Protein 9J7W (pdb70)

Secondary structure (DSSP, 8-state):
-------TTTS-----SHHHHHHHHHHHHHHHHHHHHHHHHHHHGGGTSS-HHHHHHHHHHHHHHHHHHH-SSSTTSEEEETTTTEEEEHHHHHHHHHHHHHHHHHHHTSS--SS---HHHHHHHHHHHHHHHHHHHHHH--THHHHHHHHHHHHHHHHHHHHHHHHHHHHHHHS-GGGHHHHHHHHHHHHHHHTHHHHHHHHSTTTT----HHHHHHHHHHHHIIIIIIHHHHHHHHHHHHHHHHHHTTTPPP---S-------/-------TTTS-----SHHHHHHHHHHHHHHHHHHHHHHHHHHHGGGTSS-HHHHHHHHHHHHHHHHHHH-SSSTTSEEEETTTTEEEEHHHHHHHHHHHHHHHHHHHTSS--SS---HHHHHHHHHHHHHHHHHHHHHH--THHHHHHHHHHHHHHHHHHHHHHHHHHHHHHHS-GGGHHHHHHHHHHHHHHHTHHHHHHHHSTTTT----HHHHHHHHHHHHIIIIIIHHHHHHHHHHHHHHHHHHTTTPPP---S-------

InterPro domains:
  IPR001425 Archaeal/bacterial/fungal rhodopsins [PF01036] (59-265)
  IPR001425 Archaeal/bacterial/fungal rhodopsins [PR00251] (116-137)
  IPR001425 Archaeal/bacterial/fungal rhodopsins [PR00251] (171-192)
  IPR001425 Archaeal/bacterial/fungal rhodopsins [PR00251] (212-230)
  IPR001425 Archaeal/bacterial/fungal rhodopsins [PTHR28286] (1-796)
  IPR001425 Archaeal/bacterial/fungal rhodopsins [SM01021] (51-274)

Radius of gyration: 24.01 Å; Cα contacts (8 Å, |Δi|>4): 656; chains: 2; bounding box: 54×53×75 Å

Foldseek 3Di:
DDDDQPEPPPPDDPQDDPLSVLLLVLLVVLLVLLVVVLVVLVVCVVVVLADPLLNQLSVLSNVLSVCCNPPCQDPPCWDQAGPQSATARVSVLVSQLVRVLSLLVCLQCLQPDPPSDDVLSVVLSVLSNLLSVLLRVLQNDDDPSNVVSNVSSVVSVVSNLVSSVVSLVVCLVFADPVLNVLSVVLNCLQCVLVVLVSVLCCQDSNRPHDDDPSVSSSSNSVSCCRNRSVNSVSSSVSNVVSCVVCVVVVNDGDDDDDDDDDPPD/DDDDQPEPPPPDDPQDDPLSVLLLVLLVVLLVLLVVVLVVLVVCVVVVLADPLLNQLSVLSNVLSVCCNPPCQDPPCWDQAGPQSATARVSVLVSQLVRVLSLLVCLQCLQPDPPSDDVLSVVLSVLSNLLSVLLRVLQNDDDPSNVVSNVSSVVSVVSNLVSSVVSLVVCLVFADPVLNVLSVVLNCLQCVLVVLVSVLCCQDSNRPHDDDPSVSSSSNSVSCCRNRSVNSVSSSVSNVVSCVVCVVVVNDGDDDDDDDDDPPD

Nearest PDB structures (foldseek):
  8zam-assembly1_A  TM=9.588E-01  e=3.366E-17  Chlamydomonas reinhardtii
  6eig-assembly2_B-3  TM=9.398E-01  e=1.468E-17  Chlamydomonas reinhardtii
  6eid-assembly2_B  TM=9.387E-01  e=2.827E-17  Chlamydomonas reinhardtii
  4yzi-assembly1_A-2  TM=9.512E-01  e=5.210E-17  Chlamydomonas reinhardtii
  5zih-assembly1_A  TM=9.137E-01  e=1.894E-14  Chlamydomonas reinhardtii

B-factor: mean 41.94, std 10.62, range [27.03, 76.53]

Structure (mmCIF, N/CA/C/O backbone):
data_9J7W
#
_entry.id   9J7W
#
_cell.length_a   1.00
_cell.length_b   1.00
_cell.length_c   1.00
_cell.angle_alpha   90.00
_cell.angle_beta   90.00
_cell.angle_gamma   90.00
#
_symmetry.space_group_name_H-M   'P 1'
#
loop_
_entity.id
_entity.type
_entity.pdbx_description
1 polymer KnChR
2 non-polymer 1,2-DIACYL-SN-GLYCERO-3-PHOSPHOCHOLINE
3 non-polymer RETINAL
4 water water
#
loop_
_atom_site.group_PDB
_atom_site.id
_atom_site.type_symbol
_atom_site.label_atom_id
_atom_site.label_alt_id
_atom_site.label_comp_id
_atom_site.label_asym_id
_atom_site.label_entity_id
_atom_site.label_seq_id
_atom_site.pdbx_PDB_ins_code
_atom_site.Cartn_x
_atom_site.Cartn_y
_atom_site.Cartn_z
_atom_site.occupancy
_atom_site.B_iso_or_equiv
_atom_site.auth_seq_id
_atom_site.auth_comp_id
_atom_site.auth_asym_id
_atom_site.auth_atom_id
_atom_site.pdbx_PDB_model_num
ATOM 1 N N . SER A 1 1 ? 108.854 114.726 69.808 1.00 76.53 27 SER A N 1
ATOM 2 C CA . SER A 1 1 ? 108.350 114.849 71.205 1.00 76.53 27 SER A CA 1
ATOM 3 C C . SER A 1 1 ? 109.321 114.200 72.186 1.00 76.53 27 SER A C 1
ATOM 4 O O . SER A 1 1 ? 108.940 113.328 72.968 1.00 76.53 27 SER A O 1
ATOM 7 N N . CYS A 1 2 ? 110.577 114.629 72.135 1.00 72.35 28 CYS A N 1
ATOM 8 C CA . CYS A 1 2 ? 111.605 114.121 73.029 1.00 72.35 28 CYS A CA 1
ATOM 9 C C . CYS A 1 2 ? 111.572 114.869 74.359 1.00 72.35 28 CYS A C 1
ATOM 10 O O . CYS A 1 2 ? 110.947 115.922 74.497 1.00 72.35 28 CYS A O 1
ATOM 13 N N . TYR A 1 3 ? 112.259 114.301 75.348 1.00 57.48 29 TYR A N 1
ATOM 14 C CA . TYR A 1 3 ? 112.365 114.891 76.679 1.00 57.48 29 TYR A CA 1
ATOM 15 C C . TYR A 1 3 ? 113.800 114.738 77.161 1.00 57.48 29 TYR A C 1
ATOM 16 O O . TYR A 1 3 ? 114.222 113.635 77.522 1.00 57.48 29 TYR A O 1
ATOM 25 N N . VAL A 1 4 ? 114.544 115.837 77.165 1.00 58.83 30 VAL A N 1
ATOM 26 C CA . VAL A 1 4 ? 115.868 115.855 77.765 1.00 58.83 30 VAL A CA 1
ATOM 27 C C . VAL A 1 4 ? 115.726 116.218 79.237 1.00 58.83 30 VAL A C 1
ATOM 28 O O . VAL A 1 4 ? 114.864 117.008 79.632 1.00 58.83 30 VAL A O 1
ATOM 32 N N . ALA A 1 5 ? 116.588 115.629 80.063 1.00 54.17 31 ALA A N 1
ATOM 33 C CA . ALA A 1 5 ? 116.436 115.718 81.508 1.00 54.17 31 ALA A CA 1
ATOM 34 C C . ALA A 1 5 ? 117.014 117.016 82.055 1.00 54.17 31 ALA A C 1
ATOM 35 O O . ALA A 1 5 ? 116.302 117.801 82.689 1.00 54.17 31 ALA A O 1
ATOM 37 N N . ASP A 1 6 ? 118.303 117.247 81.814 1.00 52.78 32 ASP A N 1
ATOM 38 C CA . ASP A 1 6 ? 118.984 118.430 82.324 1.00 52.78 32 ASP A CA 1
ATOM 39 C C . ASP A 1 6 ? 118.874 118.512 83.841 1.00 52.78 32 ASP A C 1
ATOM 40 O O . ASP A 1 6 ? 118.376 119.504 84.383 1.00 52.78 32 ASP A O 1
ATOM 45 N N . PHE A 1 7 ? 119.322 117.468 84.532 1.00 45.17 33 PHE A N 1
ATOM 46 C CA . PHE A 1 7 ? 119.487 117.489 85.975 1.00 45.17 33 PHE A CA 1
ATOM 47 C C . PHE A 1 7 ? 120.949 117.762 86.300 1.00 45.17 33 PHE A C 1
ATOM 48 O O . PHE A 1 7 ? 121.835 117.603 85.457 1.00 45.17 33 PHE A O 1
ATOM 56 N N . LEU A 1 8 ? 121.193 118.179 87.537 1.00 44.02 34 LEU A N 1
ATOM 57 C CA . LEU A 1 8 ? 122.558 118.407 87.982 1.00 44.02 34 LEU A CA 1
ATOM 58 C C . LEU A 1 8 ? 123.374 117.127 87.871 1.00 44.02 34 LEU A C 1
ATOM 59 O O . LEU A 1 8 ? 122.961 116.062 88.336 1.00 44.02 34 LEU A O 1
ATOM 64 N N . GLY A 1 9 ? 124.543 117.239 87.251 1.00 49.94 35 GLY A N 1
ATOM 65 C CA . GLY A 1 9 ? 125.481 116.141 87.184 1.00 49.94 35 GLY A CA 1
ATOM 66 C C . GLY A 1 9 ? 125.278 115.158 86.054 1.00 49.94 35 GLY A C 1
ATOM 67 O O . GLY A 1 9 ? 125.969 114.132 86.025 1.00 49.94 35 GLY A O 1
ATOM 68 N N . MET A 1 10 ? 124.362 115.425 85.123 1.00 56.84 36 MET A N 1
ATOM 69 C CA . MET A 1 10 ? 124.156 114.555 83.970 1.00 56.84 36 MET A CA 1
ATOM 70 C C . MET A 1 10 ? 125.008 115.020 82.795 1.00 56.84 36 MET A C 1
ATOM 71 O O . MET A 1 10 ? 125.850 114.263 82.306 1.00 56.84 36 MET A O 1
ATOM 76 N N . HIS A 1 11 ? 124.813 116.247 82.322 1.00 69.40 37 HIS A N 1
ATOM 77 C CA . HIS A 1 11 ? 125.668 116.770 81.268 1.00 69.40 37 HIS A CA 1
ATOM 78 C C . HIS A 1 11 ? 127.041 117.103 81.838 1.00 69.40 37 HIS A C 1
ATOM 79 O O . HIS A 1 11 ? 127.165 117.695 82.913 1.00 69.40 37 HIS A O 1
ATOM 86 N N . HIS A 1 12 ? 128.081 116.705 81.113 1.00 74.47 38 HIS A N 1
ATOM 87 C CA . HIS A 1 12 ? 129.435 116.904 81.603 1.00 74.47 38 HIS A CA 1
ATOM 88 C C . HIS A 1 12 ? 129.709 118.385 81.822 1.00 74.47 38 HIS A C 1
ATOM 89 O O . HIS A 1 12 ? 129.431 119.222 80.959 1.00 74.47 38 HIS A O 1
ATOM 96 N N . GLU A 1 13 ? 130.259 118.702 82.989 1.00 72.63 39 GLU A N 1
ATOM 97 C CA . GLU A 1 13 ? 130.645 120.056 83.344 1.00 72.63 39 GLU A CA 1
ATOM 98 C C . GLU A 1 13 ? 132.154 120.124 83.523 1.00 72.63 39 GLU A C 1
ATOM 99 O O . GLU A 1 13 ? 132.765 119.240 84.131 1.00 72.63 39 GLU A O 1
ATOM 105 N N . SER A 1 14 ? 132.753 121.182 82.986 1.00 70.95 40 SER A N 1
ATOM 106 C CA . SER A 1 14 ? 134.192 121.393 83.115 1.00 70.95 40 SER A CA 1
ATOM 107 C C . SER A 1 14 ? 134.462 121.820 84.550 1.00 70.95 40 SER A C 1
ATOM 108 O O . SER A 1 14 ? 134.504 123.012 84.863 1.00 70.95 40 SER A O 1
ATOM 111 N N . HIS A 1 15 ? 134.646 120.837 85.429 1.00 65.61 41 HIS A N 1
ATOM 112 C CA . HIS A 1 15 ? 134.793 121.086 86.861 1.00 65.61 41 HIS A CA 1
ATOM 113 C C . HIS A 1 15 ? 136.173 121.685 87.094 1.00 65.61 41 HIS A C 1
ATOM 114 O O . HIS A 1 15 ? 137.118 121.002 87.491 1.00 65.61 41 HIS A O 1
ATOM 121 N N . GLU A 1 16 ? 136.283 122.986 86.842 1.00 65.28 42 GLU A N 1
ATOM 122 C CA . GLU A 1 16 ? 137.546 123.695 86.977 1.00 65.28 42 GLU A CA 1
ATOM 123 C C . GLU A 1 16 ? 137.273 125.077 87.549 1.00 65.28 42 GLU A C 1
ATOM 124 O O . GLU A 1 16 ? 136.160 125.600 87.460 1.00 65.28 42 GLU A O 1
ATOM 130 N N . GLY A 1 17 ? 138.311 125.663 88.139 1.00 58.96 43 GLY A N 1
ATOM 131 C CA . GLY A 1 17 ? 138.194 126.959 88.776 1.00 58.96 43 GLY A CA 1
ATOM 132 C C . GLY A 1 17 ? 138.529 126.902 90.251 1.00 58.96 43 GLY A C 1
ATOM 133 O O . GLY A 1 17 ? 138.540 125.824 90.852 1.00 58.96 43 GLY A O 1
ATOM 134 N N . ALA A 1 18 ? 138.804 128.062 90.847 1.00 52.48 44 ALA A N 1
ATOM 135 C CA . ALA A 1 18 ? 139.133 128.107 92.265 1.00 52.48 44 ALA A CA 1
ATOM 136 C C . ALA A 1 18 ? 137.967 127.663 93.135 1.00 52.48 44 ALA A C 1
ATOM 137 O O . ALA A 1 18 ? 138.179 127.030 94.177 1.00 52.48 44 ALA A O 1
ATOM 139 N N . LEU A 1 19 ? 136.737 127.985 92.730 1.00 48.56 45 LEU A N 1
ATOM 140 C CA . LEU A 1 19 ? 135.583 127.651 93.553 1.00 48.56 45 LEU A CA 1
ATOM 141 C C . LEU A 1 19 ? 135.422 126.145 93.696 1.00 48.56 45 LEU A C 1
ATOM 142 O O . LEU A 1 19 ? 135.130 125.660 94.792 1.00 48.56 45 LEU A O 1
ATOM 147 N N . TYR A 1 20 ? 135.616 125.389 92.613 1.00 52.32 46 TYR A N 1
ATOM 148 C CA . TYR A 1 20 ? 135.532 123.935 92.704 1.00 52.32 46 TYR A CA 1
ATOM 149 C C . TYR A 1 20 ? 136.622 123.370 93.605 1.00 52.32 46 TYR A C 1
ATOM 150 O O . TYR A 1 20 ? 136.382 122.420 94.363 1.00 52.32 46 TYR A O 1
ATOM 159 N N . SER A 1 21 ? 137.833 123.921 93.518 1.00 49.20 47 SER A N 1
ATOM 160 C CA . SER A 1 21 ? 138.913 123.456 94.379 1.00 49.20 47 SER A CA 1
ATOM 161 C C . SER A 1 21 ? 138.577 123.690 95.845 1.00 49.20 47 SER A C 1
ATOM 162 O O . SER A 1 21 ? 138.742 122.792 96.681 1.00 49.20 47 SER A O 1
ATOM 165 N N . VAL A 1 22 ? 138.093 124.888 96.173 1.00 45.50 48 VAL A N 1
ATOM 166 C CA . VAL A 1 22 ? 137.669 125.168 97.541 1.00 45.50 48 VAL A CA 1
ATOM 167 C C . VAL A 1 22 ? 136.551 124.221 97.953 1.00 45.50 48 VAL A C 1
ATOM 168 O O . VAL A 1 22 ? 136.514 123.736 99.087 1.00 45.50 48 VAL A O 1
ATOM 172 N N . TYR A 1 23 ? 135.624 123.948 97.038 1.00 45.24 49 TYR A N 1
ATOM 173 C CA . TYR A 1 23 ? 134.497 123.069 97.327 1.00 45.24 49 TYR A CA 1
ATOM 174 C C . TYR A 1 23 ? 134.978 121.686 97.747 1.00 45.24 49 TYR A C 1
ATOM 175 O O . TYR A 1 23 ? 134.598 121.166 98.808 1.00 45.24 49 TYR A O 1
ATOM 184 N N . LYS A 1 24 ? 135.817 121.072 96.913 1.00 44.54 50 LYS A N 1
ATOM 185 C CA . LYS A 1 24 ? 136.303 119.729 97.205 1.00 44.54 50 LYS A CA 1
ATOM 186 C C . LYS A 1 24 ? 137.168 119.719 98.457 1.00 44.54 50 LYS A C 1
ATOM 187 O O . LYS A 1 24 ? 137.080 118.792 99.274 1.00 44.54 50 LYS A O 1
ATOM 193 N N . SER A 1 25 ? 138.009 120.740 98.627 1.00 42.68 51 SER A N 1
ATOM 194 C CA . SER A 1 25 ? 138.853 120.803 99.811 1.00 42.68 51 SER A CA 1
ATOM 195 C C . SER A 1 25 ? 138.012 120.885 101.077 1.00 42.68 51 SER A C 1
ATOM 196 O O . SER A 1 25 ? 138.324 120.235 102.078 1.00 42.68 51 SER A O 1
ATOM 199 N N . LEU A 1 26 ? 136.937 121.673 101.050 1.00 42.56 52 LEU A N 1
ATOM 200 C CA . LEU A 1 26 ? 136.076 121.789 102.220 1.00 42.56 52 LEU A CA 1
ATOM 201 C C . LEU A 1 26 ? 135.309 120.502 102.490 1.00 42.56 52 LEU A C 1
ATOM 202 O O . LEU A 1 26 ? 135.149 120.119 103.652 1.00 42.56 52 LEU A O 1
ATOM 207 N N . GLU A 1 27 ? 134.826 119.810 101.454 1.00 42.24 53 GLU A N 1
ATOM 208 C CA . GLU A 1 27 ? 134.205 118.510 101.711 1.00 42.24 53 GLU A CA 1
ATOM 209 C C . GLU A 1 27 ? 135.191 117.552 102.364 1.00 42.24 53 GLU A C 1
ATOM 210 O O . GLU A 1 27 ? 134.858 116.870 103.343 1.00 42.24 53 GLU A O 1
ATOM 216 N N . TRP A 1 28 ? 136.409 117.471 101.825 1.00 38.57 54 TRP A N 1
ATOM 217 C CA . TRP A 1 28 ? 137.393 116.558 102.393 1.00 38.57 54 TRP A CA 1
ATOM 218 C C . TRP A 1 28 ? 137.719 116.939 103.830 1.00 38.57 54 TRP A C 1
ATOM 219 O O . TRP A 1 28 ? 137.839 116.070 104.702 1.00 38.57 54 TRP A O 1
ATOM 230 N N . GLY A 1 29 ? 137.860 118.237 104.097 1.00 38.70 55 GLY A N 1
ATOM 231 C CA . GLY A 1 29 ? 138.143 118.675 105.449 1.00 38.70 55 GLY A CA 1
ATOM 232 C C . GLY A 1 29 ? 137.023 118.350 106.414 1.00 38.70 55 GLY A C 1
ATOM 233 O O . GLY A 1 29 ? 137.272 117.923 107.541 1.00 38.70 55 GLY A O 1
ATOM 234 N N . CYS A 1 30 ? 135.775 118.556 105.996 1.00 39.54 56 CYS A N 1
ATOM 235 C CA . CYS A 1 30 ? 134.654 118.218 106.863 1.00 39.54 56 CYS A CA 1
ATOM 236 C C . CYS A 1 30 ? 134.609 116.724 107.142 1.00 39.54 56 CYS A C 1
ATOM 237 O O . CYS A 1 30 ? 134.368 116.310 108.280 1.00 39.54 56 CYS A O 1
ATOM 240 N N . PHE A 1 31 ? 134.845 115.899 106.122 1.00 37.48 57 PHE A N 1
ATOM 241 C CA . PHE A 1 31 ? 134.896 114.457 106.343 1.00 37.48 57 PHE A CA 1
ATOM 242 C C . PHE A 1 31 ? 135.982 114.098 107.351 1.00 37.48 57 PHE A C 1
ATOM 243 O O . PHE A 1 31 ? 135.758 113.296 108.268 1.00 37.48 57 PHE A O 1
ATOM 251 N N . LEU A 1 32 ? 137.171 114.680 107.190 1.00 36.80 58 LEU A N 1
ATOM 252 C CA . LEU A 1 32 ? 138.282 114.356 108.078 1.00 36.80 58 LEU A CA 1
ATOM 253 C C . LEU A 1 32 ? 137.997 114.798 109.509 1.00 36.80 58 LEU A C 1
ATOM 254 O O . LEU A 1 32 ? 138.262 114.053 110.460 1.00 36.80 58 LEU A O 1
ATOM 259 N N . ILE A 1 33 ? 137.457 116.004 109.681 1.00 37.13 59 ILE A N 1
ATOM 260 C CA . ILE A 1 33 ? 137.112 116.484 111.016 1.00 37.13 59 ILE A CA 1
ATOM 261 C C . ILE A 1 33 ? 136.053 115.588 111.642 1.00 37.13 59 ILE A C 1
ATOM 262 O O . ILE A 1 33 ? 136.124 115.255 112.829 1.00 37.13 59 ILE A O 1
ATOM 267 N N . SER A 1 34 ? 135.052 115.191 110.858 1.00 35.34 60 SER A N 1
ATOM 268 C CA . SER A 1 34 ? 133.987 114.354 111.396 1.00 35.34 60 SER A CA 1
ATOM 269 C C . SER A 1 34 ? 134.525 113.004 111.851 1.00 35.34 60 SER A C 1
ATOM 270 O O . SER A 1 34 ? 134.189 112.527 112.940 1.00 35.34 60 SER A O 1
ATOM 273 N N . ILE A 1 35 ? 135.376 112.374 111.038 1.00 34.79 61 ILE A N 1
ATOM 274 C CA . ILE A 1 35 ? 135.889 111.056 111.409 1.00 34.79 61 ILE A CA 1
ATOM 275 C C . ILE A 1 35 ? 136.837 111.157 112.600 1.00 34.79 61 ILE A C 1
ATOM 276 O O . ILE A 1 35 ? 136.811 110.305 113.504 1.00 34.79 61 ILE A O 1
ATOM 281 N N . GLY A 1 36 ? 137.680 112.193 112.637 1.00 34.12 62 GLY A N 1
ATOM 282 C CA . GLY A 1 36 ? 138.534 112.395 113.791 1.00 34.12 62 GLY A CA 1
ATOM 283 C C . GLY A 1 36 ? 137.760 112.643 115.064 1.00 34.12 62 GLY A C 1
ATOM 284 O O . GLY A 1 36 ? 138.111 112.105 116.118 1.00 34.12 62 GLY A O 1
ATOM 285 N N . LEU A 1 37 ? 136.702 113.451 114.991 1.00 34.22 63 LEU A N 1
ATOM 286 C CA . LEU A 1 37 ? 135.854 113.674 116.153 1.00 34.22 63 LEU A CA 1
ATOM 287 C C . LEU A 1 37 ? 135.145 112.393 116.564 1.00 34.22 63 LEU A C 1
ATOM 288 O O . LEU A 1 37 ? 134.931 112.154 117.754 1.00 34.22 63 LEU A O 1
ATOM 293 N N . PHE A 1 38 ? 134.766 111.563 115.593 1.00 33.61 64 PHE A N 1
ATOM 294 C CA . PHE A 1 38 ? 134.180 110.265 115.904 1.00 33.61 64 PHE A CA 1
ATOM 295 C C . PHE A 1 38 ? 135.135 109.423 116.740 1.00 33.61 64 PHE A C 1
ATOM 296 O O . PHE A 1 38 ? 134.759 108.884 117.787 1.00 33.61 64 PHE A O 1
ATOM 304 N N . VAL A 1 39 ? 136.388 109.316 116.295 1.00 34.96 65 VAL A N 1
ATOM 305 C CA . VAL A 1 39 ? 137.376 108.542 117.047 1.00 34.96 65 VAL A CA 1
ATOM 306 C C . VAL A 1 39 ? 137.600 109.152 118.427 1.00 34.96 65 VAL A C 1
ATOM 307 O O . VAL A 1 39 ? 137.692 108.439 119.438 1.00 34.96 65 VAL A O 1
ATOM 311 N N . PHE A 1 40 ? 137.714 110.478 118.486 1.00 35.48 66 PHE A N 1
ATOM 312 C CA . PHE A 1 40 ? 137.988 111.152 119.748 1.00 35.48 66 PHE A CA 1
ATOM 313 C C . PHE A 1 40 ? 136.853 110.935 120.745 1.00 35.48 66 PHE A C 1
ATOM 314 O O . PHE A 1 40 ? 137.096 110.643 121.922 1.00 35.48 66 PHE A O 1
ATOM 322 N N . TYR A 1 41 ? 135.607 111.050 120.286 1.00 34.21 67 TYR A N 1
ATOM 323 C CA . TYR A 1 41 ? 134.458 110.775 121.134 1.00 34.21 67 TYR A CA 1
ATOM 324 C C . TYR A 1 41 ? 134.395 109.315 121.551 1.00 34.21 67 TYR A C 1
ATOM 325 O O . TYR A 1 41 ? 133.998 109.024 122.682 1.00 34.21 67 TYR A O 1
ATOM 334 N N . LEU A 1 42 ? 134.762 108.390 120.667 1.00 35.27 68 LEU A N 1
ATOM 335 C CA . LEU A 1 42 ? 134.832 106.992 121.060 1.00 35.27 68 LEU A CA 1
ATOM 336 C C . LEU A 1 42 ? 135.824 106.765 122.187 1.00 35.27 68 LEU A C 1
ATOM 337 O O . LEU A 1 42 ? 135.534 105.991 123.105 1.00 35.27 68 LEU A O 1
ATOM 342 N N . GLN A 1 43 ? 136.984 107.412 122.134 1.00 37.91 69 GLN A N 1
ATOM 343 C CA . GLN A 1 43 ? 137.927 107.342 123.244 1.00 37.91 69 GLN A CA 1
ATOM 344 C C . GLN A 1 43 ? 137.384 108.000 124.509 1.00 37.91 69 GLN A C 1
ATOM 345 O O . GLN A 1 43 ? 137.633 107.510 125.615 1.00 37.91 69 GLN A O 1
ATOM 351 N N . GLN A 1 44 ? 136.654 109.107 124.370 1.00 40.03 70 GLN A N 1
ATOM 352 C CA . GLN A 1 44 ? 136.141 109.828 125.532 1.00 40.03 70 GLN A CA 1
ATOM 353 C C . GLN A 1 44 ? 134.892 109.190 126.128 1.00 40.03 70 GLN A C 1
ATOM 354 O O . GLN A 1 44 ? 134.476 109.590 127.220 1.00 40.03 70 GLN A O 1
ATOM 360 N N . TYR A 1 45 ? 134.285 108.227 125.434 1.00 39.74 71 TYR A N 1
ATOM 361 C CA . TYR A 1 45 ? 133.031 107.637 125.898 1.00 39.74 71 TYR A CA 1
ATOM 362 C C . TYR A 1 45 ? 133.134 107.128 127.331 1.00 39.74 71 TYR A C 1
ATOM 363 O O . TYR A 1 45 ? 132.238 107.370 128.147 1.00 39.74 71 TYR A O 1
ATOM 372 N N . ARG A 1 46 ? 134.213 106.418 127.658 1.00 46.09 72 ARG A N 1
ATOM 373 C CA . ARG A 1 46 ? 134.311 105.778 128.964 1.00 46.09 72 ARG A CA 1
ATOM 374 C C . ARG A 1 46 ? 134.344 106.771 130.118 1.00 46.09 72 ARG A C 1
ATOM 375 O O . ARG A 1 46 ? 134.077 106.377 131.258 1.00 46.09 72 ARG A O 1
ATOM 383 N N . LYS A 1 47 ? 134.662 108.036 129.858 1.00 43.80 73 LYS A N 1
ATOM 384 C CA . LYS A 1 47 ? 134.659 109.063 130.891 1.00 43.80 73 LYS A CA 1
ATOM 385 C C . LYS A 1 47 ? 133.326 109.792 130.994 1.00 43.80 73 LYS A C 1
ATOM 386 O O . LYS A 1 47 ? 133.228 110.770 131.741 1.00 43.80 73 LYS A O 1
ATOM 392 N N . LYS A 1 48 ? 132.306 109.341 130.266 1.00 45.38 74 LYS A N 1
ATOM 393 C CA . LYS A 1 48 ? 130.958 109.897 130.363 1.00 45.38 74 LYS A CA 1
ATOM 394 C C . LYS A 1 48 ? 130.946 111.390 130.049 1.00 45.38 74 LYS A C 1
ATOM 395 O O . LYS A 1 48 ? 130.173 112.160 130.621 1.00 45.38 74 LYS A O 1
ATOM 401 N N . THR A 1 49 ? 131.805 111.797 129.124 1.00 42.01 75 THR A N 1
ATOM 402 C CA . THR A 1 49 ? 131.845 113.166 128.627 1.00 42.01 75 THR A CA 1
ATOM 403 C C . THR A 1 49 ? 131.285 113.298 127.224 1.00 42.01 75 THR A C 1
ATOM 404 O O . THR A 1 49 ? 130.767 114.359 126.871 1.00 42.01 75 THR A O 1
ATOM 408 N N . ALA A 1 50 ? 131.377 112.250 126.414 1.00 38.06 76 ALA A N 1
ATOM 409 C CA . ALA A 1 50 ? 130.824 112.230 125.067 1.00 38.06 76 ALA A CA 1
ATOM 410 C C . ALA A 1 50 ? 129.722 111.182 125.025 1.00 38.06 76 ALA A C 1
ATOM 411 O O . ALA A 1 50 ? 129.994 109.982 125.135 1.00 38.06 76 ALA A O 1
ATOM 413 N N . GLY A 1 51 ? 128.483 111.634 124.866 1.00 35.25 77 GLY A N 1
ATOM 414 C CA . GLY A 1 51 ? 127.361 110.733 124.762 1.00 35.25 77 GLY A CA 1
ATOM 415 C C . GLY A 1 51 ? 127.245 110.117 123.386 1.00 35.25 77 GLY A C 1
ATOM 416 O O . GLY A 1 51 ? 127.954 110.464 122.443 1.00 35.25 77 GLY A O 1
ATOM 417 N N . TRP A 1 52 ? 126.316 109.167 123.278 1.00 29.95 78 TRP A N 1
ATOM 418 C CA . TRP A 1 52 ? 126.082 108.498 122.007 1.00 29.95 78 TRP A CA 1
ATOM 419 C C . TRP A 1 52 ? 125.595 109.456 120.931 1.00 29.95 78 TRP A C 1
ATOM 420 O O . TRP A 1 52 ? 125.758 109.167 119.742 1.00 29.95 78 TRP A O 1
ATOM 431 N N . GLU A 1 53 ? 125.006 110.588 121.319 1.00 31.43 79 GLU A N 1
ATOM 432 C CA . GLU A 1 53 ? 124.438 111.499 120.332 1.00 31.43 79 GLU A CA 1
ATOM 433 C C . GLU A 1 53 ? 125.516 112.105 119.443 1.00 31.43 79 GLU A C 1
ATOM 434 O O . GLU A 1 53 ? 125.386 112.101 118.215 1.00 31.43 79 GLU A O 1
ATOM 440 N N . VAL A 1 54 ? 126.586 112.631 120.039 1.00 32.73 80 VAL A N 1
ATOM 441 C CA . VAL A 1 54 ? 127.638 113.242 119.235 1.00 32.73 80 VAL A CA 1
ATOM 442 C C . VAL A 1 54 ? 128.354 112.195 118.394 1.00 32.73 80 VAL A C 1
ATOM 443 O O . VAL A 1 54 ? 128.728 112.462 117.246 1.00 32.73 80 VAL A O 1
ATOM 447 N N . ILE A 1 55 ? 128.558 110.995 118.940 1.00 32.30 81 ILE A N 1
ATOM 448 C CA . ILE A 1 55 ? 129.193 109.930 118.173 1.00 32.30 81 ILE A CA 1
ATOM 449 C C . ILE A 1 55 ? 128.348 109.576 116.957 1.00 32.30 81 ILE A C 1
ATOM 450 O O . ILE A 1 55 ? 128.863 109.450 115.839 1.00 32.30 81 ILE A O 1
ATOM 455 N N . TYR A 1 56 ? 127.041 109.407 117.156 1.00 30.94 82 TYR A N 1
ATOM 456 C CA . TYR A 1 56 ? 126.138 109.111 116.050 1.00 30.94 82 TYR A CA 1
ATOM 457 C C . TYR A 1 56 ? 126.134 110.235 115.023 1.00 30.94 82 TYR A C 1
ATOM 458 O O . TYR A 1 56 ? 126.137 109.980 113.812 1.00 30.94 82 TYR A O 1
ATOM 467 N N . ILE A 1 57 ? 126.128 111.486 115.486 1.00 31.15 83 ILE A N 1
ATOM 468 C CA . ILE A 1 57 ? 126.127 112.623 114.572 1.00 31.15 83 ILE A CA 1
ATOM 469 C C . ILE A 1 57 ? 127.386 112.614 113.714 1.00 31.15 83 ILE A C 1
ATOM 470 O O . ILE A 1 57 ? 127.326 112.779 112.491 1.00 31.15 83 ILE A O 1
ATOM 475 N N . ALA A 1 58 ? 128.545 112.421 114.345 1.00 31.74 84 ALA A N 1
ATOM 476 C CA . ALA A 1 58 ? 129.800 112.396 113.601 1.00 31.74 84 ALA A CA 1
ATOM 477 C C . ALA A 1 58 ? 129.839 111.237 112.615 1.00 31.74 84 ALA A C 1
ATOM 478 O O . ALA A 1 58 ? 130.288 111.394 111.475 1.00 31.74 84 ALA A O 1
ATOM 480 N N . PHE A 1 59 ? 129.379 110.063 113.043 1.00 31.79 85 PHE A N 1
ATOM 481 C CA . PHE A 1 59 ? 129.323 108.891 112.177 1.00 31.79 85 PHE A CA 1
ATOM 482 C C . PHE A 1 59 ? 128.492 109.174 110.928 1.00 31.79 85 PHE A C 1
ATOM 483 O O . PHE A 1 59 ? 128.955 108.988 109.787 1.00 31.79 85 PHE A O 1
ATOM 491 N N . ILE A 1 60 ? 127.271 109.669 111.131 1.00 32.30 86 ILE A N 1
ATOM 492 C CA . ILE A 1 60 ? 126.361 109.902 110.019 1.00 32.30 86 ILE A CA 1
ATOM 493 C C . ILE A 1 60 ? 126.894 111.005 109.117 1.00 32.30 86 ILE A C 1
ATOM 494 O O . ILE A 1 60 ? 126.764 110.936 107.890 1.00 32.30 86 ILE A O 1
ATOM 499 N N . GLU A 1 61 ? 127.499 112.040 109.704 1.00 33.67 87 GLU A N 1
ATOM 500 C CA . GLU A 1 61 ? 128.082 113.113 108.908 1.00 33.67 87 GLU A CA 1
ATOM 501 C C . GLU A 1 61 ? 129.242 112.605 108.062 1.00 33.67 87 GLU A C 1
ATOM 502 O O . GLU A 1 61 ? 129.417 113.029 106.914 1.00 33.67 87 GLU A O 1
ATOM 508 N N . SER A 1 62 ? 130.054 111.706 108.619 1.00 34.63 88 SER A N 1
ATOM 509 C CA . SER A 1 62 ? 131.160 111.138 107.859 1.00 34.63 88 SER A CA 1
ATOM 510 C C . SER A 1 62 ? 130.656 110.371 106.644 1.00 34.63 88 SER A C 1
ATOM 511 O O . SER A 1 62 ? 131.194 110.522 105.539 1.00 34.63 88 SER A O 1
ATOM 514 N N . PHE A 1 63 ? 129.627 109.539 106.825 1.00 35.59 89 PHE A N 1
ATOM 515 C CA . PHE A 1 63 ? 129.052 108.863 105.659 1.00 35.59 89 PHE A CA 1
ATOM 516 C C . PHE A 1 63 ? 128.446 109.854 104.674 1.00 35.59 89 PHE A C 1
ATOM 517 O O . PHE A 1 63 ? 128.623 109.718 103.455 1.00 35.59 89 PHE A O 1
ATOM 525 N N . LYS A 1 64 ? 127.716 110.848 105.176 1.00 35.28 90 LYS A N 1
ATOM 526 C CA . LYS A 1 64 ? 127.160 111.869 104.302 1.00 35.28 90 LYS A CA 1
ATOM 527 C C . LYS A 1 64 ? 128.242 112.465 103.415 1.00 35.28 90 LYS A C 1
ATOM 528 O O . LYS A 1 64 ? 128.089 112.545 102.192 1.00 35.28 90 LYS A O 1
ATOM 534 N N . TYR A 1 65 ? 129.361 112.863 104.016 1.00 36.59 91 TYR A N 1
ATOM 535 C CA . TYR A 1 65 ? 130.389 113.557 103.256 1.00 36.59 91 TYR A CA 1
ATOM 536 C C . TYR A 1 65 ? 131.188 112.629 102.355 1.00 36.59 91 TYR A C 1
ATOM 537 O O . TYR A 1 65 ? 131.624 113.063 101.287 1.00 36.59 91 TYR A O 1
ATOM 546 N N . ILE A 1 66 ? 131.380 111.367 102.730 1.00 36.56 92 ILE A N 1
ATOM 547 C CA . ILE A 1 66 ? 132.060 110.469 101.804 1.00 36.56 92 ILE A CA 1
ATOM 548 C C . ILE A 1 66 ? 131.188 110.235 100.574 1.00 36.56 92 ILE A C 1
ATOM 549 O O . ILE A 1 66 ? 131.681 110.236 99.435 1.00 36.56 92 ILE A O 1
ATOM 554 N N . PHE A 1 67 ? 129.876 110.070 100.773 1.00 35.44 93 PHE A N 1
ATOM 555 C CA . PHE A 1 67 ? 128.986 109.904 99.628 1.00 35.44 93 PHE A CA 1
ATOM 556 C C . PHE A 1 67 ? 128.946 111.170 98.775 1.00 35.44 93 PHE A C 1
ATOM 557 O O . PHE A 1 67 ? 128.944 111.093 97.541 1.00 35.44 93 PHE A O 1
ATOM 565 N N . GLU A 1 68 ? 128.896 112.346 99.410 1.00 38.93 94 GLU A N 1
ATOM 566 C CA . GLU A 1 68 ? 129.039 113.593 98.662 1.00 38.93 94 GLU A CA 1
ATOM 567 C C . GLU A 1 68 ? 130.311 113.626 97.829 1.00 38.93 94 GLU A C 1
ATOM 568 O O . GLU A 1 68 ? 130.266 113.986 96.647 1.00 38.93 94 GLU A O 1
ATOM 574 N N . ILE A 1 69 ? 131.452 113.278 98.422 1.00 38.45 95 ILE A N 1
ATOM 575 C CA . ILE A 1 69 ? 132.705 113.379 97.690 1.00 38.45 95 ILE A CA 1
ATOM 576 C C . ILE A 1 69 ? 132.688 112.467 96.478 1.00 38.45 95 ILE A C 1
ATOM 577 O O . ILE A 1 69 ? 133.060 112.879 95.373 1.00 38.45 95 ILE A O 1
ATOM 582 N N . PHE A 1 70 ? 132.262 111.218 96.655 1.00 37.79 96 PHE A N 1
ATOM 583 C CA . PHE A 1 70 ? 132.446 110.236 95.596 1.00 37.79 96 PHE A CA 1
ATOM 584 C C . PHE A 1 70 ? 131.209 110.016 94.739 1.00 37.79 96 PHE A C 1
ATOM 585 O O . PHE A 1 70 ? 131.349 109.725 93.546 1.00 37.79 96 PHE A O 1
ATOM 593 N N . TRP A 1 71 ? 130.009 110.148 95.296 1.00 36.74 97 TRP A N 1
ATOM 594 C CA . TRP A 1 71 ? 128.805 109.955 94.499 1.00 36.74 97 TRP A CA 1
ATOM 595 C C . TRP A 1 71 ? 127.785 111.043 94.804 1.00 36.74 97 TRP A C 1
ATOM 596 O O . TRP A 1 71 ? 126.661 110.746 95.228 1.00 36.74 97 TRP A O 1
ATOM 607 N N . PRO A 1 72 ? 128.137 112.313 94.595 1.00 38.38 98 PRO A N 1
ATOM 608 C CA . PRO A 1 72 ? 127.188 113.395 94.890 1.00 38.38 98 PRO A CA 1
ATOM 609 C C . PRO A 1 72 ? 125.940 113.359 94.036 1.00 38.38 98 PRO A C 1
ATOM 610 O O . PRO A 1 72 ? 124.867 113.741 94.519 1.00 38.38 98 PRO A O 1
ATOM 614 N N . HIS A 1 73 ? 126.044 112.910 92.786 1.00 39.92 99 HIS A N 1
ATOM 615 C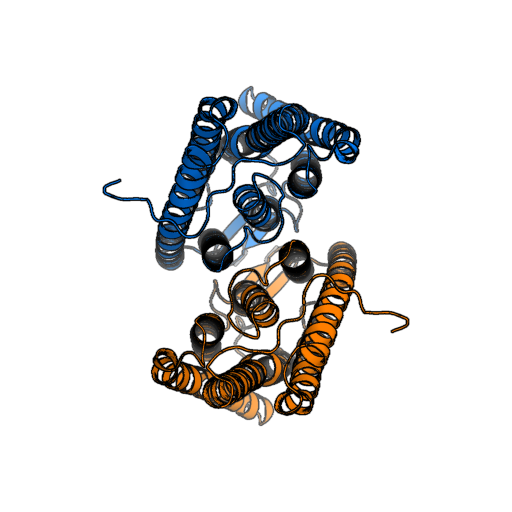 CA . HIS A 1 73 ? 124.960 113.034 91.829 1.00 39.92 99 HIS A CA 1
ATOM 616 C C . HIS A 1 73 ? 124.325 111.710 91.441 1.00 39.92 99 HIS A C 1
ATOM 617 O O . HIS A 1 73 ? 123.255 111.715 90.824 1.00 39.92 99 HIS A O 1
ATOM 624 N N . ASN A 1 74 ? 124.947 110.584 91.769 1.00 40.35 100 ASN A N 1
ATOM 625 C CA . ASN A 1 74 ? 124.334 109.291 91.534 1.00 40.35 100 ASN A CA 1
ATOM 626 C C . ASN A 1 74 ? 123.235 109.037 92.557 1.00 40.35 100 ASN A C 1
ATOM 627 O O . ASN A 1 74 ? 123.413 109.251 93.758 1.00 40.35 100 ASN A O 1
ATOM 632 N N . ASN A 1 75 ? 122.086 108.588 92.066 1.00 37.82 101 ASN A N 1
ATOM 633 C CA . ASN A 1 75 ? 121.015 108.291 93.005 1.00 37.82 101 ASN A CA 1
ATOM 634 C C . ASN A 1 75 ? 121.384 107.089 93.858 1.00 37.82 101 ASN A C 1
ATOM 635 O O . ASN A 1 75 ? 122.183 106.249 93.432 1.00 37.82 101 ASN A O 1
ATOM 640 N N . PRO A 1 76 ? 120.817 106.961 95.064 1.00 34.20 102 PRO A N 1
ATOM 641 C CA . PRO A 1 76 ? 119.739 107.764 95.646 1.00 34.20 102 PRO A CA 1
ATOM 642 C C . PRO A 1 76 ? 120.200 109.044 96.334 1.00 34.20 102 PRO A C 1
ATOM 643 O O . PRO A 1 76 ? 119.387 109.727 96.953 1.00 34.20 102 PRO A O 1
ATOM 647 N N . ALA A 1 77 ? 121.490 109.363 96.228 1.00 35.32 103 ALA A N 1
ATOM 648 C CA . ALA A 1 77 ? 121.997 110.595 96.814 1.00 35.32 103 ALA A CA 1
ATOM 649 C C . ALA A 1 77 ? 121.403 111.828 96.149 1.00 35.32 103 ALA A C 1
ATOM 650 O O . ALA A 1 77 ? 121.166 112.832 96.827 1.00 35.32 103 ALA A O 1
ATOM 652 N N . GLN A 1 78 ? 121.166 111.769 94.842 1.00 38.86 104 GLN A N 1
ATOM 653 C CA . GLN A 1 78 ? 120.477 112.812 94.095 1.00 38.86 104 GLN A CA 1
ATOM 654 C C . GLN A 1 78 ? 119.155 112.248 93.601 1.00 38.86 104 GLN A C 1
ATOM 655 O O . GLN A 1 78 ? 119.142 111.313 92.793 1.00 38.86 104 GLN A O 1
ATOM 661 N N . LEU A 1 79 ? 118.050 112.811 94.078 1.00 35.49 105 LEU A N 1
ATOM 662 C CA . LEU A 1 79 ? 116.730 112.418 93.605 1.00 35.49 105 LEU A CA 1
ATOM 663 C C . LEU A 1 79 ? 116.338 113.319 92.442 1.00 35.49 105 LEU A C 1
ATOM 664 O O . LEU A 1 79 ? 116.183 114.531 92.614 1.00 35.49 105 LEU A O 1
ATOM 669 N N . ASN A 1 80 ? 116.191 112.728 91.263 1.00 39.21 106 ASN A N 1
ATOM 670 C CA . ASN A 1 80 ? 115.833 113.460 90.058 1.00 39.21 106 ASN A CA 1
ATOM 671 C C . ASN A 1 80 ? 114.327 113.353 89.862 1.00 39.21 106 ASN A C 1
ATOM 672 O O . ASN A 1 80 ? 113.806 112.257 89.632 1.00 39.21 106 ASN A O 1
ATOM 677 N N . ILE A 1 81 ? 113.635 114.485 89.942 1.00 38.90 107 ILE A N 1
ATOM 678 C CA . ILE A 1 81 ? 112.181 114.527 89.878 1.00 38.90 107 ILE A CA 1
ATOM 679 C C . ILE A 1 81 ? 111.781 115.058 88.509 1.00 38.90 107 ILE A C 1
ATOM 680 O O . ILE A 1 81 ? 112.215 116.144 88.096 1.00 38.90 107 ILE A O 1
ATOM 685 N N . TYR A 1 82 ? 110.919 114.288 87.836 1.00 46.28 108 TYR A N 1
ATOM 686 C CA . TYR A 1 82 ? 110.748 114.387 86.390 1.00 46.28 108 TYR A CA 1
ATOM 687 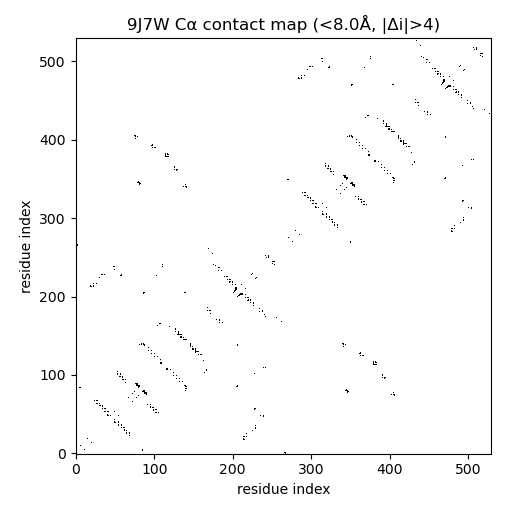C C . TYR A 1 82 ? 109.901 115.588 85.991 1.00 46.28 108 TYR A C 1
ATOM 688 O O . TYR A 1 82 ? 110.377 116.495 85.300 1.00 46.28 108 TYR A O 1
ATOM 697 N N . GLY A 1 83 ? 108.638 115.608 86.403 1.00 43.51 109 GLY A N 1
ATOM 698 C CA . GLY A 1 83 ? 107.724 116.621 85.919 1.00 43.51 109 GLY A CA 1
ATOM 699 C C . GLY A 1 83 ? 108.150 118.000 86.361 1.00 43.51 109 GLY A C 1
ATOM 700 O O . GLY A 1 83 ? 107.981 118.986 85.639 1.00 43.51 109 GLY A O 1
ATOM 701 N N . VAL A 1 84 ? 108.712 118.069 87.567 1.00 39.19 110 VAL A N 1
ATOM 702 C CA . VAL A 1 84 ? 109.223 119.326 88.096 1.00 39.19 110 VAL A CA 1
ATOM 703 C C . VAL A 1 84 ? 110.642 119.614 87.635 1.00 39.19 110 VAL A C 1
ATOM 704 O O . VAL A 1 84 ? 111.098 120.762 87.747 1.00 39.19 110 VAL A O 1
ATOM 708 N N . ASN A 1 85 ? 111.350 118.618 87.109 1.00 43.55 111 ASN A N 1
ATOM 709 C CA . ASN A 1 85 ? 112.708 118.796 86.610 1.00 43.55 111 ASN A CA 1
ATOM 710 C C . ASN A 1 85 ? 113.621 119.334 87.706 1.00 43.55 111 ASN A C 1
ATOM 711 O O . ASN A 1 85 ? 114.384 120.281 87.503 1.00 43.55 111 ASN A O 1
ATOM 716 N N . LYS A 1 86 ? 113.541 118.722 88.884 1.00 37.60 112 LYS A N 1
ATOM 717 C CA . LYS A 1 86 ? 114.338 119.167 90.019 1.00 37.60 112 LYS A CA 1
ATOM 718 C C . LYS A 1 86 ? 115.326 118.102 90.473 1.00 37.60 112 LYS A C 1
ATOM 719 O O . LYS A 1 86 ? 115.162 116.911 90.203 1.00 37.60 112 LYS A O 1
ATOM 725 N N . SER A 1 87 ? 116.360 118.563 91.172 1.00 38.52 113 SER A N 1
ATOM 726 C CA . SER A 1 87 ? 117.434 117.720 91.683 1.00 38.52 113 SER A CA 1
ATOM 727 C C . SER A 1 87 ? 117.525 117.917 93.187 1.00 38.52 113 SER A C 1
ATOM 728 O O . SER A 1 87 ? 118.103 118.902 93.656 1.00 38.52 113 SER A O 1
ATOM 731 N N . VAL A 1 88 ? 116.972 116.978 93.937 1.00 35.01 114 VAL A N 1
ATOM 732 C CA . VAL A 1 88 ? 116.885 117.056 95.391 1.00 35.01 114 VAL A CA 1
ATOM 733 C C . VAL A 1 88 ? 118.130 116.405 95.976 1.00 35.01 114 VAL A C 1
ATOM 734 O O . VAL A 1 88 ? 118.427 115.252 95.639 1.00 35.01 114 VAL A O 1
ATOM 738 N N . PRO A 1 89 ? 118.883 117.094 96.832 1.00 34.86 115 PRO A N 1
ATOM 739 C CA . PRO A 1 89 ? 119.978 116.424 97.540 1.00 34.86 115 PRO A CA 1
ATOM 740 C C . PRO A 1 89 ? 119.453 115.546 98.662 1.00 34.86 115 PRO A C 1
ATOM 741 O O . PRO A 1 89 ? 119.457 115.943 99.832 1.00 34.86 115 PRO A O 1
ATOM 745 N N . TRP A 1 90 ? 118.998 114.344 98.307 1.00 33.14 116 TRP A N 1
ATOM 746 C CA . TRP A 1 90 ? 118.358 113.478 99.287 1.00 33.14 116 TRP A CA 1
ATOM 747 C C . TRP A 1 90 ? 119.329 113.040 100.373 1.00 33.14 116 TRP A C 1
ATOM 748 O O . TRP A 1 90 ? 118.923 112.824 101.517 1.00 33.14 116 TRP A O 1
ATOM 759 N N . VAL A 1 91 ? 120.605 112.870 100.038 1.00 34.72 117 VAL A N 1
ATOM 760 C CA . VAL A 1 91 ? 121.581 112.511 101.063 1.00 34.72 117 VAL A CA 1
ATOM 761 C C . VAL A 1 91 ? 121.656 113.601 102.129 1.00 34.72 117 VAL A C 1
ATOM 762 O O . VAL A 1 91 ? 121.675 113.318 103.334 1.00 34.72 117 VAL A O 1
ATOM 766 N N . ARG A 1 92 ? 121.669 114.864 101.701 1.00 34.69 118 ARG A N 1
ATOM 767 C CA . ARG A 1 92 ? 121.715 115.979 102.643 1.00 34.69 118 ARG A CA 1
ATOM 768 C C . ARG A 1 92 ? 120.497 115.983 103.561 1.00 34.69 118 ARG A C 1
ATOM 769 O O . ARG A 1 92 ? 120.620 116.148 104.780 1.00 34.69 118 ARG A O 1
ATOM 777 N N . TYR A 1 93 ? 119.306 115.794 102.992 1.00 33.25 119 TYR A N 1
ATOM 778 C CA . TYR A 1 93 ? 118.089 115.892 103.789 1.00 33.25 119 TYR A CA 1
ATOM 779 C C . TYR A 1 93 ? 117.916 114.672 104.683 1.00 33.25 119 TYR A C 1
ATOM 780 O O . TYR A 1 93 ? 117.406 114.781 105.802 1.00 33.25 119 TYR A O 1
ATOM 789 N N . MET A 1 94 ? 118.337 113.501 104.208 1.00 32.95 120 MET A N 1
ATOM 790 C CA . MET A 1 94 ? 118.383 112.319 105.060 1.00 32.95 120 MET A CA 1
ATOM 791 C C . MET A 1 94 ? 119.300 112.541 106.253 1.00 32.95 120 MET A C 1
ATOM 792 O O . MET A 1 94 ? 118.956 112.189 107.389 1.00 32.95 120 MET A O 1
ATOM 797 N N . GLU A 1 95 ? 120.477 113.120 106.014 1.00 33.22 121 GLU A N 1
ATOM 798 C CA . GLU A 1 95 ? 121.390 113.412 107.108 1.00 33.22 121 GLU A CA 1
ATOM 799 C C . GLU A 1 95 ? 120.782 114.418 108.076 1.00 33.22 121 GLU A C 1
ATOM 800 O O . GLU A 1 95 ? 120.937 114.278 109.295 1.00 33.22 121 GLU A O 1
ATOM 806 N N . TRP A 1 96 ? 120.095 115.435 107.553 1.00 32.64 122 TRP A N 1
ATOM 807 C CA . TRP A 1 96 ? 119.367 116.363 108.412 1.00 32.64 122 TRP A CA 1
ATOM 808 C C . TRP A 1 96 ? 118.359 115.630 109.285 1.00 32.64 122 TRP A C 1
ATOM 809 O O . TRP A 1 96 ? 118.321 115.826 110.505 1.00 32.64 122 TRP A O 1
ATOM 820 N N . MET A 1 97 ? 117.528 114.787 108.675 1.00 32.44 123 MET A N 1
ATOM 821 C CA . MET A 1 97 ? 116.501 114.080 109.428 1.00 32.44 123 MET A CA 1
ATOM 822 C C . MET A 1 97 ? 117.116 113.199 110.505 1.00 32.44 123 MET A C 1
ATOM 823 O O . MET A 1 97 ? 116.555 113.064 111.597 1.00 32.44 123 MET A O 1
ATOM 828 N N . ILE A 1 98 ? 118.257 112.576 110.212 1.00 31.06 124 ILE A N 1
ATOM 829 C CA . ILE A 1 98 ? 118.914 111.746 111.215 1.00 31.06 124 ILE A CA 1
ATOM 830 C C . ILE A 1 98 ? 119.463 112.595 112.355 1.00 31.06 124 ILE A C 1
ATOM 831 O O . ILE A 1 98 ? 119.247 112.285 113.531 1.00 31.06 124 ILE A O 1
ATOM 836 N N . THR A 1 99 ? 120.169 113.680 112.036 1.00 30.76 125 THR A N 1
ATOM 837 C CA . THR A 1 99 ? 120.961 114.387 113.038 1.00 30.76 125 THR A CA 1
ATOM 838 C C . THR A 1 99 ? 120.164 115.407 113.839 1.00 30.76 125 THR A C 1
ATOM 839 O O . THR A 1 99 ? 120.315 115.473 115.064 1.00 30.76 125 THR A O 1
ATOM 843 N N . CYS A 1 100 ? 119.330 116.213 113.186 1.00 31.87 126 CYS A N 1
ATOM 844 C CA . CYS A 1 100 ? 118.615 117.267 113.901 1.00 31.87 126 CYS A CA 1
ATOM 845 C C . CYS A 1 100 ? 117.854 116.728 115.101 1.00 31.87 126 CYS A C 1
ATOM 846 O O . CYS A 1 100 ? 117.948 117.327 116.188 1.00 31.87 126 CYS A O 1
ATOM 849 N N . PRO A 1 101 ? 117.101 115.630 114.995 1.00 30.08 127 PRO A N 1
ATOM 850 C CA . PRO A 1 101 ? 116.505 115.050 116.206 1.00 30.08 127 PRO A CA 1
ATOM 851 C C . PRO A 1 101 ? 117.535 114.698 117.257 1.00 30.08 127 PRO A C 1
ATOM 852 O O . PRO A 1 101 ? 117.309 114.943 118.444 1.00 30.08 127 PRO A O 1
ATOM 856 N N . VAL A 1 102 ? 118.675 114.138 116.850 1.00 31.33 128 VAL A N 1
ATOM 857 C CA . VAL A 1 102 ? 119.702 113.763 117.814 1.00 31.33 128 VAL A CA 1
ATOM 858 C C . VAL A 1 102 ? 120.346 114.997 118.427 1.00 31.33 128 VAL A C 1
ATOM 859 O O . VAL A 1 102 ? 120.675 115.006 119.618 1.00 31.33 128 VAL A O 1
ATOM 863 N N . ILE A 1 103 ? 120.538 116.057 117.640 1.00 32.27 129 ILE A N 1
ATOM 864 C CA . ILE A 1 103 ? 121.037 117.303 118.211 1.00 32.27 129 ILE A CA 1
ATOM 865 C C . ILE A 1 103 ? 120.074 117.833 119.262 1.00 32.27 129 ILE A C 1
ATOM 866 O O . ILE A 1 103 ? 120.498 118.256 120.344 1.00 32.27 129 ILE A O 1
ATOM 871 N N . LEU A 1 104 ? 118.773 117.828 118.973 1.00 32.37 130 LEU A N 1
ATOM 872 C CA . LEU A 1 104 ? 117.801 118.301 119.951 1.00 32.37 130 LEU A CA 1
ATOM 873 C C . LEU A 1 104 ? 117.744 117.408 121.183 1.00 32.37 130 LEU A C 1
ATOM 874 O O . LEU A 1 104 ? 117.568 117.907 122.299 1.00 32.37 130 LEU A O 1
ATOM 879 N N . MET A 1 105 ? 117.878 116.096 121.001 1.00 33.26 131 MET A N 1
ATOM 880 C CA . MET A 1 105 ? 117.907 115.181 122.137 1.00 33.26 131 MET A CA 1
ATOM 881 C C . MET A 1 105 ? 119.122 115.436 123.019 1.00 33.26 131 MET A C 1
ATOM 882 O O . MET A 1 105 ? 119.014 115.438 124.251 1.00 33.26 131 MET A O 1
ATOM 887 N N . ALA A 1 106 ? 120.284 115.666 122.410 1.00 34.06 132 ALA A N 1
ATOM 888 C CA . ALA A 1 106 ? 121.469 116.016 123.183 1.00 34.06 132 ALA A CA 1
ATOM 889 C C . ALA A 1 106 ? 121.286 117.348 123.900 1.00 34.06 132 ALA A C 1
ATOM 890 O O . ALA A 1 106 ? 121.715 117.506 125.048 1.00 34.06 132 ALA A O 1
ATOM 892 N N . LEU A 1 107 ? 120.659 118.319 123.235 1.00 36.42 133 LEU A N 1
ATOM 893 C CA . LEU A 1 107 ? 120.370 119.598 123.876 1.00 36.42 133 LEU A CA 1
ATOM 894 C C . LEU A 1 107 ? 119.485 119.410 125.100 1.00 36.42 133 LEU A C 1
ATOM 895 O O . LEU A 1 107 ? 119.726 120.005 126.155 1.00 36.42 133 LEU A O 1
ATOM 900 N N . SER A 1 108 ? 118.447 118.586 124.973 1.00 37.58 134 SER A N 1
ATOM 901 C CA . SER A 1 108 ? 117.584 118.281 126.105 1.00 37.58 134 SER A CA 1
ATOM 902 C C . SER A 1 108 ? 118.272 117.418 127.153 1.00 37.58 134 SER A C 1
ATOM 903 O O . SER A 1 108 ? 117.778 117.337 128.282 1.00 37.58 134 SER A O 1
ATOM 906 N N . ASN A 1 109 ? 119.385 116.777 126.811 1.00 40.50 135 ASN A N 1
ATOM 907 C CA . ASN A 1 109 ? 120.168 115.960 127.733 1.00 40.50 135 ASN A CA 1
ATOM 908 C C . ASN A 1 109 ? 121.574 116.521 127.876 1.00 40.50 135 ASN A C 1
ATOM 909 O O . ASN A 1 109 ? 122.571 115.799 127.822 1.00 40.50 135 ASN A O 1
ATOM 914 N N . ILE A 1 110 ? 121.670 117.837 128.064 1.00 43.84 136 ILE A N 1
ATOM 915 C CA . ILE A 1 110 ? 122.975 118.479 128.118 1.00 43.84 136 ILE A CA 1
ATOM 916 C C . ILE A 1 110 ? 123.807 117.968 129.282 1.00 43.84 136 ILE A C 1
ATOM 917 O O . ILE A 1 110 ? 125.041 117.986 129.214 1.00 43.84 136 ILE A O 1
ATOM 922 N N . SER A 1 111 ? 123.164 117.516 130.354 1.00 47.03 137 SER A N 1
ATOM 923 C CA . SER A 1 111 ? 123.872 117.113 131.560 1.00 47.03 137 SER A CA 1
ATOM 924 C C . SER A 1 111 ? 124.025 115.602 131.673 1.00 47.03 137 SER A C 1
ATOM 925 O O . SER A 1 111 ? 125.018 115.123 132.231 1.00 47.03 137 SER A O 1
ATOM 928 N N . GLY A 1 112 ? 123.060 114.841 131.163 1.00 45.59 138 GLY A N 1
ATOM 929 C CA . GLY A 1 112 ? 123.146 113.396 131.115 1.00 45.59 138 GLY A CA 1
ATOM 930 C C . GLY A 1 112 ? 122.387 112.671 132.204 1.00 45.59 138 GLY A C 1
ATOM 931 O O . GLY A 1 112 ? 122.397 111.434 132.215 1.00 45.59 138 GLY A O 1
ATOM 932 N N . GLU A 1 113 ? 121.728 113.382 133.115 1.00 50.90 139 GLU A N 1
ATOM 933 C CA . GLU A 1 113 ? 121.019 112.709 134.189 1.00 50.90 139 GLU A CA 1
ATOM 934 C C . GLU A 1 113 ? 119.688 112.153 133.693 1.00 50.90 139 GLU A C 1
ATOM 935 O O . GLU A 1 113 ? 119.222 112.448 132.589 1.00 50.90 139 GLU A O 1
ATOM 941 N N . GLU A 1 114 ? 119.074 111.336 134.541 1.00 48.57 140 GLU A N 1
ATOM 942 C CA . GLU A 1 114 ? 117.789 110.718 134.264 1.00 48.57 140 GLU A CA 1
ATOM 943 C C . GLU A 1 114 ? 116.683 111.548 134.898 1.00 48.57 140 GLU A C 1
ATOM 944 O O . GLU A 1 114 ? 116.888 112.185 135.936 1.00 48.57 140 GLU A O 1
ATOM 950 N N . GLY A 1 115 ? 115.514 111.541 134.269 1.00 47.77 141 GLY A N 1
ATOM 951 C CA . GLY A 1 115 ? 114.387 112.303 134.761 1.00 47.77 141 GLY A CA 1
ATOM 952 C C . GLY A 1 115 ? 114.359 113.752 134.337 1.00 47.77 141 GLY A C 1
ATOM 953 O O . GLY A 1 115 ? 113.445 114.480 134.740 1.00 47.77 141 GLY A O 1
ATOM 954 N N . GLU A 1 116 ? 115.327 114.197 133.537 1.00 47.72 142 GLU A N 1
ATOM 955 C CA . GLU A 1 116 ? 115.361 115.575 133.068 1.00 47.72 142 GLU A CA 1
ATOM 956 C C . GLU A 1 116 ? 114.547 115.798 131.803 1.00 47.72 142 GLU A C 1
ATOM 957 O O . GLU A 1 116 ? 114.256 116.951 131.469 1.00 47.72 142 GLU A O 1
ATOM 963 N N . TYR A 1 117 ? 114.176 114.735 131.097 1.00 40.49 143 TYR A N 1
ATOM 964 C CA . TYR A 1 117 ? 113.340 114.875 129.918 1.00 40.49 143 TYR A CA 1
ATOM 965 C C . TYR A 1 117 ? 111.922 115.281 130.307 1.00 40.49 143 TYR A C 1
ATOM 966 O O . TYR A 1 117 ? 111.464 115.055 131.430 1.00 40.49 143 TYR A O 1
ATOM 975 N N . THR A 1 118 ? 111.225 115.891 129.352 1.00 41.89 144 THR A N 1
ATOM 976 C CA . THR A 1 118 ? 109.887 116.412 129.584 1.00 41.89 144 THR A CA 1
ATOM 977 C C . THR A 1 118 ? 109.053 116.222 128.325 1.00 41.89 144 THR A C 1
ATOM 978 O O . THR A 1 118 ? 109.553 115.812 127.276 1.00 41.89 144 THR A O 1
ATOM 982 N N . HIS A 1 119 ? 107.760 116.526 128.449 1.00 40.62 145 HIS A N 1
ATOM 983 C CA . HIS A 1 119 ? 106.864 116.445 127.302 1.00 40.62 145 HIS A CA 1
ATOM 984 C C . HIS A 1 119 ? 107.262 117.451 126.232 1.00 40.62 145 HIS A C 1
ATOM 985 O O . HIS A 1 119 ? 107.127 117.189 125.028 1.00 40.62 145 HIS A O 1
ATOM 992 N N . ARG A 1 120 ? 107.747 118.617 126.658 1.00 39.81 146 ARG A N 1
ATOM 993 C CA . ARG A 1 120 ? 108.159 119.656 125.730 1.00 39.81 146 ARG A CA 1
ATOM 994 C C . ARG A 1 120 ? 109.308 119.202 124.845 1.00 39.81 146 ARG A C 1
ATOM 995 O O . ARG A 1 120 ? 109.403 119.649 123.701 1.00 39.81 146 ARG A O 1
ATOM 1003 N N . SER A 1 121 ? 110.171 118.314 125.340 1.00 37.70 147 SER A N 1
ATOM 1004 C CA . SER A 1 121 ? 111.210 117.735 124.494 1.00 37.70 147 SER A CA 1
ATOM 1005 C C . SER A 1 121 ? 110.600 116.964 123.331 1.00 37.70 147 SER A C 1
ATOM 1006 O O . SER A 1 121 ? 111.044 117.087 122.181 1.00 37.70 147 SER A O 1
ATOM 1009 N N . MET A 1 122 ? 109.579 116.161 123.615 1.00 36.64 148 MET A N 1
ATOM 1010 C CA . MET A 1 122 ? 108.892 115.403 122.580 1.00 36.64 148 MET A CA 1
ATOM 1011 C C . MET A 1 122 ? 108.169 116.314 121.597 1.00 36.64 148 MET A C 1
ATOM 1012 O O . MET A 1 122 ? 108.193 116.070 120.383 1.00 36.64 148 MET A O 1
ATOM 1017 N N . GLN A 1 123 ? 107.525 117.367 122.097 1.00 35.42 149 GLN A N 1
ATOM 1018 C CA . GLN A 1 123 ? 106.906 118.335 121.199 1.00 35.42 149 GLN A CA 1
ATOM 1019 C C . GLN A 1 123 ? 107.943 119.020 120.316 1.00 35.42 149 GLN A C 1
ATOM 1020 O O . GLN A 1 123 ? 107.696 119.243 119.126 1.00 35.42 149 GLN A O 1
ATOM 1026 N N . LEU A 1 124 ? 109.098 119.364 120.884 1.00 34.06 150 LEU A N 1
ATOM 1027 C CA . LEU A 1 124 ? 110.199 119.913 120.102 1.00 34.06 150 LEU A CA 1
ATOM 1028 C C . LEU A 1 124 ? 110.613 118.962 118.989 1.00 34.06 150 LEU A C 1
ATOM 1029 O O . LEU A 1 124 ? 110.830 119.383 117.845 1.00 34.06 150 LEU A O 1
ATOM 1034 N N . LEU A 1 125 ? 110.751 117.679 119.314 1.00 32.86 151 LEU A N 1
ATOM 1035 C CA . LEU A 1 125 ? 111.119 116.702 118.297 1.00 32.86 151 LEU A CA 1
ATOM 1036 C C . LEU A 1 125 ? 110.073 116.642 117.193 1.00 32.86 151 LEU A C 1
ATOM 1037 O O . LEU A 1 125 ? 110.414 116.571 116.006 1.00 32.86 151 LEU A O 1
ATOM 1042 N N . ALA A 1 126 ? 108.793 116.672 117.565 1.00 32.43 152 ALA A N 1
ATOM 1043 C CA . ALA A 1 126 ? 107.727 116.657 116.570 1.00 32.43 152 ALA A CA 1
ATOM 1044 C C . ALA A 1 126 ? 107.802 117.874 115.652 1.00 32.43 152 ALA A C 1
ATOM 1045 O O . ALA A 1 126 ? 107.653 117.756 114.428 1.00 32.43 152 ALA A O 1
ATOM 1047 N N . THR A 1 127 ? 108.019 119.058 116.228 1.00 32.76 153 THR A N 1
ATOM 1048 C CA . THR A 1 127 ? 108.099 120.265 115.411 1.00 32.76 153 THR A CA 1
ATOM 1049 C C . THR A 1 127 ? 109.300 120.229 114.475 1.00 32.76 153 THR A C 1
ATOM 1050 O O . THR A 1 127 ? 109.199 120.642 113.315 1.00 32.76 153 THR A O 1
ATOM 1054 N N . ASP A 1 128 ? 110.449 119.752 114.958 1.00 31.17 154 ASP A N 1
ATOM 1055 C CA . ASP A 1 128 ? 111.608 119.629 114.078 1.00 31.17 154 ASP A CA 1
ATOM 1056 C C . ASP A 1 128 ? 111.331 118.649 112.945 1.00 31.17 154 ASP A C 1
ATOM 1057 O O . ASP A 1 128 ? 111.696 118.901 111.787 1.00 31.17 154 ASP A O 1
ATOM 1062 N N . GLN A 1 129 ? 110.690 117.525 113.264 1.00 31.48 155 GLN A N 1
ATOM 1063 C CA . GLN A 1 129 ? 110.313 116.565 112.237 1.00 31.48 155 GLN A CA 1
ATOM 1064 C C . GLN A 1 129 ? 109.462 117.224 111.164 1.00 31.48 155 GLN A C 1
ATOM 1065 O O . GLN A 1 129 ? 109.744 117.094 109.965 1.00 31.48 155 GLN A O 1
ATOM 1071 N N . GLY A 1 130 ? 108.412 117.934 111.580 1.00 31.37 156 GLY A N 1
ATOM 1072 C CA . GLY A 1 130 ? 107.552 118.597 110.615 1.00 31.37 156 GLY A CA 1
ATOM 1073 C C . GLY A 1 130 ? 108.293 119.625 109.785 1.00 31.37 156 GLY A C 1
ATOM 1074 O O . GLY A 1 130 ? 108.104 119.709 108.569 1.00 31.37 156 GLY A O 1
ATOM 1075 N N . ALA A 1 131 ? 109.144 120.423 110.432 1.00 31.82 157 ALA A N 1
ATOM 1076 C CA . ALA A 1 131 ? 109.920 121.422 109.708 1.00 31.82 157 ALA A CA 1
ATOM 1077 C C . ALA A 1 131 ? 110.753 120.786 108.606 1.00 31.82 157 ALA A C 1
ATOM 1078 O O . ALA A 1 131 ? 110.698 121.219 107.448 1.00 31.82 157 ALA A O 1
ATOM 1080 N N . ILE A 1 132 ? 111.531 119.758 108.942 1.00 31.95 158 ILE A N 1
ATOM 1081 C CA . ILE A 1 132 ? 112.418 119.179 107.938 1.00 31.95 158 ILE A CA 1
ATOM 1082 C C . ILE A 1 132 ? 111.623 118.458 106.854 1.00 31.95 158 ILE A C 1
ATOM 1083 O O . ILE A 1 132 ? 111.991 118.507 105.673 1.00 31.95 158 ILE A O 1
ATOM 1088 N N . LEU A 1 133 ? 110.531 117.783 107.219 1.00 31.67 159 LEU A N 1
ATOM 1089 C CA . LEU A 1 133 ? 109.712 117.122 106.210 1.00 31.67 159 LEU A CA 1
ATOM 1090 C C . LEU A 1 133 ? 109.122 118.128 105.231 1.00 31.67 159 LEU A C 1
ATOM 1091 O O . LEU A 1 133 ? 109.112 117.892 104.017 1.00 31.67 159 LEU A O 1
ATOM 1096 N N . CYS A 1 134 ? 108.621 119.254 105.739 1.00 32.12 160 CYS A N 1
ATOM 1097 C CA . CYS A 1 134 ? 108.080 120.279 104.857 1.00 32.12 160 CYS A CA 1
ATOM 1098 C C . CYS A 1 134 ? 109.169 120.913 104.007 1.00 32.12 160 CYS A C 1
ATOM 1099 O O . CYS A 1 134 ? 108.919 121.275 102.853 1.00 32.12 160 CYS A O 1
ATOM 1102 N N . ALA A 1 135 ? 110.379 121.051 104.549 1.00 31.30 161 ALA A N 1
ATOM 1103 C CA . ALA A 1 135 ? 111.494 121.518 103.735 1.00 31.30 161 ALA A CA 1
ATOM 1104 C C . ALA A 1 135 ? 111.762 120.570 102.573 1.00 31.30 161 ALA A C 1
ATOM 1105 O O . ALA A 1 135 ? 111.959 121.011 101.434 1.00 31.30 161 ALA A O 1
ATOM 1107 N N . ILE A 1 136 ? 111.768 119.264 102.839 1.00 32.23 162 ILE A N 1
ATOM 1108 C CA . ILE A 1 136 ? 111.967 118.295 101.764 1.00 32.23 162 ILE A CA 1
ATOM 1109 C C . ILE A 1 136 ? 110.850 118.401 100.735 1.00 32.23 162 ILE A C 1
ATOM 1110 O O . ILE A 1 136 ? 111.097 118.387 99.523 1.00 32.23 162 ILE A O 1
ATOM 1115 N N . THR A 1 137 ? 109.603 118.490 101.199 1.00 31.78 163 THR A N 1
ATOM 1116 C CA . THR A 1 137 ? 108.479 118.569 100.273 1.00 31.78 163 THR A CA 1
ATOM 1117 C C . THR A 1 137 ? 108.577 119.812 99.398 1.00 31.78 163 THR A C 1
ATOM 1118 O O . THR A 1 137 ? 108.295 119.759 98.196 1.00 31.78 163 THR A O 1
ATOM 1122 N N . ALA A 1 138 ? 108.971 120.942 99.984 1.00 31.97 164 ALA A N 1
ATOM 1123 C CA . ALA A 1 138 ? 109.187 122.148 99.195 1.00 31.97 164 ALA A CA 1
ATOM 1124 C C . ALA A 1 138 ? 110.306 121.949 98.185 1.00 31.97 164 ALA A C 1
ATOM 1125 O O . ALA A 1 138 ? 110.214 122.412 97.043 1.00 31.97 164 ALA A O 1
ATOM 1127 N N . ALA A 1 139 ? 111.376 121.267 98.590 1.00 32.81 165 ALA A N 1
ATOM 1128 C CA . ALA A 1 139 ? 112.479 121.017 97.674 1.00 32.81 165 ALA A CA 1
ATOM 1129 C C . ALA A 1 139 ? 112.050 120.161 96.493 1.00 32.81 165 ALA A C 1
ATOM 1130 O O . ALA A 1 139 ? 112.540 120.360 95.377 1.00 32.81 165 ALA A O 1
ATOM 1132 N N . ALA A 1 140 ? 111.157 119.202 96.716 1.00 34.32 166 ALA A N 1
ATOM 1133 C CA . ALA A 1 140 ? 110.742 118.278 95.672 1.00 34.32 166 ALA A CA 1
ATOM 1134 C C . ALA A 1 140 ? 109.598 118.799 94.814 1.00 34.32 166 ALA A C 1
ATOM 1135 O O . ALA A 1 140 ? 109.242 118.145 93.829 1.00 34.32 166 ALA A O 1
ATOM 1137 N N . SER A 1 141 ? 109.017 119.942 95.154 1.00 33.97 167 SER A N 1
ATOM 1138 C CA . SER A 1 141 ? 107.889 120.503 94.429 1.00 33.97 167 SER A CA 1
ATOM 1139 C C . SER A 1 141 ? 108.289 121.804 93.745 1.00 33.97 167 SER A C 1
ATOM 1140 O O . SER A 1 141 ? 109.444 122.232 93.787 1.00 33.97 167 SER A O 1
ATOM 1143 N N . GLU A 1 142 ? 107.304 122.435 93.109 1.00 37.00 168 GLU A N 1
ATOM 1144 C CA . GLU A 1 142 ? 107.492 123.709 92.434 1.00 37.00 168 GLU A CA 1
ATOM 1145 C C . GLU A 1 142 ? 106.253 124.575 92.604 1.00 37.00 168 GLU A C 1
ATOM 1146 O O . GLU A 1 142 ? 105.169 124.092 92.938 1.00 37.00 168 GLU A O 1
ATOM 1152 N N . GLY A 1 143 ? 106.436 125.870 92.365 1.00 34.68 169 GLY A N 1
ATOM 1153 C CA . GLY A 1 143 ? 105.335 126.811 92.363 1.00 34.68 169 GLY A CA 1
ATOM 1154 C C . GLY A 1 143 ? 104.784 127.126 93.736 1.00 34.68 169 GLY A C 1
ATOM 1155 O O . GLY A 1 143 ? 105.512 127.111 94.732 1.00 34.68 169 GLY A O 1
ATOM 1156 N N . ALA A 1 144 ? 103.483 127.419 93.791 1.00 34.57 170 ALA A N 1
ATOM 1157 C CA . ALA A 1 144 ? 102.846 127.798 95.044 1.00 34.57 170 ALA A CA 1
ATOM 1158 C C . ALA A 1 144 ? 102.901 126.690 96.085 1.00 34.57 170 ALA A C 1
ATOM 1159 O O . ALA A 1 144 ? 102.920 126.985 97.284 1.00 34.57 170 ALA A O 1
ATOM 1161 N N . ILE A 1 145 ? 102.925 125.429 95.657 1.00 33.38 171 ILE A N 1
ATOM 1162 C CA . ILE A 1 145 ? 103.009 124.320 96.603 1.00 33.38 171 ILE A CA 1
ATOM 1163 C C . ILE A 1 145 ? 104.289 124.432 97.421 1.00 33.38 171 ILE A C 1
ATOM 1164 O O . ILE A 1 145 ? 104.288 124.283 98.650 1.00 33.38 171 ILE A O 1
ATOM 1169 N N . SER A 1 146 ? 105.405 124.698 96.739 1.00 33.54 172 SER A N 1
ATOM 1170 C CA . SER A 1 146 ? 106.684 124.823 97.424 1.00 33.54 172 SER A CA 1
ATOM 1171 C C . SER A 1 146 ? 106.673 125.983 98.407 1.00 33.54 172 SER A C 1
ATOM 1172 O O . SER A 1 146 ? 107.177 125.858 99.526 1.00 33.54 172 SER A O 1
ATOM 1175 N N . ALA A 1 147 ? 106.114 127.124 98.004 1.00 32.86 173 ALA A N 1
ATOM 1176 C CA . ALA A 1 147 ? 106.057 128.273 98.899 1.00 32.86 173 ALA A CA 1
ATOM 1177 C C . ALA A 1 147 ? 105.207 127.976 100.128 1.00 32.86 173 ALA A C 1
ATOM 1178 O O . ALA A 1 147 ? 105.577 128.342 101.250 1.00 32.86 173 ALA A O 1
ATOM 1180 N N . VAL A 1 148 ? 104.065 127.317 99.938 1.00 32.81 174 VAL A N 1
ATOM 1181 C CA . VAL A 1 148 ? 103.201 126.985 101.066 1.00 32.81 174 VAL A CA 1
ATOM 1182 C C . VAL A 1 148 ? 103.915 126.042 102.025 1.00 32.81 174 VAL A C 1
ATOM 1183 O O . VAL A 1 148 ? 103.853 126.212 103.252 1.00 32.81 174 VAL A O 1
ATOM 1187 N N . PHE A 1 149 ? 104.591 125.026 101.490 1.00 32.04 175 PHE A N 1
ATOM 1188 C CA . PHE A 1 149 ? 105.296 124.089 102.355 1.00 32.04 175 PHE A CA 1
ATOM 1189 C C . PHE A 1 149 ? 106.469 124.763 103.055 1.00 32.04 175 PHE A C 1
ATOM 1190 O O . PHE A 1 149 ? 106.762 124.460 104.216 1.00 32.04 175 PHE A O 1
ATOM 1198 N N . TYR A 1 150 ? 107.139 125.691 102.372 1.00 31.86 176 TYR A N 1
ATOM 1199 C CA . TYR A 1 150 ? 108.195 126.470 103.007 1.00 31.86 176 TYR A CA 1
ATOM 1200 C C . TYR A 1 150 ? 107.642 127.284 104.167 1.00 31.86 176 TYR A C 1
ATOM 1201 O O . TYR A 1 150 ? 108.265 127.377 105.226 1.00 31.86 176 TYR A O 1
ATOM 1210 N N . ALA A 1 151 ? 106.466 127.884 103.981 1.00 32.30 177 ALA A N 1
ATOM 1211 C CA . ALA A 1 151 ? 105.852 128.660 105.053 1.00 32.30 177 ALA A CA 1
ATOM 1212 C C . ALA A 1 151 ? 105.487 127.783 106.246 1.00 32.30 177 ALA A C 1
ATOM 1213 O O . ALA A 1 151 ? 105.716 128.165 107.402 1.00 32.30 177 ALA A O 1
ATOM 1215 N N . ILE A 1 152 ? 104.909 126.609 105.990 1.00 32.50 178 ILE A N 1
ATOM 1216 C CA . ILE A 1 152 ? 104.560 125.716 107.093 1.00 32.50 178 ILE A CA 1
ATOM 1217 C C . ILE A 1 152 ? 105.819 125.268 107.824 1.00 32.50 178 ILE A C 1
ATOM 1218 O O . ILE A 1 152 ? 105.856 125.210 109.062 1.00 32.50 178 ILE A O 1
ATOM 1223 N N . GLY A 1 153 ? 106.866 124.931 107.070 1.00 32.71 179 GLY A N 1
ATOM 1224 C CA . GLY A 1 153 ? 108.130 124.585 107.690 1.00 32.71 179 GLY A CA 1
ATOM 1225 C C . GLY A 1 153 ? 108.704 125.722 108.509 1.00 32.71 179 GLY A C 1
ATOM 1226 O O . GLY A 1 153 ? 109.294 125.500 109.564 1.00 32.71 179 GLY A O 1
ATOM 1227 N N . VAL A 1 154 ? 108.546 126.957 108.030 1.00 32.93 180 VAL A N 1
ATOM 1228 C CA . VAL A 1 154 ? 109.008 128.112 108.789 1.00 32.93 180 VAL A CA 1
ATOM 1229 C C . VAL A 1 154 ? 108.255 128.229 110.101 1.00 32.93 180 VAL A C 1
ATOM 1230 O O . VAL A 1 154 ? 108.848 128.544 111.135 1.00 32.93 180 VAL A O 1
ATOM 1234 N N . CYS A 1 155 ? 106.943 128.008 110.085 1.00 35.39 181 CYS A N 1
ATOM 1235 C CA . CYS A 1 155 ? 106.181 128.057 111.331 1.00 35.39 181 CYS A CA 1
ATOM 1236 C C . CYS A 1 155 ? 106.663 126.987 112.307 1.00 35.39 181 CYS A C 1
ATOM 1237 O O . CYS A 1 155 ? 106.899 127.262 113.497 1.00 35.39 181 CYS A O 1
ATOM 1240 N N . TYR A 1 156 ? 106.819 125.757 111.812 1.00 32.97 182 TYR A N 1
ATOM 1241 C CA . TYR A 1 156 ? 107.392 124.695 112.631 1.00 32.97 182 TYR A CA 1
ATOM 1242 C C . TYR A 1 156 ? 108.744 125.113 113.198 1.00 32.97 182 TYR A C 1
ATOM 1243 O O . TYR A 1 156 ? 109.044 124.857 114.369 1.00 32.97 182 TYR A O 1
ATOM 1252 N N . GLY A 1 157 ? 109.575 125.747 112.372 1.00 34.14 183 GLY A N 1
ATOM 1253 C CA . GLY A 1 157 ? 110.900 126.143 112.813 1.00 34.14 183 GLY A CA 1
ATOM 1254 C C . GLY A 1 157 ? 110.874 127.231 113.867 1.00 34.14 183 GLY A C 1
ATOM 1255 O O . GLY A 1 157 ? 111.707 127.245 114.770 1.00 34.14 183 GLY A O 1
ATOM 1256 N N . ILE A 1 158 ? 109.942 128.174 113.748 1.00 34.77 184 ILE A N 1
ATOM 1257 C CA . ILE A 1 158 ? 109.791 129.192 114.784 1.00 34.77 184 ILE A CA 1
ATOM 1258 C C . ILE A 1 158 ? 109.425 128.539 116.107 1.00 34.77 184 ILE A C 1
ATOM 1259 O O . ILE A 1 158 ? 109.979 128.881 117.161 1.00 34.77 184 ILE A O 1
ATOM 1264 N N . CYS A 1 159 ? 108.495 127.584 116.076 1.00 36.57 185 CYS A N 1
ATOM 1265 C CA . CYS A 1 159 ? 108.156 126.875 117.308 1.00 36.57 185 CYS A CA 1
ATOM 1266 C C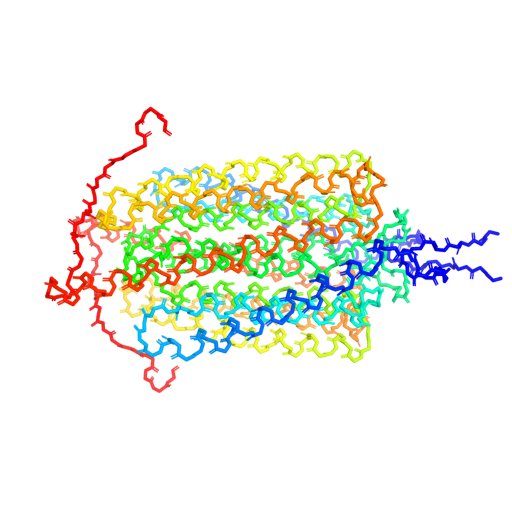 . CYS A 1 159 ? 109.369 126.135 117.867 1.00 36.57 185 CYS A C 1
ATOM 1267 O O . CYS A 1 159 ? 109.638 126.174 119.077 1.00 36.57 185 CYS A O 1
ATOM 1270 N N . THR A 1 160 ? 110.121 125.466 116.991 1.00 35.07 186 THR A N 1
ATOM 1271 C CA . THR A 1 160 ? 111.298 124.719 117.418 1.00 35.07 186 THR A CA 1
ATOM 1272 C C . THR A 1 160 ? 112.336 125.643 118.043 1.00 35.07 186 THR A C 1
ATOM 1273 O O . THR A 1 160 ? 112.940 125.319 119.071 1.00 35.07 186 THR A O 1
ATOM 1277 N N . PHE A 1 161 ? 112.563 126.800 117.420 1.00 37.21 187 PHE A N 1
ATOM 1278 C CA . PHE A 1 161 ? 113.527 127.762 117.933 1.00 37.21 187 PHE A CA 1
ATOM 1279 C C . PHE A 1 161 ? 113.098 128.317 119.281 1.00 37.21 187 PHE A C 1
ATOM 1280 O O . PHE A 1 161 ? 113.936 128.504 120.168 1.00 37.21 187 PHE A O 1
ATOM 1288 N N . TYR A 1 162 ? 111.806 128.601 119.453 1.00 39.05 188 TYR A N 1
ATOM 1289 C CA . TYR A 1 162 ? 111.321 129.049 120.754 1.00 39.05 188 TYR A CA 1
ATOM 1290 C C . TYR A 1 162 ? 111.575 127.993 121.825 1.00 39.05 188 TYR A C 1
ATOM 1291 O O . TYR A 1 162 ? 112.058 128.308 122.924 1.00 39.05 188 TYR A O 1
ATOM 1300 N N . PHE A 1 163 ? 111.285 126.730 121.510 1.00 37.82 189 PHE A N 1
ATOM 1301 C CA . PHE A 1 163 ? 111.520 125.662 122.477 1.00 37.82 189 PHE A CA 1
ATOM 1302 C C . PHE A 1 163 ? 113.002 125.548 122.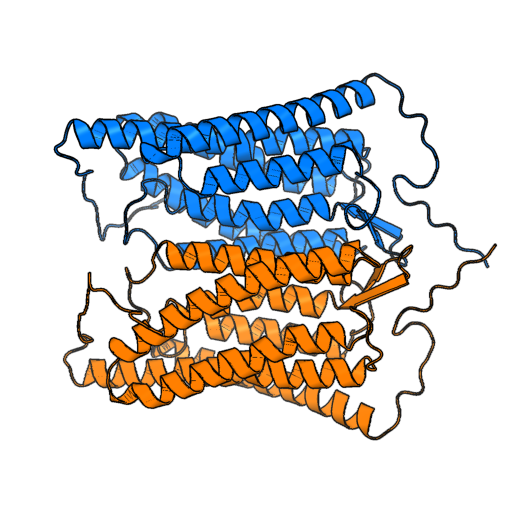817 1.00 37.82 189 PHE A C 1
ATOM 1303 O O . PHE A 1 163 ? 113.374 125.392 123.988 1.00 37.82 189 PHE A O 1
ATOM 1311 N N . CYS A 1 164 ? 113.861 125.628 121.801 1.00 39.53 190 CYS A N 1
ATOM 1312 C CA . CYS A 1 164 ? 115.297 125.520 122.026 1.00 39.53 190 CYS A CA 1
ATOM 1313 C C . CYS A 1 164 ? 115.816 126.686 122.854 1.00 39.53 190 CYS A C 1
ATOM 1314 O O . CYS A 1 164 ? 116.713 126.515 123.686 1.00 39.53 190 CYS A O 1
ATOM 1317 N N . LEU A 1 165 ? 115.278 127.885 122.627 1.00 41.80 191 LEU A N 1
ATOM 1318 C CA . LEU A 1 165 ? 115.651 129.032 123.445 1.00 41.80 191 LEU A CA 1
ATOM 1319 C C . LEU A 1 165 ? 115.278 128.802 124.901 1.00 41.80 191 LEU A C 1
ATOM 1320 O O . LEU A 1 165 ? 116.049 129.132 125.812 1.00 41.80 191 LEU A O 1
ATOM 1325 N N . GLN A 1 166 ? 114.092 128.243 125.139 1.00 44.38 192 GLN A N 1
ATOM 1326 C CA . GLN A 1 166 ? 113.710 127.920 126.510 1.00 44.38 192 GLN A CA 1
ATOM 1327 C C . GLN A 1 166 ? 114.687 126.929 127.128 1.00 44.38 192 GLN A C 1
ATOM 1328 O O . GLN A 1 166 ? 115.104 127.091 128.283 1.00 44.38 192 GLN A O 1
ATOM 1334 N N . ILE A 1 167 ? 115.071 125.903 126.366 1.00 40.74 193 ILE A N 1
ATOM 1335 C CA . ILE A 1 167 ? 116.024 124.918 126.872 1.00 40.74 193 ILE A CA 1
ATOM 1336 C C . ILE A 1 167 ? 117.347 125.587 127.218 1.00 40.74 193 ILE A C 1
ATOM 1337 O O . ILE A 1 167 ? 117.955 125.302 128.256 1.00 40.74 193 ILE A O 1
ATOM 1342 N N . TYR A 1 168 ? 117.829 126.466 126.338 1.00 40.18 194 TYR A N 1
ATOM 1343 C CA . TYR A 1 168 ? 119.112 127.119 126.573 1.00 40.18 194 TYR A CA 1
ATOM 1344 C C . TYR A 1 168 ? 119.069 128.000 127.812 1.00 40.18 194 TYR A C 1
ATOM 1345 O O . TYR A 1 168 ? 120.019 128.016 128.602 1.00 40.18 194 TYR A O 1
ATOM 1354 N N . ILE A 1 169 ? 117.983 128.751 127.997 1.00 46.10 195 ILE A N 1
ATOM 1355 C CA . ILE A 1 169 ? 117.880 129.591 129.185 1.00 46.10 195 ILE A CA 1
ATOM 1356 C C . ILE A 1 169 ? 117.829 128.737 130.445 1.00 46.10 195 ILE A C 1
ATOM 1357 O O . ILE A 1 169 ? 118.458 129.071 131.462 1.00 46.10 195 ILE A O 1
ATOM 1362 N N . GLU A 1 170 ? 117.086 127.629 130.411 1.00 50.57 196 GLU A N 1
ATOM 1363 C CA . GLU A 1 170 ? 117.044 126.748 131.572 1.00 50.57 196 GLU A CA 1
ATOM 1364 C C . GLU A 1 170 ? 118.423 126.175 131.874 1.00 50.57 196 GLU A C 1
ATOM 1365 O O . GLU A 1 170 ? 118.831 126.104 133.038 1.00 50.57 196 GLU A O 1
ATOM 1371 N N . ALA A 1 171 ? 119.155 125.762 130.839 1.00 48.17 197 ALA A N 1
ATOM 1372 C CA . ALA A 1 171 ? 120.504 125.246 131.042 1.00 48.17 197 ALA A CA 1
ATOM 1373 C C . ALA A 1 171 ? 121.409 126.313 131.641 1.00 48.17 197 ALA A C 1
ATOM 1374 O O . ALA A 1 171 ? 122.210 126.035 132.541 1.00 48.17 197 ALA A O 1
ATOM 1376 N N . TYR A 1 172 ? 121.296 127.544 131.150 1.00 47.94 198 TYR A N 1
ATOM 1377 C CA . TYR A 1 172 ? 122.097 128.637 131.677 1.00 47.94 198 TYR A CA 1
ATOM 1378 C C . TYR A 1 172 ? 121.816 128.894 133.148 1.00 47.94 198 TYR A C 1
ATOM 1379 O O . TYR A 1 172 ? 122.757 129.117 133.915 1.00 47.94 198 TYR A O 1
ATOM 1388 N N . PHE A 1 173 ? 120.551 128.873 133.561 1.00 51.36 199 PHE A N 1
ATOM 1389 C CA . PHE A 1 173 ? 120.221 129.177 134.948 1.00 51.36 199 PHE A CA 1
ATOM 1390 C C . PHE A 1 173 ? 120.267 127.970 135.875 1.00 51.36 199 PHE A C 1
ATOM 1391 O O . PHE A 1 173 ? 120.139 128.146 137.091 1.00 51.36 199 PHE A O 1
ATOM 1399 N N . THR A 1 174 ? 120.451 126.760 135.348 1.00 53.81 200 THR A N 1
ATOM 1400 C CA . THR A 1 174 ? 120.599 125.574 136.183 1.00 53.81 200 THR A CA 1
ATOM 1401 C C . THR A 1 174 ? 122.024 125.049 136.247 1.00 53.81 200 THR A C 1
ATOM 1402 O O . THR A 1 174 ? 122.458 124.606 137.314 1.00 53.81 200 THR A O 1
ATOM 1406 N N . LEU A 1 175 ? 122.759 125.081 135.144 1.00 49.89 201 LEU A N 1
ATOM 1407 C CA . LEU A 1 175 ? 124.112 124.561 135.141 1.00 49.89 201 LEU A CA 1
ATOM 1408 C C . LEU A 1 175 ? 125.031 125.447 135.974 1.00 49.89 201 LEU A C 1
ATOM 1409 O O . LEU A 1 175 ? 124.728 126.615 136.225 1.00 49.89 201 LEU A O 1
ATOM 1414 N N . PRO A 1 176 ? 126.160 124.906 136.426 1.00 53.03 202 PRO A N 1
ATOM 1415 C CA . PRO A 1 176 ? 127.092 125.704 137.227 1.00 53.03 202 PRO A CA 1
ATOM 1416 C C . PRO A 1 176 ? 127.534 126.968 136.505 1.00 53.03 202 PRO A C 1
ATOM 1417 O O . PRO A 1 176 ? 127.432 127.093 135.283 1.00 53.03 202 PRO A O 1
ATOM 1421 N N . GLU A 1 177 ? 128.036 127.919 137.296 1.00 54.35 203 GLU A N 1
ATOM 1422 C CA . GLU A 1 177 ? 128.503 129.185 136.742 1.00 54.35 203 GLU A CA 1
ATOM 1423 C C . GLU A 1 177 ? 129.623 128.976 135.733 1.00 54.35 203 GLU A C 1
ATOM 1424 O O . GLU A 1 177 ? 129.683 129.675 134.715 1.00 54.35 203 GLU A O 1
ATOM 1430 N N . THR A 1 178 ? 130.506 128.014 135.990 1.00 52.97 204 THR A N 1
ATOM 1431 C CA . THR A 1 178 ? 131.686 127.795 135.164 1.00 52.97 204 THR A CA 1
ATOM 1432 C C . THR A 1 178 ? 131.313 127.520 133.713 1.00 52.97 204 THR A C 1
ATOM 1433 O O . THR A 1 178 ? 132.118 127.750 132.806 1.00 52.97 204 THR A O 1
ATOM 1437 N N . CYS A 1 179 ? 130.097 127.032 133.481 1.00 49.21 205 CYS A N 1
ATOM 1438 C CA . CYS A 1 179 ? 129.646 126.678 132.145 1.00 49.21 205 CYS A CA 1
ATOM 1439 C C . CYS A 1 179 ? 128.909 127.806 131.441 1.00 49.21 205 CYS A C 1
ATOM 1440 O O . CYS A 1 179 ? 128.713 127.728 130.222 1.00 49.21 205 CYS A O 1
ATOM 1443 N N . HIS A 1 180 ? 128.530 128.867 132.160 1.00 49.93 206 HIS A N 1
ATOM 1444 C CA . HIS A 1 180 ? 127.641 129.868 131.579 1.00 49.93 206 HIS A CA 1
ATOM 1445 C C . HIS A 1 180 ? 128.168 130.366 130.243 1.00 49.93 206 HIS A C 1
ATOM 1446 O O . HIS A 1 180 ? 127.471 130.286 129.224 1.00 49.93 206 HIS A O 1
ATOM 1453 N N . SER A 1 181 ? 129.419 130.827 130.214 1.00 47.45 207 SER A N 1
ATOM 1454 C CA . SER A 1 181 ? 129.979 131.326 128.967 1.00 47.45 207 SER A CA 1
ATOM 1455 C C . SER A 1 181 ? 129.816 130.299 127.858 1.00 47.45 207 SER A C 1
ATOM 1456 O O . SER A 1 181 ? 129.241 130.598 126.803 1.00 47.45 207 SER A O 1
ATOM 1459 N N . ALA A 1 182 ? 130.257 129.065 128.107 1.00 46.25 208 ALA A N 1
ATOM 1460 C CA . ALA A 1 182 ? 130.140 128.031 127.090 1.00 46.25 208 ALA A CA 1
ATOM 1461 C C . ALA A 1 182 ? 128.719 127.957 126.559 1.00 46.25 208 ALA A C 1
ATOM 1462 O O . ALA A 1 182 ? 128.503 127.986 125.340 1.00 46.25 208 ALA A O 1
ATOM 1464 N N . VAL A 1 183 ? 127.733 127.932 127.459 1.00 45.73 209 VAL A N 1
ATOM 1465 C CA . VAL A 1 183 ? 126.353 127.800 127.014 1.00 45.73 209 VAL A CA 1
ATOM 1466 C C . VAL A 1 183 ? 126.027 128.891 126.009 1.00 45.73 209 VAL A C 1
ATOM 1467 O O . VAL A 1 183 ? 125.554 128.608 124.899 1.00 45.73 209 VAL A O 1
ATOM 1471 N N . LYS A 1 184 ? 126.350 130.145 126.342 1.00 45.40 210 LYS A N 1
ATOM 1472 C CA . LYS A 1 184 ? 126.057 131.225 125.410 1.00 45.40 210 LYS A CA 1
ATOM 1473 C C . LYS A 1 184 ? 126.617 130.901 124.038 1.00 45.40 210 LYS A C 1
ATOM 1474 O O . LYS A 1 184 ? 125.880 130.885 123.044 1.00 45.40 210 LYS A O 1
ATOM 1480 N N . TRP A 1 185 ? 127.902 130.556 123.979 1.00 44.10 211 TRP A N 1
ATOM 1481 C CA . TRP A 1 185 ? 128.519 130.301 122.689 1.00 44.10 211 TRP A CA 1
ATOM 1482 C C . TRP A 1 185 ? 127.789 129.184 121.965 1.00 44.10 211 TRP A C 1
ATOM 1483 O O . TRP A 1 185 ? 127.451 129.320 120.783 1.00 44.10 211 TRP A O 1
ATOM 1494 N N . MET A 1 186 ? 127.477 128.100 122.676 1.00 40.69 212 MET A N 1
ATOM 1495 C CA . MET A 1 186 ? 126.780 127.002 122.025 1.00 40.69 212 MET A CA 1
ATOM 1496 C C . MET A 1 186 ? 125.477 127.498 121.422 1.00 40.69 212 MET A C 1
ATOM 1497 O O . MET A 1 186 ? 125.182 127.227 120.251 1.00 40.69 212 MET A O 1
ATOM 1502 N N . ALA A 1 187 ? 124.722 128.293 122.181 1.00 41.09 213 ALA A N 1
ATOM 1503 C CA . ALA A 1 187 ? 123.487 128.849 121.649 1.00 41.09 213 ALA A CA 1
ATOM 1504 C C . ALA A 1 187 ? 123.746 129.595 120.351 1.00 41.09 213 ALA A C 1
ATOM 1505 O O . ALA A 1 187 ? 123.062 129.361 119.348 1.00 41.09 213 ALA A O 1
ATOM 1507 N N . VAL A 1 188 ? 124.757 130.464 120.336 1.00 41.11 214 VAL A N 1
ATOM 1508 C CA . VAL A 1 188 ? 125.091 131.173 119.109 1.00 41.11 214 VAL A CA 1
ATOM 1509 C C . VAL A 1 188 ? 125.373 130.175 117.998 1.00 41.11 214 VAL A C 1
ATOM 1510 O O . VAL A 1 188 ? 124.799 130.254 116.905 1.00 41.11 214 VAL A O 1
ATOM 1514 N N . ILE A 1 189 ? 126.223 129.189 118.282 1.00 37.94 215 ILE A N 1
ATOM 1515 C CA . ILE A 1 189 ? 126.567 128.200 117.269 1.00 37.94 215 ILE A CA 1
ATOM 1516 C C . ILE A 1 189 ? 125.316 127.471 116.806 1.00 37.94 215 ILE A C 1
ATOM 1517 O O . ILE A 1 189 ? 125.205 127.074 115.640 1.00 37.94 215 ILE A O 1
ATOM 1522 N N . PHE A 1 190 ? 124.353 127.289 117.708 1.00 37.04 216 PHE A N 1
ATOM 1523 C CA . PHE A 1 190 ? 123.105 126.639 117.329 1.00 37.04 216 PHE A CA 1
ATOM 1524 C C . PHE A 1 190 ? 122.294 127.520 116.393 1.00 37.04 216 PHE A C 1
ATOM 1525 O O . PHE A 1 190 ? 121.719 127.036 115.412 1.00 37.04 216 PHE A O 1
ATOM 1533 N N . TYR A 1 191 ? 122.237 128.821 116.675 1.00 40.01 217 TYR A N 1
ATOM 1534 C CA . TYR A 1 191 ? 121.361 129.692 115.903 1.00 40.01 217 TYR A CA 1
ATOM 1535 C C . TYR A 1 191 ? 122.064 130.249 114.674 1.00 40.01 217 TYR A C 1
ATOM 1536 O O . TYR A 1 191 ? 121.430 130.452 113.635 1.00 40.01 217 TYR A O 1
ATOM 1545 N N . ALA A 1 192 ? 123.370 130.492 114.768 1.00 38.98 218 ALA A N 1
ATOM 1546 C CA . ALA A 1 192 ? 124.124 130.919 113.596 1.00 38.98 218 ALA A CA 1
ATOM 1547 C C . ALA A 1 192 ? 124.132 129.833 112.529 1.00 38.98 218 ALA A C 1
ATOM 1548 O O . ALA A 1 192 ? 123.972 130.118 111.337 1.00 38.98 218 ALA A O 1
ATOM 1550 N N . GLY A 1 193 ? 124.315 128.578 112.940 1.00 36.79 219 GLY A N 1
ATOM 1551 C CA . GLY A 1 193 ? 124.357 127.495 111.972 1.00 36.79 219 GLY A CA 1
ATOM 1552 C C . GLY A 1 193 ? 122.992 127.175 111.395 1.00 36.79 219 GLY A C 1
ATOM 1553 O O . GLY A 1 193 ? 122.796 127.198 110.178 1.00 36.79 219 GLY A O 1
ATOM 1554 N N . TRP A 1 194 ? 122.025 126.884 112.266 1.00 34.96 220 TRP A N 1
ATOM 1555 C CA . TRP A 1 194 ? 120.711 126.466 111.794 1.00 34.96 220 TRP A CA 1
ATOM 1556 C C . TRP A 1 194 ? 120.093 127.503 110.867 1.00 34.96 220 TRP A C 1
ATOM 1557 O O . TRP A 1 194 ? 119.611 127.156 109.781 1.00 34.96 220 TRP A O 1
ATOM 1568 N N . LEU A 1 195 ? 120.145 128.779 111.246 1.00 37.02 221 LEU A N 1
ATOM 1569 C CA . LEU A 1 195 ? 119.547 129.832 110.439 1.00 37.02 221 LEU A CA 1
ATOM 1570 C C . LEU A 1 195 ? 120.162 129.929 109.053 1.00 37.02 221 LEU A C 1
ATOM 1571 O O . LEU A 1 195 ? 119.560 130.549 108.171 1.00 37.02 221 LEU A O 1
ATOM 1576 N N . CYS A 1 196 ? 121.342 129.349 108.841 1.00 33.64 222 CYS A N 1
ATOM 1577 C CA . CYS A 1 196 ? 121.942 129.371 107.515 1.00 33.64 222 CYS A CA 1
ATOM 1578 C C . CYS A 1 196 ? 121.191 128.466 106.547 1.00 33.64 222 CYS A C 1
ATOM 1579 O O . CYS A 1 196 ? 121.079 128.784 105.359 1.00 33.64 222 CYS A O 1
ATOM 1582 N N . TYR A 1 197 ? 120.671 127.339 107.032 1.00 33.84 223 TYR A N 1
ATOM 1583 C CA . TYR A 1 197 ? 120.037 126.382 106.128 1.00 33.84 223 TYR A CA 1
ATOM 1584 C C . TYR A 1 197 ? 118.800 126.947 105.445 1.00 33.84 223 TYR A C 1
ATOM 1585 O O . TYR A 1 197 ? 118.664 126.771 104.222 1.00 33.84 223 TYR A O 1
ATOM 1594 N N . PRO A 1 198 ? 117.870 127.607 106.140 1.00 32.21 224 PRO A N 1
ATOM 1595 C CA . PRO A 1 198 ? 116.710 128.180 105.441 1.00 32.21 224 PRO A CA 1
ATOM 1596 C C . PRO A 1 198 ? 117.074 129.145 104.333 1.00 32.21 224 PRO A C 1
ATOM 1597 O O . PRO A 1 198 ? 116.406 129.149 103.293 1.00 32.21 224 PRO A O 1
ATOM 1601 N N . CYS A 1 199 ? 118.104 129.966 104.518 1.00 35.44 225 CYS A N 1
ATOM 1602 C CA . CYS A 1 199 ? 118.489 130.956 103.522 1.00 35.44 225 CYS A CA 1
ATOM 1603 C C . CYS A 1 199 ? 119.127 130.346 102.283 1.00 35.44 225 CYS A C 1
ATOM 1604 O O . CYS A 1 199 ? 118.729 130.693 101.166 1.00 35.44 225 CYS A O 1
ATOM 1607 N N . PHE A 1 200 ? 120.087 129.431 102.447 1.00 34.54 226 PHE A N 1
ATOM 1608 C CA . PHE A 1 200 ? 120.640 128.738 101.289 1.00 34.54 226 PHE A CA 1
ATOM 1609 C C . PHE A 1 200 ? 119.541 128.080 100.474 1.00 34.54 226 PHE A C 1
ATOM 1610 O O . PHE A 1 200 ? 119.574 128.116 99.238 1.00 34.54 226 PHE A O 1
ATOM 1618 N N . PHE A 1 201 ? 118.560 127.483 101.149 1.00 33.42 227 PHE A N 1
ATOM 1619 C CA . PHE A 1 201 ? 117.422 126.892 100.456 1.00 33.42 227 PHE A CA 1
ATOM 1620 C C . PHE A 1 201 ? 116.792 127.888 99.493 1.00 33.42 227 PHE A C 1
ATOM 1621 O O . PHE A 1 201 ? 116.498 127.554 98.341 1.00 33.42 227 PHE A O 1
ATOM 1629 N N . LEU A 1 202 ? 116.574 129.122 99.950 1.00 33.22 228 LEU A N 1
ATOM 1630 C CA . LEU A 1 202 ? 115.955 130.121 99.089 1.00 33.22 228 LEU A CA 1
ATOM 1631 C C . LEU A 1 202 ? 116.868 130.496 97.930 1.00 33.22 228 LEU A C 1
ATOM 1632 O O . LEU A 1 202 ? 116.393 130.845 96.844 1.00 33.22 228 LEU A O 1
ATOM 1637 N N . ALA A 1 203 ? 118.182 130.431 98.141 1.00 36.85 229 ALA A N 1
ATOM 1638 C CA . ALA A 1 203 ? 119.127 130.937 97.157 1.00 36.85 229 ALA A CA 1
ATOM 1639 C C . ALA A 1 203 ? 119.604 129.879 96.172 1.00 36.85 229 ALA A C 1
ATOM 1640 O O . ALA A 1 203 ? 120.276 130.227 95.196 1.00 36.85 229 ALA A O 1
ATOM 1642 N N . GLY A 1 204 ? 119.278 128.612 96.393 1.00 37.32 230 GLY A N 1
ATOM 1643 C CA . GLY A 1 204 ? 119.761 127.529 95.562 1.00 37.32 230 GLY A CA 1
ATOM 1644 C C . GLY A 1 204 ? 118.803 127.144 94.457 1.00 37.32 230 GLY A C 1
ATOM 1645 O O . GLY A 1 204 ? 117.766 127.776 94.241 1.00 37.32 230 GLY A O 1
ATOM 1646 N N . SER A 1 205 ? 119.167 126.076 93.741 1.00 40.90 231 SER A N 1
ATOM 1647 C CA . SER A 1 205 ? 118.284 125.529 92.719 1.00 40.90 231 SER A CA 1
ATOM 1648 C C . SER A 1 205 ? 116.966 125.074 93.323 1.00 40.90 231 SER A C 1
ATOM 1649 O O . SER A 1 205 ? 115.902 125.325 92.748 1.00 40.90 231 SER A O 1
ATOM 1652 N N . GLU A 1 206 ? 117.018 124.400 94.466 1.00 38.14 232 GLU A N 1
ATOM 1653 C CA . GLU A 1 206 ? 115.865 124.299 95.340 1.00 38.14 232 GLU A CA 1
ATOM 1654 C C . GLU A 1 206 ? 115.522 125.704 95.806 1.00 38.14 232 GLU A C 1
ATOM 1655 O O . GLU A 1 206 ? 116.412 126.524 96.040 1.00 38.14 232 GLU A O 1
ATOM 1661 N N . GLY A 1 207 ? 114.238 125.983 95.929 1.00 34.32 233 GLY A N 1
ATOM 1662 C CA . GLY A 1 207 ? 113.802 127.332 96.199 1.00 34.32 233 GLY A CA 1
ATOM 1663 C C . GLY A 1 207 ? 113.642 128.134 94.926 1.00 34.32 233 GLY A C 1
ATOM 1664 O O . GLY A 1 207 ? 113.162 127.654 93.895 1.00 34.32 233 GLY A O 1
ATOM 1665 N N . TRP A 1 208 ? 114.070 129.394 95.007 1.00 34.12 234 TRP A N 1
ATOM 1666 C CA . TRP A 1 208 ? 113.846 130.364 93.943 1.00 34.12 234 TRP A CA 1
ATOM 1667 C C . TRP A 1 208 ? 115.080 131.223 93.691 1.00 34.12 234 TRP A C 1
ATOM 1668 O O . TRP A 1 208 ? 114.973 132.344 93.191 1.00 34.12 234 TRP A O 1
ATOM 1679 N N . GLY A 1 209 ? 116.258 130.704 94.027 1.00 37.13 235 GLY A N 1
ATOM 1680 C CA . GLY A 1 209 ? 117.500 131.407 93.775 1.00 37.13 235 GLY A CA 1
ATOM 1681 C C . GLY A 1 209 ? 118.320 130.759 92.682 1.00 37.13 235 GLY A C 1
ATOM 1682 O O . GLY A 1 209 ? 117.856 129.822 92.026 1.00 37.13 235 GLY A O 1
ATOM 1683 N N . ASN A 1 210 ? 119.541 131.244 92.474 1.00 41.83 236 ASN A N 1
ATOM 1684 C CA . ASN A 1 210 ? 120.403 130.763 91.402 1.00 41.83 236 ASN A CA 1
ATOM 1685 C C . ASN A 1 210 ? 121.836 130.586 91.881 1.00 41.83 236 ASN A C 1
ATOM 1686 O O . ASN A 1 210 ? 122.791 130.879 91.157 1.00 41.83 236 ASN A O 1
ATOM 1691 N N . LEU A 1 211 ? 122.018 130.103 93.108 1.00 39.82 237 LEU A N 1
ATOM 1692 C CA . LEU A 1 211 ? 123.333 129.652 93.537 1.00 39.82 237 LEU A CA 1
ATOM 1693 C C . LEU A 1 211 ? 123.751 128.423 92.749 1.00 39.82 237 LEU A C 1
ATOM 1694 O O . LEU A 1 211 ? 122.921 127.585 92.385 1.00 39.82 237 LEU A O 1
ATOM 1699 N N . SER A 1 212 ? 125.048 128.321 92.487 1.00 42.56 238 SER A N 1
ATOM 1700 C CA . SER A 1 212 ? 125.596 127.096 91.943 1.00 42.56 238 SER A CA 1
ATOM 1701 C C . SER A 1 212 ? 125.558 125.997 93.002 1.00 42.56 238 SER A C 1
ATOM 1702 O O . SER A 1 212 ? 125.548 126.254 94.209 1.00 42.56 238 SER A O 1
ATOM 1705 N N . TYR A 1 213 ? 125.522 124.750 92.532 1.00 42.76 239 TYR A N 1
ATOM 1706 C CA . TYR A 1 213 ? 125.558 123.616 93.448 1.00 42.76 239 TYR A CA 1
ATOM 1707 C C . TYR A 1 213 ? 126.772 123.696 94.361 1.00 42.76 239 TYR A C 1
ATOM 1708 O O . TYR A 1 213 ? 126.691 123.377 95.553 1.00 42.76 239 TYR A O 1
ATOM 1717 N N . GLU A 1 214 ? 127.903 124.145 93.819 1.00 44.76 240 GLU A N 1
ATOM 1718 C CA . GLU A 1 214 ? 129.137 124.169 94.592 1.00 44.76 240 GLU A CA 1
ATOM 1719 C C . GLU A 1 214 ? 129.077 125.222 95.692 1.00 44.76 240 GLU A C 1
ATOM 1720 O O . GLU A 1 214 ? 129.478 124.966 96.830 1.00 44.76 240 GLU A O 1
ATOM 1726 N N . GLY A 1 215 ? 128.573 126.415 95.373 1.00 41.37 241 GLY A N 1
ATOM 1727 C CA . GLY A 1 215 ? 128.454 127.449 96.390 1.00 41.37 241 GLY A CA 1
ATOM 1728 C C . GLY A 1 215 ? 127.475 127.075 97.486 1.00 41.37 241 GLY A C 1
ATOM 1729 O O . GLY A 1 215 ? 127.735 127.286 98.676 1.00 41.37 241 GLY A O 1
ATOM 1730 N N . SER A 1 216 ? 126.329 126.517 97.097 1.00 39.55 242 SER A N 1
ATOM 1731 C CA . SER A 1 216 ? 125.353 126.072 98.082 1.00 39.55 242 SER A CA 1
ATOM 1732 C C . SER A 1 216 ? 125.937 124.986 98.975 1.00 39.55 242 SER A C 1
ATOM 1733 O O . SER A 1 216 ? 125.730 124.994 100.195 1.00 39.55 242 SER A O 1
ATOM 1736 N N . ALA A 1 217 ? 126.684 124.049 98.390 1.00 40.04 243 ALA A N 1
ATOM 1737 C CA . ALA A 1 217 ? 127.274 122.982 99.188 1.00 40.04 243 ALA A CA 1
ATOM 1738 C C . ALA A 1 217 ? 128.394 123.505 100.077 1.00 40.04 243 ALA A C 1
ATOM 1739 O O . ALA A 1 217 ? 128.616 122.979 101.168 1.00 40.04 243 ALA A O 1
ATOM 1741 N N . ILE A 1 218 ? 129.106 124.543 99.638 1.00 40.32 244 ILE A N 1
ATOM 1742 C CA . ILE A 1 218 ? 130.113 125.171 100.491 1.00 40.32 244 ILE A CA 1
ATOM 1743 C C . ILE A 1 218 ? 129.449 125.810 101.704 1.00 40.32 244 ILE A C 1
ATOM 1744 O O . ILE A 1 218 ? 129.903 125.655 102.848 1.00 40.32 244 ILE A O 1
ATOM 1749 N N . GLY A 1 219 ? 128.373 126.558 101.464 1.00 36.45 245 GLY A N 1
ATOM 1750 C CA . GLY A 1 219 ? 127.636 127.138 102.569 1.00 36.45 245 GLY A CA 1
ATOM 1751 C C . GLY A 1 219 ? 127.117 126.083 103.523 1.00 36.45 245 GLY A C 1
ATOM 1752 O O . GLY A 1 219 ? 127.188 126.244 104.744 1.00 36.45 245 GLY A O 1
ATOM 1753 N N . HIS A 1 220 ? 126.598 124.984 102.978 1.00 35.85 246 HIS A N 1
ATOM 1754 C CA . HIS A 1 220 ? 126.128 123.891 103.818 1.00 35.85 246 HIS A CA 1
ATOM 1755 C C . HIS A 1 220 ? 127.268 123.233 104.583 1.00 35.85 246 HIS A C 1
ATOM 1756 O O . HIS A 1 220 ? 127.077 122.810 105.723 1.00 35.85 246 HIS A O 1
ATOM 1763 N N . CYS A 1 221 ? 128.451 123.134 103.980 1.00 38.15 247 CYS A N 1
ATOM 1764 C CA . CYS A 1 221 ? 129.605 122.580 104.679 1.00 38.15 247 CYS A CA 1
ATOM 1765 C C . CYS A 1 221 ? 129.981 123.439 105.877 1.00 38.15 247 CYS A C 1
ATOM 1766 O O . CYS A 1 221 ? 130.264 122.926 106.965 1.00 38.15 247 CYS A O 1
ATOM 1769 N N . ILE A 1 222 ? 129.996 124.760 105.693 1.00 35.90 248 ILE A N 1
ATOM 1770 C CA . ILE A 1 222 ? 130.292 125.651 106.814 1.00 35.90 248 ILE A CA 1
ATOM 1771 C C . ILE A 1 222 ? 129.213 125.528 107.886 1.00 35.90 248 ILE A C 1
ATOM 1772 O O . ILE A 1 222 ? 129.501 125.436 109.088 1.00 35.90 248 ILE A O 1
ATOM 1777 N N . ALA A 1 223 ? 127.948 125.521 107.462 1.00 34.83 249 ALA A N 1
ATOM 1778 C CA . ALA A 1 223 ? 126.853 125.427 108.419 1.00 34.83 249 ALA A CA 1
ATOM 1779 C C . ALA A 1 223 ? 126.874 124.097 109.159 1.00 34.83 249 ALA A C 1
ATOM 1780 O O . ALA A 1 223 ? 126.412 124.009 110.299 1.00 34.83 249 ALA A O 1
ATOM 1782 N N . ASP A 1 224 ? 127.395 123.045 108.524 1.00 35.57 250 ASP A N 1
ATOM 1783 C CA . ASP A 1 224 ? 127.522 121.759 109.200 1.00 35.57 250 ASP A CA 1
ATOM 1784 C C . ASP A 1 224 ? 128.699 121.745 110.164 1.00 35.57 250 ASP A C 1
ATOM 1785 O O . ASP A 1 224 ? 128.581 121.211 111.272 1.00 35.57 250 ASP A O 1
ATOM 1790 N N . LEU A 1 225 ? 129.833 122.318 109.770 1.00 35.67 251 LEU A N 1
ATOM 1791 C CA . LEU A 1 225 ? 130.957 122.488 110.677 1.00 35.67 251 LEU A CA 1
ATOM 1792 C C . LEU A 1 225 ? 130.581 123.288 111.906 1.00 35.67 251 LEU A C 1
ATOM 1793 O O . LEU A 1 225 ? 131.186 123.105 112.966 1.00 35.67 251 LEU A O 1
ATOM 1798 N N . LEU A 1 226 ? 129.601 124.174 111.776 1.00 36.26 252 LEU A N 1
ATOM 1799 C CA . LEU A 1 226 ? 129.159 124.987 112.900 1.00 36.26 252 LEU A CA 1
ATOM 1800 C C . LEU A 1 226 ? 128.098 124.265 113.726 1.00 36.26 252 LEU A C 1
ATOM 1801 O O . LEU A 1 226 ? 128.241 124.116 114.942 1.00 36.26 252 LEU A O 1
ATOM 1806 N N . SER A 1 227 ? 127.038 123.796 113.066 1.00 35.21 253 SER A N 1
ATOM 1807 C CA . SER A 1 227 ? 125.885 123.248 113.773 1.00 35.21 253 SER A CA 1
ATOM 1808 C C . SER A 1 227 ? 126.178 121.896 114.408 1.00 35.21 253 SER A C 1
ATOM 1809 O O . SER A 1 227 ? 125.548 121.537 115.410 1.00 35.21 253 SER A O 1
ATOM 1812 N N . LYS A 1 228 ? 127.105 121.128 113.842 1.00 34.20 254 LYS A N 1
ATOM 1813 C CA . LYS A 1 228 ? 127.326 119.750 114.264 1.00 34.20 254 LYS A CA 1
ATOM 1814 C C . LYS A 1 228 ? 128.648 119.567 114.994 1.00 34.20 254 LYS A C 1
ATOM 1815 O O . LYS A 1 228 ? 128.658 119.126 116.147 1.00 34.20 254 LYS A O 1
ATOM 1821 N N . ASN A 1 229 ? 129.766 119.895 114.352 1.00 34.81 255 ASN A N 1
ATOM 1822 C CA . ASN A 1 229 ? 131.068 119.599 114.932 1.00 34.81 255 ASN A CA 1
ATOM 1823 C C . ASN A 1 229 ? 131.404 120.568 116.056 1.00 34.81 255 ASN A C 1
ATOM 1824 O O . ASN A 1 229 ? 131.805 120.151 117.148 1.00 34.81 255 ASN A O 1
ATOM 1829 N N . ALA A 1 230 ? 131.239 121.867 115.811 1.00 34.79 256 ALA A N 1
ATOM 1830 C CA . ALA A 1 230 ? 131.470 122.846 116.867 1.00 34.79 256 ALA A CA 1
ATOM 1831 C C . ALA A 1 230 ? 130.468 122.677 118.000 1.00 34.79 256 ALA A C 1
ATOM 1832 O O . ALA A 1 230 ? 130.830 122.772 119.179 1.00 34.79 256 ALA A O 1
ATOM 1834 N N . TRP A 1 231 ? 129.203 122.429 117.662 1.00 35.52 257 TRP A N 1
ATOM 1835 C CA . TRP A 1 231 ? 128.188 122.231 118.688 1.00 35.52 257 TRP A CA 1
ATOM 1836 C C . TRP A 1 231 ? 128.496 120.997 119.525 1.00 35.52 257 TRP A C 1
ATOM 1837 O O . TRP A 1 231 ? 128.354 121.011 120.752 1.00 35.52 257 TRP A O 1
ATOM 1848 N N . GLY A 1 232 ? 128.922 119.916 118.874 1.00 33.67 258 GLY A N 1
ATOM 1849 C CA . GLY A 1 232 ? 129.302 118.725 119.613 1.00 33.67 258 GLY A CA 1
ATOM 1850 C C . GLY A 1 232 ? 130.516 118.942 120.491 1.00 33.67 258 GLY A C 1
ATOM 1851 O O . GLY A 1 232 ? 130.594 118.416 121.603 1.00 33.67 258 GLY A O 1
ATOM 1852 N N . VAL A 1 233 ? 131.487 119.713 120.001 1.00 34.94 259 VAL A N 1
ATOM 1853 C CA . VAL A 1 233 ? 132.665 120.016 120.804 1.00 34.94 259 VAL A CA 1
ATOM 1854 C C . VAL A 1 233 ? 132.270 120.809 122.040 1.00 34.94 259 VAL A C 1
ATOM 1855 O O . VAL A 1 233 ? 132.750 120.541 123.147 1.00 34.94 259 VAL A O 1
ATOM 1859 N N . MET A 1 234 ? 131.386 121.795 121.875 1.00 37.55 260 MET A N 1
ATOM 1860 C CA . MET A 1 234 ? 130.898 122.549 123.026 1.00 37.55 260 MET A CA 1
ATOM 1861 C C . MET A 1 234 ? 130.129 121.655 123.991 1.00 37.55 260 MET A C 1
ATOM 1862 O O . MET A 1 234 ? 130.251 121.801 125.212 1.00 37.55 260 MET A O 1
ATOM 1867 N N . HIS A 1 235 ? 129.321 120.734 123.465 1.00 37.61 261 HIS A N 1
ATOM 1868 C CA . HIS A 1 235 ? 128.570 119.822 124.321 1.00 37.61 261 HIS A CA 1
ATOM 1869 C C . HIS A 1 235 ? 129.514 118.962 125.154 1.00 37.61 261 HIS A C 1
ATOM 1870 O O . HIS A 1 235 ? 129.333 118.805 126.369 1.00 37.61 261 HIS A O 1
ATOM 1877 N N . TRP A 1 236 ? 130.542 118.405 124.509 1.00 37.79 262 TRP A N 1
ATOM 1878 C CA . TRP A 1 236 ? 131.531 117.601 125.219 1.00 37.79 262 TRP A CA 1
ATOM 1879 C C . TRP A 1 236 ? 132.282 118.433 126.250 1.00 37.79 262 TRP A C 1
ATOM 1880 O O . TRP A 1 236 ? 132.552 117.963 127.361 1.00 37.79 262 TRP A O 1
ATOM 1891 N N . TRP A 1 237 ? 132.636 119.670 125.898 1.00 40.75 263 TRP A N 1
ATOM 1892 C CA . TRP A 1 237 ? 133.306 120.553 126.846 1.00 40.75 263 TRP A CA 1
ATOM 1893 C C . TRP A 1 237 ? 132.439 120.806 128.073 1.00 40.75 263 TRP A C 1
ATOM 1894 O O . TRP A 1 237 ? 132.922 120.755 129.211 1.00 40.75 263 TRP A O 1
ATOM 1905 N N . ILE A 1 238 ? 131.152 121.078 127.859 1.00 42.86 264 ILE A N 1
ATOM 1906 C CA . ILE A 1 238 ? 130.255 121.348 128.977 1.00 42.86 264 ILE A CA 1
ATOM 1907 C C . ILE A 1 238 ? 130.123 120.116 129.857 1.00 42.86 264 ILE A C 1
ATOM 1908 O O . ILE A 1 238 ? 130.118 120.214 131.089 1.00 42.86 264 ILE A O 1
ATOM 1913 N N . ARG A 1 239 ? 130.003 118.939 129.245 1.00 42.54 265 ARG A N 1
ATOM 1914 C CA . ARG A 1 239 ? 129.921 117.719 130.039 1.00 42.54 265 ARG A CA 1
ATOM 1915 C C . ARG A 1 239 ? 131.204 117.473 130.823 1.00 42.54 265 ARG A C 1
ATOM 1916 O O . ARG A 1 239 ? 131.151 116.981 131.953 1.00 42.54 265 ARG A O 1
ATOM 1924 N N . CYS A 1 240 ? 132.361 117.803 130.248 1.00 43.72 266 CYS A N 1
ATOM 1925 C CA . CYS A 1 240 ? 133.613 117.676 130.988 1.00 43.72 266 CYS A CA 1
ATOM 1926 C C . CYS A 1 240 ? 133.641 118.610 132.191 1.00 43.72 266 CYS A C 1
ATOM 1927 O O . CYS A 1 240 ? 134.065 118.218 133.287 1.00 43.72 266 CYS A O 1
ATOM 1930 N N . GLN A 1 241 ? 133.200 119.855 132.005 1.00 46.46 267 GLN A N 1
ATOM 1931 C CA . GLN A 1 241 ? 133.124 120.777 133.134 1.00 46.46 267 GLN A CA 1
ATOM 1932 C C . GLN A 1 241 ? 132.167 120.259 134.201 1.00 46.46 267 GLN A C 1
ATOM 1933 O O . GLN A 1 241 ? 132.438 120.380 135.402 1.00 46.46 267 GLN A O 1
ATOM 1939 N N . LEU A 1 242 ? 131.040 119.685 133.781 1.00 49.71 268 LEU A N 1
ATOM 1940 C CA . LEU A 1 242 ? 130.092 119.135 134.742 1.00 49.71 268 LEU A CA 1
ATOM 1941 C C . LEU A 1 242 ? 130.696 117.961 135.501 1.00 49.71 268 LEU A C 1
ATOM 1942 O O . LEU A 1 242 ? 130.464 117.810 136.704 1.00 49.71 268 LEU A O 1
ATOM 1947 N N . GLU A 1 243 ? 131.461 117.113 134.815 1.00 51.49 269 GLU A N 1
ATOM 1948 C CA . GLU A 1 243 ? 132.141 116.016 135.495 1.00 51.49 269 GLU A CA 1
ATOM 1949 C C . GLU A 1 243 ? 133.138 116.538 136.518 1.00 51.49 269 GLU A C 1
ATOM 1950 O O . GLU A 1 243 ? 133.241 116.001 137.627 1.00 51.49 269 GLU A O 1
ATOM 1956 N N . GLU A 1 244 ? 133.892 117.579 136.161 1.00 54.83 270 GLU A N 1
ATOM 1957 C CA . GLU A 1 244 ? 134.816 118.170 137.123 1.00 54.83 270 GLU A CA 1
ATOM 1958 C C . GLU A 1 244 ? 134.069 118.710 138.338 1.00 54.83 270 GLU A C 1
ATOM 1959 O O . GLU A 1 244 ? 134.490 118.497 139.483 1.00 54.83 270 GLU A O 1
ATOM 1965 N N . TYR A 1 245 ? 132.954 119.405 138.108 1.00 57.98 271 TYR A N 1
ATOM 1966 C CA . TYR A 1 245 ? 132.164 119.921 139.222 1.00 57.98 271 TYR A CA 1
ATOM 1967 C C . TYR A 1 245 ? 131.646 118.786 140.096 1.00 57.98 271 TYR A C 1
ATOM 1968 O O . TYR A 1 245 ? 131.658 118.887 141.328 1.00 57.98 271 TYR A O 1
ATOM 1977 N N . LYS A 1 246 ? 131.185 117.700 139.475 1.00 58.64 272 LYS A N 1
ATOM 1978 C CA . LYS A 1 246 ? 130.725 116.545 140.236 1.00 58.64 272 LYS A CA 1
ATOM 1979 C C . LYS A 1 246 ? 131.845 115.981 141.095 1.00 58.64 272 LYS A C 1
ATOM 1980 O O . LYS A 1 246 ? 131.633 115.644 142.265 1.00 58.64 272 LYS A O 1
ATOM 1986 N N . HIS A 1 247 ? 133.047 115.874 140.529 1.00 61.13 273 HIS A N 1
ATOM 1987 C CA . HIS A 1 247 ? 134.182 115.387 141.302 1.00 61.13 273 HIS A CA 1
ATOM 1988 C C . HIS A 1 247 ? 134.462 116.295 142.491 1.00 61.13 273 HIS A C 1
ATOM 1989 O O . HIS A 1 247 ? 134.748 115.815 143.593 1.00 61.13 273 HIS A O 1
ATOM 1996 N N . THR A 1 248 ? 134.387 117.611 142.287 1.00 61.14 274 THR A N 1
ATOM 1997 C CA . THR A 1 248 ? 134.683 118.541 143.371 1.00 61.14 274 THR A CA 1
ATOM 1998 C C . THR A 1 248 ? 133.556 118.628 144.394 1.00 61.14 274 THR A C 1
ATOM 1999 O O . THR A 1 248 ? 133.805 119.011 145.543 1.00 61.14 274 THR A O 1
ATOM 2003 N N . HIS A 1 249 ? 132.325 118.281 144.013 1.00 61.58 275 HIS A N 1
ATOM 2004 C CA . HIS A 1 249 ? 131.182 118.453 144.905 1.00 61.58 275 HIS A CA 1
ATOM 2005 C C . HIS A 1 249 ? 130.469 117.134 145.184 1.00 61.58 275 HIS A C 1
ATOM 2006 O O . HIS A 1 249 ? 129.238 117.062 145.113 1.00 61.58 275 HIS A O 1
ATOM 2013 N N . ASN A 1 250 ? 131.231 116.087 145.493 1.00 63.97 276 ASN A N 1
ATOM 2014 C CA . ASN A 1 250 ? 130.691 114.805 145.944 1.00 63.97 276 ASN A CA 1
ATOM 2015 C C . ASN A 1 250 ? 129.879 114.093 144.866 1.00 63.97 276 ASN A C 1
ATOM 2016 O O . ASN A 1 250 ? 129.143 113.148 145.167 1.00 63.97 276 ASN A O 1
ATOM 2021 N N . GLY A 1 251 ? 129.991 114.523 143.613 1.00 63.06 277 GLY A N 1
ATOM 2022 C CA . GLY A 1 251 ? 129.359 113.808 142.522 1.00 63.06 277 GLY A CA 1
ATOM 2023 C C . GLY A 1 251 ? 127.999 114.343 142.127 1.00 63.06 277 GLY A C 1
ATOM 2024 O O . GLY A 1 251 ? 127.498 114.031 141.042 1.00 63.06 277 GLY A O 1
ATOM 2025 N N . GLN A 1 252 ? 127.387 115.145 142.993 1.00 63.21 278 GLN A N 1
ATOM 2026 C CA . GLN A 1 252 ? 126.057 115.668 142.725 1.00 63.21 278 GLN A CA 1
ATOM 2027 C C . GLN A 1 252 ? 126.123 117.096 142.201 1.00 63.21 278 GLN A C 1
ATOM 2028 O O . GLN A 1 252 ? 126.879 117.935 142.700 1.00 63.21 278 GLN A O 1
ATOM 2034 N N . LEU A 1 253 ? 125.325 117.359 141.178 1.00 58.97 279 LEU A N 1
ATOM 2035 C CA . LEU A 1 253 ? 125.143 118.698 140.639 1.00 58.97 279 LEU A CA 1
ATOM 2036 C C . LEU A 1 253 ? 124.118 119.449 141.472 1.00 58.97 279 LEU A C 1
ATOM 2037 O O . LEU A 1 253 ? 123.313 118.847 142.187 1.00 58.97 279 LEU A O 1
ATOM 2042 N N . PRO A 1 254 ? 124.117 120.779 141.414 1.00 63.07 280 PRO A N 1
ATOM 2043 C CA . PRO A 1 254 ? 123.086 121.532 142.136 1.00 63.07 280 PRO A CA 1
ATOM 2044 C C . PRO A 1 254 ? 121.698 121.134 141.659 1.00 63.07 280 PRO A C 1
ATOM 2045 O O . PRO A 1 254 ? 121.459 120.957 140.463 1.00 63.07 280 PRO A O 1
ATOM 2049 N N . HIS A 1 255 ? 120.777 120.996 142.610 1.00 72.69 281 HIS A N 1
ATOM 2050 C CA . HIS A 1 255 ? 119.455 120.440 142.347 1.00 72.69 281 HIS A CA 1
ATOM 2051 C C . HIS A 1 255 ? 118.426 121.563 142.331 1.00 72.69 281 HIS A C 1
ATOM 2052 O O . HIS A 1 255 ? 118.147 122.175 143.367 1.00 72.69 281 HIS A O 1
ATOM 2059 N N . TYR A 1 256 ? 117.860 121.824 141.157 1.00 71.30 282 TYR A N 1
ATOM 2060 C CA . TYR A 1 256 ? 116.744 122.743 140.991 1.00 71.30 282 TYR A CA 1
ATOM 2061 C C . TYR A 1 256 ? 115.622 122.000 140.282 1.00 71.30 282 TYR A C 1
ATOM 2062 O O . TYR A 1 256 ? 115.848 121.383 139.236 1.00 71.30 282 TYR A O 1
ATOM 2071 N N . SER A 1 257 ? 114.420 122.054 140.851 1.00 74.49 283 SER A N 1
ATOM 2072 C CA . SER A 1 257 ? 113.291 121.330 140.288 1.00 74.49 283 SER A CA 1
ATOM 2073 C C . SER A 1 257 ? 112.004 122.086 140.575 1.00 74.49 283 SER A C 1
ATOM 2074 O O . SER A 1 257 ? 111.893 122.801 141.575 1.00 74.49 283 SER A O 1
ATOM 2077 N N . LEU A 1 258 ? 111.030 121.912 139.682 1.00 73.63 284 LEU A N 1
ATOM 2078 C CA . LEU A 1 258 ? 109.690 122.469 139.853 1.00 73.63 284 LEU A CA 1
ATOM 2079 C C . LEU A 1 258 ? 109.746 123.975 140.109 1.00 73.63 284 LEU A C 1
ATOM 2080 O O . LEU A 1 258 ? 109.189 124.486 141.083 1.00 73.63 284 LEU A O 1
ATOM 2085 N N . GLU A 1 259 ? 110.432 124.684 139.221 1.00 69.37 285 GLU A N 1
ATOM 2086 C CA . GLU A 1 259 ? 110.502 126.138 139.242 1.00 69.37 285 GLU A CA 1
ATOM 2087 C C . GLU A 1 259 ? 109.940 126.678 137.926 1.00 69.37 285 GLU A C 1
ATOM 2088 O O . GLU A 1 259 ? 109.442 125.926 137.084 1.00 69.37 285 GLU A O 1
ATOM 2094 N N . THR A 1 260 ? 110.024 127.996 137.755 1.00 63.93 286 THR A N 1
ATOM 2095 C CA . THR A 1 260 ? 109.515 128.640 136.550 1.00 63.93 286 THR A CA 1
ATOM 2096 C C . THR A 1 260 ? 110.511 129.664 136.022 1.00 63.93 286 THR A C 1
ATOM 2097 O O . THR A 1 260 ? 111.355 130.166 136.772 1.00 63.93 286 THR A O 1
ATOM 2101 N N A ARG A 1 261 ? 110.427 129.973 134.729 0.50 58.26 287 ARG A N 1
ATOM 2102 N N B ARG A 1 261 ? 110.412 129.983 134.733 0.50 58.26 287 ARG A N 1
ATOM 2103 C CA A ARG A 1 261 ? 111.320 130.945 134.112 0.50 58.26 287 ARG A CA 1
ATOM 2104 C CA B ARG A 1 261 ? 111.342 130.898 134.085 0.50 58.26 287 ARG A CA 1
ATOM 2105 C C A ARG A 1 261 ? 110.731 131.442 132.798 0.50 58.26 287 ARG A C 1
ATOM 2106 C C B ARG A 1 261 ? 110.735 131.437 132.796 0.50 58.26 287 ARG A C 1
ATOM 2107 O O A ARG A 1 261 ? 109.561 131.180 132.500 0.50 58.26 287 ARG A O 1
ATOM 2108 O O B ARG A 1 261 ? 109.555 131.202 132.517 0.50 58.26 287 ARG A O 1
ATOM 2123 N N . ALA A 1 262 ? 111.530 132.161 132.010 1.00 58.81 288 ALA A N 1
ATOM 2124 C CA . ALA A 1 262 ? 111.159 132.711 130.710 1.00 58.81 288 ALA A CA 1
ATOM 2125 C C . ALA A 1 262 ? 110.339 133.988 130.813 1.00 58.81 288 ALA A C 1
ATOM 2126 O O . ALA A 1 262 ? 109.795 134.436 129.796 1.00 58.81 288 ALA A O 1
ATOM 2128 N N . LYS A 1 263 ? 110.219 134.585 131.997 1.00 66.91 289 LYS A N 1
ATOM 2129 C CA . LYS A 1 263 ? 109.532 135.862 132.115 1.00 66.91 289 LYS A CA 1
ATOM 2130 C C . LYS A 1 263 ? 110.148 136.873 131.156 1.00 66.91 289 LYS A C 1
ATOM 2131 O O . LYS A 1 263 ? 111.346 136.832 130.862 1.00 66.91 289 LYS A O 1
ATOM 2137 N N . MET A 1 264 ? 109.314 137.786 130.658 1.00 66.85 290 MET A N 1
ATOM 2138 C CA . MET A 1 264 ? 109.747 138.755 129.658 1.00 66.85 290 MET A CA 1
ATOM 2139 C C . MET A 1 264 ? 110.304 138.035 128.433 1.00 66.85 290 MET A C 1
ATOM 2140 O O . MET A 1 264 ? 109.547 137.417 127.677 1.00 66.85 290 MET A O 1
ATOM 2145 N N . ARG A 1 265 ? 111.616 138.105 128.224 1.00 57.95 291 ARG A N 1
ATOM 2146 C CA . ARG A 1 265 ? 112.241 137.485 127.060 1.00 57.95 291 ARG A CA 1
ATOM 2147 C C . ARG A 1 265 ? 112.399 135.982 127.264 1.00 57.95 291 ARG A C 1
ATOM 2148 O O . ARG A 1 265 ? 112.406 135.213 126.303 1.00 57.95 291 ARG A O 1
ATOM 2156 N N . SER B 1 1 ? 115.249 109.368 69.809 1.00 75.89 27 SER C N 1
ATOM 2157 C CA . SER B 1 1 ? 115.752 109.245 71.205 1.00 75.89 27 SER C CA 1
ATOM 2158 C C . SER B 1 1 ? 114.781 109.895 72.186 1.00 75.89 27 SER C C 1
ATOM 2159 O O . SER B 1 1 ? 115.162 110.766 72.968 1.00 75.89 27 SER C O 1
ATOM 2162 N N . CYS B 1 2 ? 113.525 109.466 72.136 1.00 72.07 28 CYS C N 1
ATOM 2163 C CA . CYS B 1 2 ? 112.498 109.974 73.029 1.00 72.07 28 CYS C CA 1
ATOM 2164 C C . CYS B 1 2 ? 112.530 109.226 74.359 1.00 72.07 28 CYS C C 1
ATOM 2165 O O . CYS B 1 2 ? 113.155 108.172 74.498 1.00 72.07 28 CYS C O 1
ATOM 2168 N N . TYR B 1 3 ? 111.843 109.794 75.348 1.00 57.43 29 TYR C N 1
ATOM 2169 C CA . TYR B 1 3 ? 111.737 109.205 76.679 1.00 57.43 29 TYR C CA 1
ATOM 2170 C C . TYR B 1 3 ? 110.302 109.357 77.162 1.00 57.43 29 TYR C C 1
ATOM 2171 O O . TYR B 1 3 ? 109.880 110.460 77.523 1.00 57.43 29 TYR C O 1
ATOM 2180 N N . VAL B 1 4 ? 109.558 108.259 77.165 1.00 58.69 30 VAL C N 1
ATOM 2181 C CA . VAL B 1 4 ? 108.234 108.240 77.766 1.00 58.69 30 VAL C CA 1
ATOM 2182 C C . VAL B 1 4 ? 108.376 107.877 79.238 1.00 58.69 30 VAL C C 1
ATOM 2183 O O . VAL B 1 4 ? 109.237 107.088 79.632 1.00 58.69 30 VAL C O 1
ATOM 2187 N N . ALA B 1 5 ? 107.514 108.466 80.063 1.00 54.14 31 ALA C N 1
ATOM 2188 C CA . ALA B 1 5 ? 107.666 108.378 81.508 1.00 54.14 31 ALA C CA 1
ATOM 2189 C C . ALA B 1 5 ? 107.087 107.080 82.056 1.00 54.14 31 ALA C C 1
ATOM 2190 O O . ALA B 1 5 ? 107.799 106.295 82.690 1.00 54.14 31 ALA C O 1
ATOM 2192 N N . ASP B 1 6 ? 105.799 106.850 81.815 1.00 53.00 32 ASP C N 1
ATOM 2193 C CA . ASP B 1 6 ? 105.118 105.666 82.324 1.00 53.00 32 ASP C CA 1
ATOM 2194 C C . ASP B 1 6 ? 105.228 105.584 83.842 1.00 53.00 32 ASP C C 1
ATOM 2195 O O . ASP B 1 6 ? 105.726 104.593 84.384 1.00 53.00 32 ASP C O 1
ATOM 2200 N N . PHE B 1 7 ? 104.779 106.628 84.532 1.00 45.20 33 PHE C N 1
ATOM 2201 C CA . PHE B 1 7 ? 104.614 106.607 85.975 1.00 45.20 33 PHE C CA 1
ATOM 2202 C C . PHE B 1 7 ? 103.153 106.335 86.301 1.00 45.20 33 PHE C C 1
ATOM 2203 O O . PHE B 1 7 ? 102.267 106.494 85.458 1.00 45.20 33 PHE C O 1
ATOM 2211 N N . LEU B 1 8 ? 102.909 105.918 87.538 1.00 43.95 34 LEU C N 1
ATOM 2212 C CA . LEU B 1 8 ? 101.543 105.689 87.983 1.00 43.95 34 LEU C CA 1
ATOM 2213 C C . LEU B 1 8 ? 100.727 106.970 87.871 1.00 43.95 34 LEU C C 1
ATOM 2214 O O . LEU B 1 8 ? 101.141 108.035 88.336 1.00 43.95 34 LEU C O 1
ATOM 2219 N N . GLY B 1 9 ? 99.558 106.858 87.251 1.00 49.85 35 GLY C N 1
ATOM 2220 C CA . GLY B 1 9 ? 98.620 107.956 87.184 1.00 49.85 35 GLY C CA 1
ATOM 2221 C C . GLY B 1 9 ? 98.824 108.939 86.054 1.00 49.85 35 GLY C C 1
ATOM 2222 O O . GLY B 1 9 ? 98.133 109.965 86.025 1.00 49.85 35 GLY C O 1
ATOM 2223 N N . MET B 1 10 ? 99.740 108.672 85.123 1.00 56.86 36 MET C N 1
ATOM 2224 C CA . MET B 1 10 ? 99.945 109.542 83.970 1.00 56.86 36 MET C CA 1
ATOM 2225 C C . MET B 1 10 ? 99.094 109.076 82.795 1.00 56.86 36 MET C C 1
ATOM 2226 O O . MET B 1 10 ? 98.252 109.834 82.306 1.00 56.86 36 MET C O 1
ATOM 2231 N N . HIS B 1 11 ? 99.288 107.849 82.322 1.00 69.66 37 HIS C N 1
ATOM 2232 C CA . HIS B 1 11 ? 98.434 107.327 81.268 1.00 69.66 37 HIS C CA 1
ATOM 2233 C C . HIS B 1 11 ? 97.061 106.994 81.838 1.00 69.66 37 HIS C C 1
ATOM 2234 O O . HIS B 1 11 ? 96.937 106.402 82.913 1.00 69.66 37 HIS C O 1
ATOM 2241 N N . HIS B 1 12 ? 96.021 107.392 81.113 1.00 74.97 38 HIS C N 1
ATOM 2242 C CA . HIS B 1 12 ? 94.667 107.193 81.603 1.00 74.97 38 HIS C CA 1
ATOM 2243 C C . HIS B 1 12 ? 94.392 105.712 81.822 1.00 74.97 38 HIS C C 1
ATOM 2244 O O . HIS B 1 12 ? 94.671 104.874 80.960 1.00 74.97 38 HIS C O 1
ATOM 2251 N N . GLU B 1 13 ? 93.843 105.395 82.989 1.00 73.22 39 GLU C N 1
ATOM 2252 C CA . GLU B 1 13 ? 93.457 104.041 83.345 1.00 73.22 39 GLU C CA 1
ATOM 2253 C C . GLU B 1 13 ? 91.947 103.973 83.523 1.00 73.22 39 GLU C C 1
ATOM 2254 O O . GLU B 1 13 ? 91.337 104.857 84.131 1.00 73.22 39 GLU C O 1
ATOM 2260 N N . SER B 1 14 ? 91.349 102.915 82.986 1.00 71.47 40 SER C N 1
ATOM 2261 C CA . SER B 1 14 ? 89.910 102.705 83.115 1.00 71.47 40 SER C CA 1
ATOM 2262 C C . SER B 1 14 ? 89.639 102.278 84.550 1.00 71.47 40 SER C C 1
ATOM 2263 O O . SER B 1 14 ? 89.597 101.086 84.863 1.00 71.47 40 SER C O 1
ATOM 2266 N N . HIS B 1 15 ? 89.456 103.260 85.429 1.00 66.32 41 HIS C N 1
ATOM 2267 C CA . HIS B 1 15 ? 89.308 103.011 86.861 1.00 66.32 41 HIS C CA 1
ATOM 2268 C C . HIS B 1 15 ? 87.929 102.413 87.094 1.00 66.32 41 HIS C C 1
ATOM 2269 O O . HIS B 1 15 ? 86.984 103.096 87.491 1.00 66.32 41 HIS C O 1
ATOM 2276 N N . GLU B 1 16 ? 87.818 101.111 86.842 1.00 65.90 42 GLU C N 1
ATOM 2277 C CA . GLU B 1 16 ? 86.556 100.403 86.978 1.00 65.90 42 GLU C CA 1
ATOM 2278 C C . GLU B 1 16 ? 86.828 99.021 87.550 1.00 65.90 42 GLU C C 1
ATOM 2279 O O . GLU B 1 16 ? 87.941 98.498 87.461 1.00 65.90 42 GLU C O 1
ATOM 2285 N N . GLY B 1 17 ? 85.789 98.435 88.139 1.00 59.55 43 GLY C N 1
ATOM 2286 C CA . GLY B 1 17 ? 85.906 97.139 88.776 1.00 59.55 43 GLY C CA 1
ATOM 2287 C C . GLY B 1 17 ? 85.572 97.196 90.251 1.00 59.55 43 GLY C C 1
ATOM 2288 O O . GLY B 1 17 ? 85.561 98.274 90.852 1.00 59.55 43 GLY C O 1
ATOM 2289 N N . ALA B 1 18 ? 85.297 96.036 90.848 1.00 53.03 44 ALA C N 1
ATOM 2290 C CA . ALA B 1 18 ? 84.968 95.991 92.266 1.00 53.03 44 ALA C CA 1
ATOM 2291 C C . ALA B 1 18 ? 86.134 96.436 93.135 1.00 53.03 44 ALA C C 1
ATOM 2292 O O . ALA B 1 18 ? 85.922 97.069 94.177 1.00 53.03 44 ALA C O 1
ATOM 2294 N N . LEU B 1 19 ? 87.363 96.113 92.731 1.00 48.77 45 LEU C N 1
ATOM 2295 C CA . LEU B 1 19 ? 88.517 96.447 93.553 1.00 48.77 45 LEU C CA 1
ATOM 2296 C C . LEU B 1 19 ? 88.679 97.954 93.697 1.00 48.77 45 LEU C C 1
ATOM 2297 O O . LEU B 1 19 ? 88.971 98.438 94.793 1.00 48.77 45 LEU C O 1
ATOM 2302 N N . TYR B 1 20 ? 88.485 98.709 92.614 1.00 52.55 46 TYR C N 1
ATOM 2303 C CA . TYR B 1 20 ? 88.569 100.163 92.704 1.00 52.55 46 TYR C CA 1
ATOM 2304 C C . TYR B 1 20 ? 87.479 100.729 93.606 1.00 52.55 46 TYR C C 1
ATOM 2305 O O . TYR B 1 20 ? 87.719 101.678 94.364 1.00 52.55 46 TYR C O 1
ATOM 2314 N N . SER B 1 21 ? 86.268 100.177 93.519 1.00 49.52 47 SER C N 1
ATOM 2315 C CA . SER B 1 21 ? 85.188 100.643 94.380 1.00 49.52 47 SER C CA 1
ATOM 2316 C C . SER B 1 21 ? 85.524 100.409 95.845 1.00 49.52 47 SER C C 1
ATOM 2317 O O . SER B 1 21 ? 85.358 101.306 96.681 1.00 49.52 47 SER C O 1
ATOM 2320 N N . VAL B 1 22 ? 86.008 99.211 96.174 1.00 45.77 48 VAL C N 1
ATOM 2321 C CA . VAL B 1 22 ? 86.432 98.930 97.541 1.00 45.77 48 VAL C CA 1
ATOM 2322 C C . VAL B 1 22 ? 87.550 99.877 97.953 1.00 45.77 48 VAL C C 1
ATOM 2323 O O . VAL B 1 22 ? 87.587 100.363 99.088 1.00 45.77 48 VAL C O 1
ATOM 2327 N N . TYR B 1 23 ? 88.477 100.151 97.038 1.00 45.30 49 TYR C N 1
ATOM 2328 C CA . TYR B 1 23 ? 89.603 101.029 97.328 1.00 45.30 49 TYR C CA 1
ATOM 2329 C C . TYR B 1 23 ? 89.123 102.413 97.748 1.00 45.30 49 TYR C C 1
ATOM 2330 O O . TYR B 1 23 ? 89.503 102.932 98.808 1.00 45.30 49 TYR C O 1
ATOM 2339 N N . LYS B 1 24 ? 88.284 103.027 96.913 1.00 44.51 50 LYS C N 1
ATOM 2340 C CA . LYS B 1 24 ? 87.798 104.369 97.205 1.00 44.51 50 LYS C CA 1
ATOM 2341 C C . LYS B 1 24 ? 86.933 104.380 98.457 1.00 44.51 50 LYS C C 1
ATOM 2342 O O . LYS B 1 24 ? 87.021 105.307 99.274 1.00 44.51 50 LYS C O 1
ATOM 2348 N N . SER B 1 25 ? 86.091 103.359 98.627 1.00 42.93 51 SER C N 1
ATOM 2349 C CA . SER B 1 25 ? 85.248 103.296 99.811 1.00 42.93 51 SER C CA 1
ATOM 2350 C C . SER B 1 25 ? 86.088 103.214 101.077 1.00 42.93 51 SER C C 1
ATOM 2351 O O . SER B 1 25 ? 85.777 103.865 102.078 1.00 42.93 51 SER C O 1
ATOM 2354 N N . LEU B 1 26 ? 87.164 102.426 101.051 1.00 42.68 52 LEU C N 1
ATOM 2355 C CA . LEU B 1 26 ? 88.024 102.310 102.221 1.00 42.68 52 LEU C CA 1
ATOM 2356 C C . LEU B 1 26 ? 88.792 103.597 102.490 1.00 42.68 52 LEU C C 1
ATOM 2357 O O . LEU B 1 26 ? 88.952 103.980 103.652 1.00 42.68 52 LEU C O 1
ATOM 2362 N N . GLU B 1 27 ? 89.275 104.289 101.453 1.00 42.25 53 GLU C N 1
ATOM 2363 C CA . GLU B 1 27 ? 89.896 105.589 101.711 1.00 42.25 53 GLU C CA 1
ATOM 2364 C C . GLU B 1 27 ? 88.910 106.547 102.364 1.00 42.25 53 GLU C C 1
ATOM 2365 O O . GLU B 1 27 ? 89.243 107.229 103.343 1.00 42.25 53 GLU C O 1
ATOM 2371 N N . TRP B 1 28 ? 87.692 106.628 101.825 1.00 38.54 54 TRP C N 1
ATOM 2372 C CA . TRP B 1 28 ? 86.708 107.541 102.392 1.00 38.54 54 TRP C CA 1
ATOM 2373 C C . TRP B 1 28 ? 86.382 107.160 103.829 1.00 38.54 54 TRP C C 1
ATOM 2374 O O . TRP B 1 28 ? 86.262 108.030 104.701 1.00 38.54 54 TRP C O 1
ATOM 2385 N N . GLY B 1 29 ? 86.241 105.863 104.097 1.00 38.77 55 GLY C N 1
ATOM 2386 C CA . GLY B 1 29 ? 85.958 105.424 105.449 1.00 38.77 55 GLY C CA 1
ATOM 2387 C C . GLY B 1 29 ? 87.078 105.750 106.414 1.00 38.77 55 GLY C C 1
ATOM 2388 O O . GLY B 1 29 ? 86.829 106.177 107.541 1.00 38.77 55 GLY C O 1
ATOM 2389 N N . CYS B 1 30 ? 88.326 105.543 105.996 1.00 39.56 56 CYS C N 1
ATOM 2390 C CA . CYS B 1 30 ? 89.447 105.882 106.863 1.00 39.56 56 CYS C CA 1
ATOM 2391 C C . CYS B 1 30 ? 89.491 107.376 107.142 1.00 39.56 56 CYS C C 1
ATOM 2392 O O . CYS B 1 30 ? 89.733 107.790 108.280 1.00 39.56 56 CYS C O 1
ATOM 2395 N N . PHE B 1 31 ? 89.256 108.201 106.121 1.00 37.54 57 PHE C N 1
ATOM 2396 C CA . PHE B 1 31 ? 89.205 109.642 106.342 1.00 37.54 57 PHE C CA 1
ATOM 2397 C C . PHE B 1 31 ? 88.119 110.002 107.350 1.00 37.54 57 PHE C C 1
ATOM 2398 O O . PHE B 1 31 ? 88.343 110.804 108.267 1.00 37.54 57 PHE C O 1
ATOM 2406 N N . LEU B 1 32 ? 86.930 109.420 107.189 1.00 36.68 58 LEU C N 1
ATOM 2407 C CA . LEU B 1 32 ? 85.819 109.744 108.077 1.00 36.68 58 LEU C CA 1
ATOM 2408 C C . LEU B 1 32 ? 86.104 109.302 109.508 1.00 36.68 58 LEU C C 1
ATOM 2409 O O . LEU B 1 32 ? 85.839 110.047 110.459 1.00 36.68 58 LEU C O 1
ATOM 2414 N N . ILE B 1 33 ? 86.643 108.096 109.681 1.00 37.07 59 ILE C N 1
ATOM 2415 C CA . ILE B 1 33 ? 86.989 107.616 111.015 1.00 37.07 59 ILE C CA 1
ATOM 2416 C C . ILE B 1 33 ? 88.047 108.512 111.641 1.00 37.07 59 ILE C C 1
ATOM 2417 O O . ILE B 1 33 ? 87.977 108.845 112.828 1.00 37.07 59 ILE C O 1
ATOM 2422 N N . SER B 1 34 ? 89.049 108.908 110.858 1.00 35.19 60 SER C N 1
ATOM 2423 C CA . SER B 1 34 ? 90.114 109.746 111.395 1.00 35.19 60 SER C CA 1
ATOM 2424 C C . SER B 1 34 ? 89.576 111.096 111.851 1.00 35.19 60 SER C C 1
ATOM 2425 O O . SER B 1 34 ? 89.911 111.573 112.939 1.00 35.19 60 SER C O 1
ATOM 2428 N N . ILE B 1 35 ? 88.724 111.726 111.037 1.00 34.65 61 ILE C N 1
ATOM 2429 C CA . ILE B 1 35 ? 88.212 113.043 111.408 1.00 34.65 61 ILE C CA 1
ATOM 2430 C C . ILE B 1 35 ? 87.264 112.943 112.599 1.00 34.65 61 ILE C C 1
ATOM 2431 O O . ILE B 1 35 ? 87.290 113.795 113.503 1.00 34.65 61 ILE C O 1
ATOM 2436 N N . GLY B 1 36 ? 86.421 111.908 112.636 1.00 33.98 62 GLY C N 1
ATOM 2437 C CA . GLY B 1 36 ? 85.567 111.705 113.790 1.00 33.98 62 GLY C CA 1
ATOM 2438 C C . GLY B 1 36 ? 86.340 111.457 115.064 1.00 33.98 62 GLY C C 1
ATOM 2439 O O . GLY B 1 36 ? 85.990 111.995 116.117 1.00 33.98 62 GLY C O 1
ATOM 2440 N N . LEU B 1 37 ? 87.398 110.650 114.991 1.00 34.13 63 LEU C N 1
ATOM 2441 C CA . LEU B 1 37 ? 88.247 110.426 116.152 1.00 34.13 63 LEU C CA 1
ATOM 2442 C C . LEU B 1 37 ? 88.955 111.707 116.563 1.00 34.13 63 LEU C C 1
ATOM 2443 O O . LEU B 1 37 ? 89.170 111.947 117.753 1.00 34.13 63 LEU C O 1
ATOM 2448 N N . PHE B 1 38 ? 89.334 112.537 115.592 1.00 33.59 64 PHE C N 1
ATOM 2449 C CA . PHE B 1 38 ? 89.921 113.835 115.903 1.00 33.59 64 PHE C CA 1
ATOM 2450 C C . PHE B 1 38 ? 88.966 114.677 116.739 1.00 33.59 64 PHE C C 1
ATOM 2451 O O . PHE B 1 38 ? 89.342 115.216 117.786 1.00 33.59 64 PHE C O 1
ATOM 2459 N N . VAL B 1 39 ? 87.713 114.784 116.294 1.00 34.82 65 VAL C N 1
ATOM 2460 C CA . VAL B 1 39 ? 86.725 115.558 117.046 1.00 34.82 65 VAL C CA 1
ATOM 2461 C C . VAL B 1 39 ? 86.501 114.949 118.426 1.00 34.82 65 VAL C C 1
ATOM 2462 O O . VAL B 1 39 ? 86.409 115.662 119.437 1.00 34.82 65 VAL C O 1
ATOM 2466 N N . PHE B 1 40 ? 86.387 113.623 118.485 1.00 35.26 66 PHE C N 1
ATOM 2467 C CA . PHE B 1 40 ? 86.113 112.949 119.748 1.00 35.26 66 PHE C CA 1
ATOM 2468 C C . PHE B 1 40 ? 87.247 113.166 120.744 1.00 35.26 66 PHE C C 1
ATOM 2469 O O . PHE B 1 40 ? 87.004 113.457 121.921 1.00 35.26 66 PHE C O 1
ATOM 2477 N N . TYR B 1 41 ? 88.494 113.050 120.285 1.00 34.16 67 TYR C N 1
ATOM 2478 C CA . TYR B 1 41 ? 89.642 113.326 121.133 1.00 34.16 67 TYR C CA 1
ATOM 2479 C C . TYR B 1 41 ? 89.705 114.786 121.550 1.00 34.16 67 TYR C C 1
ATOM 2480 O O . TYR B 1 41 ? 90.103 115.077 122.681 1.00 34.16 67 TYR C O 1
ATOM 2489 N N . LEU B 1 42 ? 89.339 115.710 120.666 1.00 35.28 68 LEU C N 1
ATOM 2490 C CA . LEU B 1 42 ? 89.269 117.109 121.058 1.00 35.28 68 LEU C CA 1
ATOM 2491 C C . LEU B 1 42 ? 88.277 117.336 122.185 1.00 35.28 68 LEU C C 1
ATOM 2492 O O . LEU B 1 42 ? 88.567 118.110 123.103 1.00 35.28 68 LEU C O 1
ATOM 2497 N N . GLN B 1 43 ? 87.117 116.689 122.132 1.00 37.97 69 GLN C N 1
ATOM 2498 C CA . GLN B 1 43 ? 86.174 116.759 123.243 1.00 37.97 69 GLN C CA 1
ATOM 2499 C C . GLN B 1 43 ? 86.716 116.101 124.508 1.00 37.97 69 GLN C C 1
ATOM 2500 O O . GLN B 1 43 ? 86.468 116.592 125.614 1.00 37.97 69 GLN C O 1
ATOM 2506 N N . GLN B 1 44 ? 87.447 114.994 124.369 1.00 39.95 70 GLN C N 1
ATOM 2507 C CA . GLN B 1 44 ? 87.960 114.273 125.531 1.00 39.95 70 GLN C CA 1
ATOM 2508 C C . GLN B 1 44 ? 89.209 114.911 126.127 1.00 39.95 70 GLN C C 1
ATOM 2509 O O . GLN B 1 44 ? 89.624 114.512 127.219 1.00 39.95 70 GLN C O 1
ATOM 2515 N N . TYR B 1 45 ? 89.816 115.874 125.433 1.00 39.54 71 TYR C N 1
ATOM 2516 C CA . TYR B 1 45 ? 91.070 116.464 125.897 1.00 39.54 71 TYR C CA 1
ATOM 2517 C C . TYR B 1 45 ? 90.966 116.973 127.330 1.00 39.54 71 TYR C C 1
ATOM 2518 O O . TYR B 1 45 ? 91.862 116.732 128.146 1.00 39.54 71 TYR C O 1
ATOM 2527 N N . ARG B 1 46 ? 89.887 117.683 127.657 1.00 45.90 72 ARG C N 1
ATOM 2528 C CA . ARG B 1 46 ? 89.790 118.323 128.963 1.00 45.90 72 ARG C CA 1
ATOM 2529 C C . ARG B 1 46 ? 89.756 117.331 130.117 1.00 45.90 72 ARG C C 1
ATOM 2530 O O . ARG B 1 46 ? 90.023 117.724 131.257 1.00 45.90 72 ARG C O 1
ATOM 2538 N N . LYS B 1 47 ? 89.438 116.066 129.857 1.00 43.69 73 LYS C N 1
ATOM 2539 C CA . LYS B 1 47 ? 89.441 115.039 130.890 1.00 43.69 73 LYS C CA 1
ATOM 2540 C C . LYS B 1 47 ? 90.774 114.309 130.993 1.00 43.69 73 LYS C C 1
ATOM 2541 O O . LYS B 1 47 ? 90.872 113.331 131.741 1.00 43.69 73 LYS C O 1
ATOM 2547 N N . LYS B 1 48 ? 91.794 114.760 130.265 1.00 45.11 74 LYS C N 1
ATOM 2548 C CA . LYS B 1 48 ? 93.142 114.204 130.362 1.00 45.11 74 LYS C CA 1
ATOM 2549 C C . LYS B 1 48 ? 93.154 112.711 130.048 1.00 45.11 74 LYS C C 1
ATOM 2550 O O . LYS B 1 48 ? 93.927 111.941 130.621 1.00 45.11 74 LYS C O 1
ATOM 2556 N N . THR B 1 49 ? 92.295 112.304 129.124 1.00 41.95 75 THR C N 1
ATOM 2557 C CA . THR B 1 49 ? 92.255 110.936 128.627 1.00 41.95 75 THR C CA 1
ATOM 2558 C C . THR B 1 49 ? 92.816 110.803 127.223 1.00 41.95 75 THR C C 1
ATOM 2559 O O . THR B 1 49 ? 93.333 109.742 126.870 1.00 41.95 75 THR C O 1
ATOM 2563 N N . ALA B 1 50 ? 92.723 111.851 126.414 1.00 38.12 76 ALA C N 1
ATOM 2564 C CA . ALA B 1 50 ? 93.276 111.871 125.067 1.00 38.12 76 ALA C CA 1
ATOM 2565 C C . ALA B 1 50 ? 94.378 112.919 125.024 1.00 38.12 76 ALA C C 1
ATOM 2566 O O . ALA B 1 50 ? 94.106 114.119 125.135 1.00 38.12 76 ALA C O 1
ATOM 2568 N N . GLY B 1 51 ? 95.617 112.467 124.865 1.00 35.11 77 GLY C N 1
ATOM 2569 C CA . GLY B 1 51 ? 96.740 113.368 124.761 1.00 35.11 77 GLY C CA 1
ATOM 2570 C C . GLY B 1 51 ? 96.855 113.984 123.385 1.00 35.11 77 GLY C C 1
ATOM 2571 O O . GLY B 1 51 ? 96.146 113.636 122.442 1.00 35.11 77 GLY C O 1
ATOM 2572 N N . TRP B 1 52 ? 97.784 114.933 123.277 1.00 29.93 78 TRP C N 1
ATOM 2573 C CA . TRP B 1 52 ? 98.018 115.602 122.006 1.00 29.93 78 TRP C CA 1
ATOM 2574 C C . TRP B 1 52 ? 98.506 114.644 120.931 1.00 29.93 78 TRP C C 1
ATOM 2575 O O . TRP B 1 52 ? 98.342 114.933 119.742 1.00 29.93 78 TRP C O 1
ATOM 2586 N N . GLU B 1 53 ? 99.095 113.512 121.318 1.00 31.46 79 GLU C N 1
ATOM 2587 C CA . GLU B 1 53 ? 99.662 112.601 120.332 1.00 31.46 79 GLU C CA 1
ATOM 2588 C C . GLU B 1 53 ? 98.584 111.995 119.443 1.00 31.46 79 GLU C C 1
ATOM 2589 O O . GLU B 1 53 ? 98.715 111.998 118.215 1.00 31.46 79 GLU C O 1
ATOM 2595 N N . VAL B 1 54 ? 97.514 111.469 120.039 1.00 32.64 80 VAL C N 1
ATOM 2596 C CA . VAL B 1 54 ? 96.462 110.858 119.234 1.00 32.64 80 VAL C CA 1
ATOM 2597 C C . VAL B 1 54 ? 95.747 111.905 118.394 1.00 32.64 80 VAL C C 1
ATOM 2598 O O . VAL B 1 54 ? 95.373 111.638 117.246 1.00 32.64 80 VAL C O 1
ATOM 2602 N N . ILE B 1 55 ? 95.543 113.105 118.939 1.00 32.38 81 ILE C N 1
ATOM 2603 C CA . ILE B 1 55 ? 94.908 114.170 118.172 1.00 32.38 81 ILE C CA 1
ATOM 2604 C C . ILE B 1 55 ? 95.753 114.524 116.956 1.00 32.38 81 ILE C C 1
ATOM 2605 O O . ILE B 1 55 ? 95.238 114.650 115.839 1.00 32.38 81 ILE C O 1
ATOM 2610 N N . TYR B 1 56 ? 97.060 114.693 117.155 1.00 30.87 82 TYR C N 1
ATOM 2611 C CA . TYR B 1 56 ? 97.963 114.989 116.049 1.00 30.87 82 TYR C CA 1
ATOM 2612 C C . TYR B 1 56 ? 97.967 113.864 115.022 1.00 30.87 82 TYR C C 1
ATOM 2613 O O . TYR B 1 56 ? 97.964 114.120 113.811 1.00 30.87 82 TYR C O 1
ATOM 2622 N N . ILE B 1 57 ? 97.973 112.614 115.486 1.00 31.20 83 ILE C N 1
ATOM 2623 C CA . ILE B 1 57 ? 97.974 111.476 114.571 1.00 31.20 83 ILE C CA 1
ATOM 2624 C C . ILE B 1 57 ? 96.715 111.485 113.714 1.00 31.20 83 ILE C C 1
ATOM 2625 O O . ILE B 1 57 ? 96.775 111.321 112.491 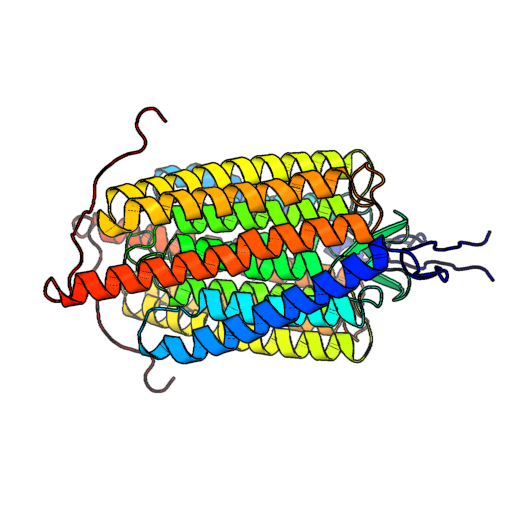1.00 31.20 83 ILE C O 1
ATOM 2630 N N . ALA B 1 58 ? 95.556 111.679 114.344 1.00 31.76 84 ALA C N 1
ATOM 2631 C CA . ALA B 1 58 ? 94.300 111.704 113.601 1.00 31.76 84 ALA C CA 1
ATOM 2632 C C . ALA B 1 58 ? 94.262 112.863 112.614 1.00 31.76 84 ALA C C 1
ATOM 2633 O O . ALA B 1 58 ? 93.813 112.705 111.474 1.00 31.76 84 ALA C O 1
ATOM 2635 N N . PHE B 1 59 ? 94.722 114.037 113.042 1.00 31.85 85 PHE C N 1
ATOM 2636 C CA . PHE B 1 59 ? 94.779 115.209 112.177 1.00 31.85 85 PHE C CA 1
ATOM 2637 C C . PHE B 1 59 ? 95.609 114.925 110.927 1.00 31.85 85 PHE C C 1
ATOM 2638 O O . PHE B 1 59 ? 95.147 115.111 109.786 1.00 31.85 85 PHE C O 1
ATOM 2646 N N . ILE B 1 60 ? 96.830 114.430 111.130 1.00 32.25 86 ILE C N 1
ATOM 2647 C CA . ILE B 1 60 ? 97.740 114.197 110.018 1.00 32.25 86 ILE C CA 1
ATOM 2648 C C . ILE B 1 60 ? 97.207 113.094 109.116 1.00 32.25 86 ILE C C 1
ATOM 2649 O O . ILE B 1 60 ? 97.337 113.163 107.890 1.00 32.25 86 ILE C O 1
ATOM 2654 N N . GLU B 1 61 ? 96.602 112.060 109.704 1.00 33.80 87 GLU C N 1
ATOM 2655 C CA . GLU B 1 61 ? 96.019 110.986 108.907 1.00 33.80 87 GLU C CA 1
ATOM 2656 C C . GLU B 1 61 ? 94.859 111.494 108.062 1.00 33.80 87 GLU C C 1
ATOM 2657 O O . GLU B 1 61 ? 94.684 111.070 106.914 1.00 33.80 87 GLU C O 1
ATOM 2663 N N . SER B 1 62 ? 94.047 112.393 108.618 1.00 34.57 88 SER C N 1
ATOM 2664 C CA . SER B 1 62 ? 92.941 112.961 107.858 1.00 34.57 88 SER C CA 1
ATOM 2665 C C . SER B 1 62 ? 93.445 113.728 106.643 1.00 34.57 88 SER C C 1
ATOM 2666 O O . SER B 1 62 ? 92.907 113.577 105.538 1.00 34.57 88 SER C O 1
ATOM 2669 N N . PHE B 1 63 ? 94.475 114.560 106.824 1.00 35.55 89 PHE C N 1
ATOM 2670 C CA . PHE B 1 63 ? 95.049 115.236 105.658 1.00 35.55 89 PHE C CA 1
ATOM 2671 C C . PHE B 1 63 ? 95.656 114.245 104.673 1.00 35.55 89 PHE C C 1
ATOM 2672 O O . PHE B 1 63 ? 95.479 114.381 103.454 1.00 35.55 89 PHE C O 1
ATOM 2680 N N . LYS B 1 64 ? 96.385 113.251 105.176 1.00 35.39 90 LYS C N 1
ATOM 2681 C CA . LYS B 1 64 ? 96.942 112.229 104.301 1.00 35.39 90 LYS C CA 1
ATOM 2682 C C . LYS B 1 64 ? 95.860 111.634 103.415 1.00 35.39 90 LYS C C 1
ATOM 2683 O O . LYS B 1 64 ? 96.013 111.554 102.191 1.00 35.39 90 LYS C O 1
ATOM 2689 N N . TYR B 1 65 ? 94.740 111.236 104.016 1.00 36.63 91 TYR C N 1
ATOM 2690 C CA . TYR B 1 65 ? 93.712 110.542 103.256 1.00 36.63 91 TYR C CA 1
ATOM 2691 C C . TYR B 1 65 ? 92.914 111.470 102.354 1.00 36.63 91 TYR C C 1
ATOM 2692 O O . TYR B 1 65 ? 92.477 111.035 101.286 1.00 36.63 91 TYR C O 1
ATOM 2701 N N . ILE B 1 66 ? 92.721 112.732 102.729 1.00 36.46 92 ILE C N 1
ATOM 2702 C CA . ILE B 1 66 ? 92.041 113.630 101.803 1.00 36.46 92 ILE C CA 1
ATOM 2703 C C . ILE B 1 66 ? 92.913 113.864 100.573 1.00 36.46 92 ILE C C 1
ATOM 2704 O O . ILE B 1 66 ? 92.420 113.863 99.434 1.00 36.46 92 ILE C O 1
ATOM 2709 N N . PHE B 1 67 ? 94.226 114.029 100.772 1.00 35.53 93 PHE C N 1
ATOM 2710 C CA . PHE B 1 67 ? 95.116 114.194 99.628 1.00 35.53 93 PHE C CA 1
ATOM 2711 C C . PHE B 1 67 ? 95.156 112.928 98.774 1.00 35.53 93 PHE C C 1
ATOM 2712 O O . PHE B 1 67 ? 95.157 113.005 97.541 1.00 35.53 93 PHE C O 1
ATOM 2720 N N . GLU B 1 68 ? 95.205 111.753 99.410 1.00 38.85 94 GLU C N 1
ATOM 2721 C CA . GLU B 1 68 ? 95.063 110.505 98.662 1.00 38.85 94 GLU C CA 1
ATOM 2722 C C . GLU B 1 68 ? 93.790 110.472 97.829 1.00 38.85 94 GLU C C 1
ATOM 2723 O O . GLU B 1 68 ? 93.835 110.112 96.646 1.00 38.85 94 GLU C O 1
ATOM 2729 N N . ILE B 1 69 ? 92.649 110.821 98.422 1.00 38.35 95 ILE C N 1
ATOM 2730 C CA . ILE B 1 69 ? 91.396 110.720 97.690 1.00 38.35 95 ILE C CA 1
ATOM 2731 C C . ILE B 1 69 ? 91.414 111.632 96.477 1.00 38.35 95 ILE C C 1
ATOM 2732 O O . ILE B 1 69 ? 91.042 111.220 95.373 1.00 38.35 95 ILE C O 1
ATOM 2737 N N . PHE B 1 70 ? 91.839 112.880 96.654 1.00 37.55 96 PHE C N 1
ATOM 2738 C CA . PHE B 1 70 ? 91.656 113.862 95.596 1.00 37.55 96 PHE C CA 1
ATOM 2739 C C . PHE B 1 70 ? 92.893 114.082 94.738 1.00 37.55 96 PHE C C 1
ATOM 2740 O O . PHE B 1 70 ? 92.753 114.373 93.546 1.00 37.55 96 PHE C O 1
ATOM 2748 N N . TRP B 1 71 ? 94.092 113.950 95.295 1.00 36.60 97 TRP C N 1
ATOM 2749 C CA . TRP B 1 71 ? 95.297 114.143 94.498 1.00 36.60 97 TRP C CA 1
ATOM 2750 C C . TRP B 1 71 ? 96.317 113.055 94.804 1.00 36.60 97 TRP C C 1
ATOM 2751 O O . TRP B 1 71 ? 97.440 113.352 95.227 1.00 36.60 97 TRP C O 1
ATOM 2762 N N . PRO B 1 72 ? 95.965 111.785 94.595 1.00 38.23 98 PRO C N 1
ATOM 2763 C CA . PRO B 1 72 ? 96.914 110.703 94.890 1.00 38.23 98 PRO C CA 1
ATOM 2764 C C . PRO B 1 72 ? 98.162 110.739 94.035 1.00 38.23 98 PRO C C 1
ATOM 2765 O O . PRO B 1 72 ? 99.234 110.357 94.518 1.00 38.23 98 PRO C O 1
ATOM 2769 N N . HIS B 1 73 ? 98.058 111.188 92.786 1.00 39.90 99 HIS C N 1
ATOM 2770 C CA . HIS B 1 73 ? 99.141 111.063 91.829 1.00 39.90 99 HIS C CA 1
ATOM 2771 C C . HIS B 1 73 ? 99.776 112.388 91.440 1.00 39.90 99 HIS C C 1
ATOM 2772 O O . HIS B 1 73 ? 100.847 112.382 90.824 1.00 39.90 99 HIS C O 1
ATOM 2779 N N . ASN B 1 74 ? 99.155 113.513 91.769 1.00 40.37 100 ASN C N 1
ATOM 2780 C CA . ASN B 1 74 ? 99.768 114.806 91.533 1.00 40.37 100 ASN C CA 1
ATOM 2781 C C . ASN B 1 74 ? 100.867 115.060 92.556 1.00 40.37 100 ASN C C 1
ATOM 2782 O O . ASN B 1 74 ? 100.689 114.846 93.758 1.00 40.37 100 ASN C O 1
ATOM 2787 N N . ASN B 1 75 ? 102.016 115.510 92.066 1.00 37.94 101 ASN C N 1
ATOM 2788 C CA . ASN B 1 75 ? 103.087 115.806 93.004 1.00 37.94 101 ASN C CA 1
ATOM 2789 C C . ASN B 1 75 ? 102.718 117.008 93.857 1.00 37.94 101 ASN C C 1
ATOM 2790 O O . ASN B 1 75 ? 101.919 117.848 93.432 1.00 37.94 101 ASN C O 1
ATOM 2795 N N . PRO B 1 76 ? 103.285 117.136 95.063 1.00 34.31 102 PRO C N 1
ATOM 2796 C CA . PRO B 1 76 ? 104.363 116.334 95.646 1.00 34.31 102 PRO C CA 1
ATOM 2797 C C . PRO B 1 76 ? 103.902 115.053 96.333 1.00 34.31 102 PRO C C 1
ATOM 2798 O O . PRO B 1 76 ? 104.714 114.370 96.953 1.00 34.31 102 PRO C O 1
ATOM 2802 N N . ALA B 1 77 ? 102.612 114.735 96.228 1.00 35.27 103 ALA C N 1
ATOM 2803 C CA . ALA B 1 77 ? 102.105 113.502 96.814 1.00 35.27 103 ALA C CA 1
ATOM 2804 C C . ALA B 1 77 ? 102.698 112.270 96.148 1.00 35.27 103 ALA C C 1
ATOM 2805 O O . ALA B 1 77 ? 102.935 111.265 96.826 1.00 35.27 103 ALA C O 1
ATOM 2807 N N . GLN B 1 78 ? 102.936 112.329 94.842 1.00 38.74 104 GLN C N 1
ATOM 2808 C CA . GLN B 1 78 ? 103.624 111.286 94.095 1.00 38.74 104 GLN C CA 1
ATOM 2809 C C . GLN B 1 78 ? 104.946 111.849 93.601 1.00 38.74 104 GLN C C 1
ATOM 2810 O O . GLN B 1 78 ? 104.959 112.784 92.793 1.00 38.74 104 GLN C O 1
ATOM 2816 N N . LEU B 1 79 ? 106.052 111.287 94.078 1.00 35.52 105 LEU C N 1
ATOM 2817 C CA . LEU B 1 79 ? 107.371 111.679 93.605 1.00 35.52 105 LEU C CA 1
ATOM 2818 C C . LEU B 1 79 ? 107.763 110.778 92.442 1.00 35.52 105 LEU C C 1
ATOM 2819 O O . LEU B 1 79 ? 107.919 109.566 92.614 1.00 35.52 105 LEU C O 1
ATOM 2824 N N . ASN B 1 80 ? 107.911 111.369 91.263 1.00 39.21 106 ASN C N 1
ATOM 2825 C CA . ASN B 1 80 ? 108.269 110.637 90.058 1.00 39.21 106 ASN C CA 1
ATOM 2826 C C . ASN B 1 80 ? 109.775 110.744 89.862 1.00 39.21 106 ASN C C 1
ATOM 2827 O O . ASN B 1 80 ? 110.296 111.839 89.632 1.00 39.21 106 ASN C O 1
ATOM 2832 N N . ILE B 1 81 ? 110.466 109.612 89.942 1.00 38.79 107 ILE C N 1
ATOM 2833 C CA . ILE B 1 81 ? 111.921 109.569 89.879 1.00 38.79 107 ILE C CA 1
ATOM 2834 C C . ILE B 1 81 ? 112.321 109.039 88.510 1.00 38.79 107 ILE C C 1
ATOM 2835 O O . ILE B 1 81 ? 111.887 107.952 88.097 1.00 38.79 107 ILE C O 1
ATOM 2840 N N . TYR B 1 82 ? 113.183 109.808 87.837 1.00 46.30 108 TYR C N 1
ATOM 2841 C CA . TYR B 1 82 ? 113.354 109.708 86.390 1.00 46.30 108 TYR C CA 1
ATOM 2842 C C . TYR B 1 82 ? 114.201 108.507 85.992 1.00 46.30 108 TYR C C 1
ATOM 2843 O O . TYR B 1 82 ? 113.725 107.600 85.301 1.00 46.30 108 TYR C O 1
ATOM 2852 N N . GLY B 1 83 ? 115.463 108.488 86.403 1.00 43.32 109 GLY C N 1
ATOM 2853 C CA . GLY B 1 83 ? 116.377 107.474 85.919 1.00 43.32 109 GLY C CA 1
ATOM 2854 C C . GLY B 1 83 ? 115.952 106.096 86.362 1.00 43.32 109 GLY C C 1
ATOM 2855 O O . GLY B 1 83 ? 116.120 105.109 85.640 1.00 43.32 109 GLY C O 1
ATOM 2856 N N . VAL B 1 84 ? 115.389 106.027 87.568 1.00 38.92 110 VAL C N 1
ATOM 2857 C CA . VAL B 1 84 ? 114.879 104.770 88.096 1.00 38.92 110 VAL C CA 1
ATOM 2858 C C . VAL B 1 84 ? 113.459 104.482 87.636 1.00 38.92 110 VAL C C 1
ATOM 2859 O O . VAL B 1 84 ? 113.003 103.334 87.748 1.00 38.92 110 VAL C O 1
ATOM 2863 N N . ASN B 1 85 ? 112.752 105.478 87.110 1.00 43.59 111 ASN C N 1
ATOM 2864 C CA . ASN B 1 85 ? 111.394 105.300 86.611 1.00 43.59 111 ASN C CA 1
ATOM 2865 C C . ASN B 1 85 ? 110.480 104.762 87.706 1.00 43.59 111 ASN C C 1
ATOM 2866 O O . ASN B 1 85 ? 109.717 103.816 87.504 1.00 43.59 111 ASN C O 1
ATOM 2871 N N . LYS B 1 86 ? 110.560 105.374 88.885 1.00 37.48 112 LYS C N 1
ATOM 2872 C CA . LYS B 1 86 ? 109.763 104.929 90.020 1.00 37.48 112 LYS C CA 1
ATOM 2873 C C . LYS B 1 86 ? 108.775 105.994 90.474 1.00 37.48 112 LYS C C 1
ATOM 2874 O O . LYS B 1 86 ? 108.940 107.186 90.204 1.00 37.48 112 LYS C O 1
ATOM 2880 N N . SER B 1 87 ? 107.741 105.534 91.172 1.00 38.59 113 SER C N 1
ATOM 2881 C CA . SER B 1 87 ? 106.667 106.377 91.683 1.00 38.59 113 SER C CA 1
ATOM 2882 C C . SER B 1 87 ? 106.576 106.180 93.188 1.00 38.59 113 SER C C 1
ATOM 2883 O O . SER B 1 87 ? 105.998 105.195 93.657 1.00 38.59 113 SER C O 1
ATOM 2886 N N . VAL B 1 88 ? 107.129 107.119 93.938 1.00 34.92 114 VAL C N 1
ATOM 2887 C CA . VAL B 1 88 ? 107.216 107.041 95.392 1.00 34.92 114 VAL C CA 1
ATOM 2888 C C . VAL B 1 88 ? 105.971 107.692 95.977 1.00 34.92 114 VAL C C 1
ATOM 2889 O O . VAL B 1 88 ? 105.674 108.845 95.640 1.00 34.92 114 VAL C O 1
ATOM 2893 N N . PRO B 1 89 ? 105.218 107.004 96.832 1.00 34.70 115 PRO C N 1
ATOM 2894 C CA . PRO B 1 89 ? 104.123 107.673 97.540 1.00 34.70 115 PRO C CA 1
ATOM 2895 C C . PRO B 1 89 ? 104.648 108.551 98.662 1.00 34.70 115 PRO C C 1
ATOM 2896 O O . PRO B 1 89 ? 104.645 108.155 99.832 1.00 34.70 115 PRO C O 1
ATOM 2900 N N . TRP B 1 90 ? 105.103 109.754 98.307 1.00 33.16 116 TRP C N 1
ATOM 2901 C CA . TRP B 1 90 ? 105.743 110.620 99.287 1.00 33.16 116 TRP C CA 1
ATOM 2902 C C . TRP B 1 90 ? 104.773 111.058 100.373 1.00 33.16 116 TRP C C 1
ATOM 2903 O O . TRP B 1 90 ? 105.178 111.274 101.517 1.00 33.16 116 TRP C O 1
ATOM 2914 N N . VAL B 1 91 ? 103.496 111.228 100.037 1.00 34.73 117 VAL C N 1
ATOM 2915 C CA . VAL B 1 91 ? 102.520 111.587 101.063 1.00 34.73 117 VAL C CA 1
ATOM 2916 C C . VAL B 1 91 ? 102.445 110.497 102.129 1.00 34.73 117 VAL C C 1
ATOM 2917 O O . VAL B 1 91 ? 102.427 110.781 103.334 1.00 34.73 117 VAL C O 1
ATOM 2921 N N . ARG B 1 92 ? 102.432 109.234 101.701 1.00 34.65 118 ARG C N 1
ATOM 2922 C CA . ARG B 1 92 ? 102.386 108.120 102.644 1.00 34.65 118 ARG C CA 1
ATOM 2923 C C . ARG B 1 92 ? 103.604 108.115 103.561 1.00 34.65 118 ARG C C 1
ATOM 2924 O O . ARG B 1 92 ? 103.481 107.950 104.780 1.00 34.65 118 ARG C O 1
ATOM 2932 N N . TYR B 1 93 ? 104.795 108.304 102.993 1.00 33.07 119 TYR C N 1
ATOM 2933 C CA . TYR B 1 93 ? 106.012 108.206 103.789 1.00 33.07 119 TYR C CA 1
ATOM 2934 C C . TYR B 1 93 ? 106.185 109.426 104.684 1.00 33.07 119 TYR C C 1
ATOM 2935 O O . TYR B 1 93 ? 106.695 109.317 105.803 1.00 33.07 119 TYR C O 1
ATOM 2944 N N . MET B 1 94 ? 105.764 110.597 104.208 1.00 32.97 120 MET C N 1
ATOM 2945 C CA . MET B 1 94 ? 105.718 111.779 105.060 1.00 32.97 120 MET C CA 1
ATOM 2946 C C . MET B 1 94 ? 104.801 111.558 106.253 1.00 32.97 120 MET C C 1
ATOM 2947 O O . MET B 1 94 ? 105.145 111.909 107.389 1.00 32.97 120 MET C O 1
ATOM 2952 N N . GLU B 1 95 ? 103.624 110.978 106.014 1.00 33.35 121 GLU C N 1
ATOM 2953 C CA . GLU B 1 95 ? 102.711 110.687 107.108 1.00 33.35 121 GLU C CA 1
ATOM 2954 C C . GLU B 1 95 ? 103.319 109.680 108.076 1.00 33.35 121 GLU C C 1
ATOM 2955 O O . GLU B 1 95 ? 103.164 109.821 109.295 1.00 33.35 121 GLU C O 1
ATOM 2961 N N . TRP B 1 96 ? 104.006 108.664 107.553 1.00 32.69 122 TRP C N 1
ATOM 2962 C CA . TRP B 1 96 ? 104.734 107.736 108.412 1.00 32.69 122 TRP C CA 1
ATOM 2963 C C . TRP B 1 96 ? 105.741 108.469 109.286 1.00 32.69 122 TRP C C 1
ATOM 2964 O O . TRP B 1 96 ? 105.780 108.273 110.505 1.00 32.69 122 TRP C O 1
ATOM 2975 N N . MET B 1 97 ? 106.573 109.311 108.675 1.00 32.39 123 MET C N 1
ATOM 2976 C CA . MET B 1 97 ? 107.600 110.019 109.429 1.00 32.39 123 MET C CA 1
ATOM 2977 C C . MET B 1 97 ? 106.985 110.899 110.505 1.00 32.39 123 MET C C 1
ATOM 2978 O O . MET B 1 97 ? 107.546 111.035 111.597 1.00 32.39 123 MET C O 1
ATOM 2983 N N . ILE B 1 98 ? 105.844 111.522 110.212 1.00 30.97 124 ILE C N 1
ATOM 2984 C CA . ILE B 1 98 ? 105.187 112.353 111.214 1.00 30.97 124 ILE C CA 1
ATOM 2985 C C . ILE B 1 98 ? 104.638 111.504 112.355 1.00 30.97 124 ILE C C 1
ATOM 2986 O O . ILE B 1 98 ? 104.854 111.814 113.530 1.00 30.97 124 ILE C O 1
ATOM 2991 N N . THR B 1 99 ? 103.931 110.419 112.036 1.00 30.83 125 THR C N 1
ATOM 2992 C CA . THR B 1 99 ? 103.140 109.712 113.038 1.00 30.83 125 THR C CA 1
ATOM 2993 C C . THR B 1 99 ? 103.937 108.692 113.840 1.00 30.83 125 THR C C 1
ATOM 2994 O O . THR B 1 99 ? 103.785 108.626 115.064 1.00 30.83 125 THR C O 1
ATOM 2998 N N . CYS B 1 100 ? 104.771 107.886 113.186 1.00 32.10 126 CYS C N 1
ATOM 2999 C CA . CYS B 1 100 ? 105.485 106.832 113.901 1.00 32.10 126 CYS C CA 1
ATOM 3000 C C . CYS B 1 100 ? 106.246 107.371 115.102 1.00 32.10 126 CYS C C 1
ATOM 3001 O O . CYS B 1 100 ? 106.153 106.772 116.188 1.00 32.10 126 CYS C O 1
ATOM 3004 N N . PRO B 1 101 ? 107.000 108.469 114.995 1.00 30.26 127 PRO C N 1
ATOM 3005 C CA . PRO B 1 101 ? 107.595 109.049 116.206 1.00 30.26 127 PRO C CA 1
ATOM 3006 C C . PRO B 1 101 ? 106.565 109.402 117.257 1.00 30.26 127 PRO C C 1
ATOM 3007 O O . PRO B 1 101 ? 106.791 109.156 118.444 1.00 30.26 127 PRO C O 1
ATOM 3011 N N . VAL B 1 102 ? 105.425 109.961 116.850 1.00 31.37 128 VAL C N 1
ATOM 3012 C CA . VAL B 1 102 ? 104.399 110.336 117.814 1.00 31.37 128 VAL C CA 1
ATOM 3013 C C . VAL B 1 102 ? 103.754 109.102 118.427 1.00 31.37 128 VAL C C 1
ATOM 3014 O O . VAL B 1 102 ? 103.425 109.094 119.618 1.00 31.37 128 VAL C O 1
ATOM 3018 N N . ILE B 1 103 ? 103.562 108.043 117.640 1.00 32.33 129 ILE C N 1
ATOM 3019 C CA . ILE B 1 103 ? 103.063 106.797 118.211 1.00 32.33 129 ILE C CA 1
ATOM 3020 C C . ILE B 1 103 ? 104.026 106.267 119.263 1.00 32.33 129 ILE C C 1
ATOM 3021 O O . ILE B 1 103 ? 103.602 105.844 120.344 1.00 32.33 129 ILE C O 1
ATOM 3026 N N . LEU B 1 104 ? 105.327 106.272 118.974 1.00 32.38 130 LEU C N 1
ATOM 3027 C CA . LEU B 1 104 ? 106.299 105.798 119.951 1.00 32.38 130 LEU C CA 1
ATOM 3028 C C . LEU B 1 104 ? 106.356 106.691 121.184 1.00 32.38 130 LEU C C 1
ATOM 3029 O O . LEU B 1 104 ? 106.532 106.192 122.300 1.00 32.38 130 LEU C O 1
ATOM 3034 N N . MET B 1 105 ? 106.222 108.004 121.002 1.00 33.33 131 MET C N 1
ATOM 3035 C CA . MET B 1 105 ? 106.193 108.919 122.137 1.00 33.33 131 MET C CA 1
ATOM 3036 C C . MET B 1 105 ? 104.978 108.664 123.020 1.00 33.33 131 MET C C 1
ATOM 3037 O O . MET B 1 105 ? 105.086 108.662 124.251 1.00 33.33 131 MET C O 1
ATOM 3042 N N . ALA B 1 106 ? 103.816 108.434 122.410 1.00 34.11 132 ALA C N 1
ATOM 3043 C CA . ALA B 1 106 ? 102.631 108.084 123.183 1.00 34.11 132 ALA C CA 1
ATOM 3044 C C . ALA B 1 106 ? 102.814 106.752 123.900 1.00 34.11 132 ALA C C 1
ATOM 3045 O O . ALA B 1 106 ? 102.385 106.594 125.048 1.00 34.11 132 ALA C O 1
ATOM 3047 N N . LEU B 1 107 ? 103.441 105.781 123.235 1.00 36.42 133 LEU C N 1
ATOM 3048 C CA . LEU B 1 107 ? 103.730 104.502 123.876 1.00 36.42 133 LEU C CA 1
ATOM 3049 C C . LEU B 1 107 ? 104.615 104.690 125.100 1.00 36.42 133 LEU C C 1
ATOM 3050 O O . LEU B 1 107 ? 104.374 104.095 126.156 1.00 36.42 133 LEU C O 1
ATOM 3055 N N . SER B 1 108 ? 105.653 105.514 124.973 1.00 37.60 134 SER C N 1
ATOM 3056 C CA . SER B 1 108 ? 106.516 105.819 126.105 1.00 37.60 134 SER C CA 1
ATOM 3057 C C . SER B 1 108 ? 105.828 106.682 127.153 1.00 37.60 134 SER C C 1
ATOM 3058 O O . SER B 1 108 ? 106.322 106.764 128.282 1.00 37.60 134 SER C O 1
ATOM 3061 N N . ASN B 1 109 ? 104.715 107.323 126.811 1.00 40.60 135 ASN C N 1
ATOM 3062 C CA . ASN B 1 109 ? 103.932 108.141 127.733 1.00 40.60 135 ASN C CA 1
ATOM 3063 C C . ASN B 1 109 ? 102.526 107.580 127.876 1.00 40.60 135 ASN C C 1
ATOM 3064 O O . ASN B 1 109 ? 101.529 108.301 127.822 1.00 40.60 135 ASN C O 1
ATOM 3069 N N . ILE B 1 110 ? 102.430 106.263 128.064 1.00 43.90 136 ILE C N 1
ATOM 3070 C CA . ILE B 1 110 ? 101.125 105.621 128.119 1.00 43.90 136 ILE C CA 1
ATOM 3071 C C . ILE B 1 110 ? 100.293 106.132 129.282 1.00 43.90 136 ILE C C 1
ATOM 3072 O O . ILE B 1 110 ? 99.059 106.114 129.214 1.00 43.90 136 ILE C O 1
ATOM 3077 N N . SER B 1 111 ? 100.936 106.584 130.354 1.00 47.26 137 SER C N 1
ATOM 3078 C CA . SER B 1 111 ? 100.228 106.988 131.560 1.00 47.26 137 SER C CA 1
ATOM 3079 C C . SER B 1 111 ? 100.074 108.499 131.673 1.00 47.26 137 SER C C 1
ATOM 3080 O O . SER B 1 111 ? 99.081 108.978 132.231 1.00 47.26 137 SER C O 1
ATOM 3083 N N . GLY B 1 112 ? 101.040 109.260 131.163 1.00 45.93 138 GLY C N 1
ATOM 3084 C CA . GLY B 1 112 ? 100.954 110.704 131.115 1.00 45.93 138 GLY C CA 1
ATOM 3085 C C . GLY B 1 112 ? 101.713 111.430 132.204 1.00 45.93 138 GLY C C 1
ATOM 3086 O O . GLY B 1 112 ? 101.703 112.667 132.214 1.00 45.93 138 GLY C O 1
ATOM 3087 N N . GLU B 1 113 ? 102.372 110.719 1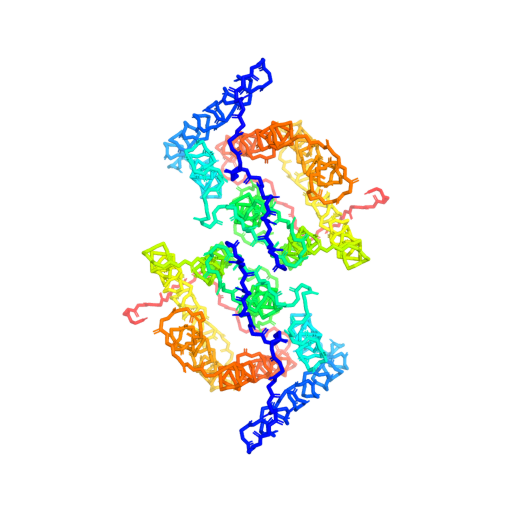33.115 1.00 51.30 139 GLU C N 1
ATOM 3088 C CA . GLU B 1 113 ? 103.081 111.392 134.189 1.00 51.30 139 GLU C CA 1
ATOM 3089 C C . GLU B 1 113 ? 104.412 111.948 133.693 1.00 51.30 139 GLU C C 1
ATOM 3090 O O . GLU B 1 113 ? 104.878 111.653 132.589 1.00 51.30 139 GLU C O 1
ATOM 3096 N N . GLU B 1 114 ? 105.026 112.765 134.540 1.00 48.95 140 GLU C N 1
ATOM 3097 C CA . GLU B 1 114 ? 106.311 113.383 134.264 1.00 48.95 140 GLU C CA 1
ATOM 3098 C C . GLU B 1 114 ? 107.417 112.553 134.898 1.00 48.95 140 GLU C C 1
ATOM 3099 O O . GLU B 1 114 ? 107.211 111.916 135.936 1.00 48.95 140 GLU C O 1
ATOM 3105 N N . GLY B 1 115 ? 108.586 112.560 134.269 1.00 48.09 141 GLY C N 1
ATOM 3106 C CA . GLY B 1 115 ? 109.713 111.797 134.762 1.00 48.09 141 GLY C CA 1
ATOM 3107 C C . GLY B 1 115 ? 109.741 110.349 134.337 1.00 48.09 141 GLY C C 1
ATOM 3108 O O . GLY B 1 115 ? 110.655 109.620 134.740 1.00 48.09 141 GLY C O 1
ATOM 3109 N N . GLU B 1 116 ? 108.773 109.903 133.537 1.00 48.04 142 GLU C N 1
ATOM 3110 C CA . GLU B 1 116 ? 108.739 108.526 133.068 1.00 48.04 142 GLU C CA 1
ATOM 3111 C C . GLU B 1 116 ? 109.553 108.303 131.803 1.00 48.04 142 GLU C C 1
ATOM 3112 O O . GLU B 1 116 ? 109.843 107.149 131.470 1.00 48.04 142 GLU C O 1
ATOM 3118 N N . TYR B 1 117 ? 109.923 109.365 131.097 1.00 40.54 143 TYR C N 1
ATOM 3119 C CA . TYR B 1 117 ? 110.760 109.225 129.918 1.00 40.54 143 TYR C CA 1
ATOM 3120 C C . TYR B 1 117 ? 112.178 108.819 130.308 1.00 40.54 143 TYR C C 1
ATOM 3121 O O . TYR B 1 117 ? 112.636 109.045 131.430 1.00 40.54 143 TYR C O 1
ATOM 3130 N N . THR B 1 118 ? 112.875 108.209 129.353 1.00 41.82 144 THR C N 1
ATOM 3131 C CA . THR B 1 118 ? 114.213 107.688 129.584 1.00 41.82 144 THR C CA 1
ATOM 3132 C C . THR B 1 118 ? 115.047 107.877 128.326 1.00 41.82 144 THR C C 1
ATOM 3133 O O . THR B 1 118 ? 114.547 108.288 127.276 1.00 41.82 144 THR C O 1
ATOM 3137 N N . HIS B 1 119 ? 116.340 107.573 128.450 1.00 40.66 145 HIS C N 1
ATOM 3138 C CA . HIS B 1 119 ? 117.236 107.655 127.302 1.00 40.66 145 HIS C CA 1
ATOM 3139 C C . HIS B 1 119 ? 116.838 106.648 126.232 1.00 40.66 145 HIS C C 1
ATOM 3140 O O . HIS B 1 119 ? 116.973 106.910 125.029 1.00 40.66 145 HIS C O 1
ATOM 3147 N N . ARG B 1 120 ? 116.353 105.483 126.659 1.00 39.98 146 ARG C N 1
ATOM 3148 C CA . ARG B 1 120 ? 115.941 104.443 125.731 1.00 39.98 146 ARG C CA 1
ATOM 3149 C C . ARG B 1 120 ? 114.791 104.898 124.846 1.00 39.98 146 ARG C C 1
ATOM 3150 O O . ARG B 1 120 ? 114.697 104.451 123.702 1.00 39.98 146 ARG C O 1
ATOM 3158 N N . SER B 1 121 ? 113.928 105.786 125.341 1.00 37.80 147 SER C N 1
ATOM 3159 C CA . SER B 1 121 ? 112.890 106.364 124.495 1.00 37.80 147 SER C CA 1
ATOM 3160 C C . SER B 1 121 ? 113.500 107.136 123.331 1.00 37.80 147 SER C C 1
ATOM 3161 O O . SER B 1 121 ? 113.056 107.012 122.182 1.00 37.80 147 SER C O 1
ATOM 3164 N N . MET B 1 122 ? 114.521 107.938 123.615 1.00 36.59 148 MET C N 1
ATOM 3165 C CA . MET B 1 122 ? 115.209 108.696 122.580 1.00 36.59 148 MET C CA 1
ATOM 3166 C C . MET B 1 122 ? 115.931 107.785 121.597 1.00 36.59 148 MET C C 1
ATOM 3167 O O . MET B 1 122 ? 115.907 108.029 120.384 1.00 36.59 148 MET C O 1
ATOM 3172 N N . GLN B 1 123 ? 116.575 106.732 122.098 1.00 35.41 149 GLN C N 1
ATOM 3173 C CA . GLN B 1 123 ? 117.194 105.764 121.200 1.00 35.41 149 GLN C CA 1
ATOM 3174 C C . GLN B 1 123 ? 116.157 105.078 120.317 1.00 35.41 149 GLN C C 1
ATOM 3175 O O . GLN B 1 123 ? 116.405 104.855 119.127 1.00 35.41 149 GLN C O 1
ATOM 3181 N N . LEU B 1 124 ? 115.002 104.735 120.885 1.00 34.09 150 LEU C N 1
ATOM 3182 C CA . LEU B 1 124 ? 113.901 104.186 120.103 1.00 34.09 150 LEU C CA 1
ATOM 3183 C C . LEU B 1 124 ? 113.487 105.136 118.990 1.00 34.09 150 LEU C C 1
ATOM 3184 O O . LEU B 1 124 ? 113.270 104.716 117.846 1.00 34.09 150 LEU C O 1
ATOM 3189 N N . LEU B 1 125 ? 113.350 106.420 119.314 1.00 32.83 151 LEU C N 1
ATOM 3190 C CA . LEU B 1 125 ? 112.982 107.397 118.298 1.00 32.83 151 LEU C CA 1
ATOM 3191 C C . LEU B 1 125 ? 114.028 107.457 117.193 1.00 32.83 151 LEU C C 1
ATOM 3192 O O . LEU B 1 125 ? 113.686 107.527 116.007 1.00 32.83 151 LEU C O 1
ATOM 3197 N N . ALA B 1 126 ? 115.307 107.426 117.566 1.00 32.33 152 ALA C N 1
ATOM 3198 C CA . ALA B 1 126 ? 116.374 107.442 116.570 1.00 32.33 152 ALA C CA 1
ATOM 3199 C C . ALA B 1 126 ? 116.298 106.225 115.653 1.00 32.33 152 ALA C C 1
ATOM 3200 O O . ALA B 1 126 ? 116.448 106.342 114.429 1.00 32.33 152 ALA C O 1
ATOM 3202 N N . THR B 1 127 ? 116.082 105.041 116.229 1.00 32.83 153 THR C N 1
ATOM 3203 C CA . THR B 1 127 ? 116.001 103.833 115.412 1.00 32.83 153 THR C CA 1
ATOM 3204 C C . THR B 1 127 ? 114.800 103.870 114.476 1.00 32.83 153 THR C C 1
ATOM 3205 O O . THR B 1 127 ? 114.901 103.456 113.316 1.00 32.83 153 THR C O 1
ATOM 3209 N N . ASP B 1 128 ? 113.651 104.347 114.959 1.00 31.30 154 ASP C N 1
ATOM 3210 C CA . ASP B 1 128 ? 112.492 104.470 114.079 1.00 31.30 154 ASP C CA 1
ATOM 3211 C C . ASP B 1 128 ? 112.769 105.449 112.946 1.00 31.30 154 ASP C C 1
ATOM 3212 O O . ASP B 1 128 ? 112.404 105.197 111.788 1.00 31.30 154 ASP C O 1
ATOM 3217 N N . GLN B 1 129 ? 113.411 106.573 113.265 1.00 31.50 155 GLN C N 1
ATOM 3218 C CA . GLN B 1 129 ? 113.787 107.533 112.238 1.00 31.50 155 GLN C CA 1
ATOM 3219 C C . GLN B 1 129 ? 114.639 106.874 111.164 1.00 31.50 155 GLN C C 1
ATOM 3220 O O . GLN B 1 129 ? 114.357 107.004 109.966 1.00 31.50 155 GLN C O 1
ATOM 3226 N N . GLY B 1 130 ? 115.688 106.164 111.581 1.00 31.48 156 GLY C N 1
ATOM 3227 C CA . GLY B 1 130 ? 116.548 105.501 110.616 1.00 31.48 156 GLY C CA 1
ATOM 3228 C C . GLY B 1 130 ? 115.808 104.473 109.786 1.00 31.48 156 GLY C C 1
ATOM 3229 O O . GLY B 1 130 ? 115.997 104.388 108.571 1.00 31.48 156 GLY C O 1
ATOM 3230 N N . ALA B 1 131 ? 114.956 103.675 110.433 1.00 31.84 157 ALA C N 1
ATOM 3231 C CA . ALA B 1 131 ? 114.180 102.676 109.709 1.00 31.84 157 ALA C CA 1
ATOM 3232 C C . ALA B 1 131 ? 113.347 103.312 108.607 1.00 31.84 157 ALA C C 1
ATOM 3233 O O . ALA B 1 131 ? 113.402 102.879 107.449 1.00 31.84 157 ALA C O 1
ATOM 3235 N N . ILE B 1 132 ? 112.569 104.340 108.942 1.00 32.02 158 ILE C N 1
ATOM 3236 C CA . ILE B 1 132 ? 111.682 104.919 107.939 1.00 32.02 158 ILE C CA 1
ATOM 3237 C C . ILE B 1 132 ? 112.478 105.639 106.855 1.00 32.02 158 ILE C C 1
ATOM 3238 O O . ILE B 1 132 ? 112.110 105.591 105.674 1.00 32.02 158 ILE C O 1
ATOM 3243 N N . LEU B 1 133 ? 113.570 106.314 107.220 1.00 31.71 159 LEU C N 1
ATOM 3244 C CA . LEU B 1 133 ? 114.388 106.976 106.211 1.00 31.71 159 LEU C CA 1
ATOM 3245 C C . LEU B 1 133 ? 114.979 105.970 105.232 1.00 31.71 159 LEU C C 1
ATOM 3246 O O . LEU B 1 133 ? 114.989 106.205 104.018 1.00 31.71 159 LEU C O 1
ATOM 3251 N N . CYS B 1 134 ? 115.480 104.844 105.740 1.00 32.17 160 CYS C N 1
ATOM 3252 C CA . CYS B 1 134 ? 116.021 103.819 104.859 1.00 32.17 160 CYS C CA 1
ATOM 3253 C C . CYS B 1 134 ? 114.932 103.184 104.008 1.00 32.17 160 CYS C C 1
ATOM 3254 O O . CYS B 1 134 ? 115.182 102.823 102.855 1.00 32.17 160 CYS C O 1
ATOM 3257 N N . ALA B 1 135 ? 113.722 103.047 104.550 1.00 31.33 161 ALA C N 1
ATOM 3258 C CA . ALA B 1 135 ? 112.606 102.580 103.736 1.00 31.33 161 ALA C CA 1
ATOM 3259 C C . ALA B 1 135 ? 112.339 103.528 102.574 1.00 31.33 161 ALA C C 1
ATOM 3260 O O . ALA B 1 135 ? 112.141 103.087 101.435 1.00 31.33 161 ALA C O 1
ATOM 3262 N N . ILE B 1 136 ? 112.333 104.834 102.839 1.00 32.15 162 ILE C N 1
ATOM 3263 C CA . ILE B 1 136 ? 112.134 105.802 101.765 1.00 32.15 162 ILE C CA 1
ATOM 3264 C C . ILE B 1 136 ? 113.251 105.696 100.736 1.00 32.15 162 ILE C C 1
ATOM 3265 O O . ILE B 1 136 ? 113.004 105.710 99.523 1.00 32.15 162 ILE C O 1
ATOM 3270 N N . THR B 1 137 ? 114.498 105.608 101.200 1.00 31.66 163 THR C N 1
ATOM 3271 C CA . THR B 1 137 ? 115.622 105.528 100.274 1.00 31.66 163 THR C CA 1
ATOM 3272 C C . THR B 1 137 ? 115.524 104.285 99.399 1.00 31.66 163 THR C C 1
ATOM 3273 O O . THR B 1 137 ? 115.805 104.338 98.197 1.00 31.66 163 THR C O 1
ATOM 3277 N N . ALA B 1 138 ? 115.130 103.155 99.986 1.00 31.82 164 ALA C N 1
ATOM 3278 C CA . ALA B 1 138 ? 114.914 101.949 99.196 1.00 31.82 164 ALA C CA 1
ATOM 3279 C C . ALA B 1 138 ? 113.795 102.148 98.186 1.00 31.82 164 ALA C C 1
ATOM 3280 O O . ALA B 1 138 ? 113.887 101.685 97.044 1.00 31.82 164 ALA C O 1
ATOM 3282 N N . ALA B 1 139 ? 112.725 102.830 98.591 1.00 32.67 165 ALA C N 1
ATOM 3283 C CA . ALA B 1 139 ? 111.622 103.081 97.675 1.00 32.67 165 ALA C CA 1
ATOM 3284 C C . ALA B 1 139 ? 112.051 103.936 96.494 1.00 32.67 165 ALA C C 1
ATOM 3285 O O . ALA B 1 139 ? 111.561 103.737 95.378 1.00 32.67 165 ALA C O 1
ATOM 3287 N N . ALA B 1 140 ? 112.944 104.895 96.717 1.00 34.08 166 ALA C N 1
ATOM 3288 C CA . ALA B 1 140 ? 113.359 105.819 95.673 1.00 34.08 166 ALA C CA 1
ATOM 3289 C C . ALA B 1 140 ? 114.503 105.298 94.815 1.00 34.08 166 ALA C C 1
ATOM 3290 O O . ALA B 1 140 ? 114.859 105.952 93.830 1.00 34.08 166 ALA C O 1
ATOM 3292 N N . SER B 1 141 ? 115.084 104.155 95.155 1.00 33.87 167 SER C N 1
ATOM 3293 C CA . SER B 1 141 ? 116.212 103.593 94.430 1.00 33.87 167 SER C CA 1
ATOM 3294 C C . SER B 1 141 ? 115.812 102.292 93.747 1.00 33.87 167 SER C C 1
ATOM 3295 O O . SER B 1 141 ? 114.656 101.865 93.788 1.00 33.87 167 SER C O 1
ATOM 3298 N N . GLU B 1 142 ? 116.797 101.661 93.110 1.00 36.68 168 GLU C N 1
ATOM 3299 C CA . GLU B 1 142 ? 116.609 100.387 92.436 1.00 36.68 168 GLU C CA 1
ATOM 3300 C C . GLU B 1 142 ? 117.847 99.521 92.606 1.00 36.68 168 GLU C C 1
ATOM 3301 O O . GLU B 1 142 ? 118.932 100.004 92.939 1.00 36.68 168 GLU C O 1
ATOM 3307 N N . GLY B 1 143 ? 117.665 98.226 92.367 1.00 34.34 169 GLY C N 1
ATOM 3308 C CA . GLY B 1 143 ? 118.765 97.285 92.365 1.00 34.34 169 GLY C CA 1
ATOM 3309 C C . GLY B 1 143 ? 119.317 96.971 93.737 1.00 34.34 169 GLY C C 1
ATOM 3310 O O . GLY B 1 143 ? 118.589 96.986 94.733 1.00 34.34 169 GLY C O 1
ATOM 3311 N N . ALA B 1 144 ? 120.617 96.677 93.793 1.00 34.14 170 ALA C N 1
ATOM 3312 C CA . ALA B 1 144 ? 121.255 96.298 95.046 1.00 34.14 170 ALA C CA 1
ATOM 3313 C C . ALA B 1 144 ? 121.200 97.406 96.087 1.00 34.14 170 ALA C C 1
ATOM 3314 O O . ALA B 1 144 ? 121.180 97.111 97.286 1.00 34.14 170 ALA C O 1
ATOM 3316 N N . ILE B 1 145 ? 121.176 98.667 95.659 1.00 33.33 171 ILE C N 1
ATOM 3317 C CA . ILE B 1 145 ? 121.091 99.777 96.605 1.00 33.33 171 ILE C CA 1
ATOM 3318 C C . ILE B 1 145 ? 119.811 99.664 97.422 1.00 33.33 171 ILE C C 1
ATOM 3319 O O . ILE B 1 145 ? 119.812 99.814 98.652 1.00 33.33 171 ILE C O 1
ATOM 3324 N N . SER B 1 146 ? 118.696 99.399 96.740 1.00 33.35 172 SER C N 1
ATOM 3325 C CA . SER B 1 146 ? 117.416 99.274 97.425 1.00 33.35 172 SER C CA 1
ATOM 3326 C C . SER B 1 146 ? 117.428 98.114 98.408 1.00 33.35 172 SER C C 1
ATOM 3327 O O . SER B 1 146 ? 116.923 98.239 99.527 1.00 33.35 172 SER C O 1
ATOM 3330 N N . ALA B 1 147 ? 117.986 96.973 98.005 1.00 32.64 173 ALA C N 1
ATOM 3331 C CA . ALA B 1 147 ? 118.043 95.824 98.901 1.00 32.64 173 ALA C CA 1
ATOM 3332 C C . ALA B 1 147 ? 118.893 96.120 100.130 1.00 32.64 173 ALA C C 1
ATOM 3333 O O . ALA B 1 147 ? 118.523 95.755 101.252 1.00 32.64 173 ALA C O 1
ATOM 3335 N N . VAL B 1 148 ? 120.035 96.780 99.940 1.00 32.51 174 VAL C N 1
ATOM 3336 C CA . VAL B 1 148 ? 120.899 97.112 101.067 1.00 32.51 174 VAL C CA 1
ATOM 3337 C C . VAL B 1 148 ? 120.186 98.055 102.027 1.00 32.51 174 VAL C C 1
ATOM 3338 O O . VAL B 1 148 ? 120.247 97.885 103.253 1.00 32.51 174 VAL C O 1
ATOM 3342 N N . PHE B 1 149 ? 119.509 99.071 101.491 1.00 31.91 175 PHE C N 1
ATOM 3343 C CA . PHE B 1 149 ? 118.804 100.008 102.357 1.00 31.91 175 PHE C CA 1
ATOM 3344 C C . PHE B 1 149 ? 117.632 99.334 103.057 1.00 31.91 175 PHE C C 1
ATOM 3345 O O . PHE B 1 149 ? 117.338 99.637 104.218 1.00 31.91 175 PHE C O 1
ATOM 3353 N N . TYR B 1 150 ? 116.961 98.406 102.374 1.00 31.85 176 TYR C N 1
ATOM 3354 C CA . TYR B 1 150 ? 115.905 97.627 103.008 1.00 31.85 176 TYR C CA 1
ATOM 3355 C C . TYR B 1 150 ? 116.458 96.813 104.169 1.00 31.85 176 TYR C C 1
ATOM 3356 O O . TYR B 1 150 ? 115.835 96.720 105.228 1.00 31.85 176 TYR C O 1
ATOM 3365 N N . ALA B 1 151 ? 117.634 96.213 103.983 1.00 32.12 177 ALA C N 1
ATOM 3366 C CA . ALA B 1 151 ? 118.249 95.437 105.055 1.00 32.12 177 ALA C CA 1
ATOM 3367 C C . ALA B 1 151 ? 118.613 96.315 106.248 1.00 32.12 177 ALA C C 1
ATOM 3368 O O . ALA B 1 151 ? 118.384 95.933 107.404 1.00 32.12 177 ALA C O 1
ATOM 3370 N N . ILE B 1 152 ? 119.191 97.489 105.992 1.00 32.31 178 ILE C N 1
ATOM 3371 C CA . ILE B 1 152 ? 119.540 98.381 107.095 1.00 32.31 178 ILE C CA 1
ATOM 3372 C C . ILE B 1 152 ? 118.281 98.829 107.826 1.00 32.31 178 ILE C C 1
ATOM 3373 O O . ILE B 1 152 ? 118.244 98.888 109.064 1.00 32.31 178 ILE C O 1
ATOM 3378 N N . GLY B 1 153 ? 117.235 99.167 107.071 1.00 32.80 179 GLY C N 1
ATOM 3379 C CA . GLY B 1 153 ? 115.970 99.512 107.691 1.00 32.80 179 GLY C CA 1
ATOM 3380 C C . GLY B 1 153 ? 115.396 98.375 108.510 1.00 32.80 179 GLY C C 1
ATOM 3381 O O . GLY B 1 153 ? 114.807 98.598 109.566 1.00 32.80 179 GLY C O 1
ATOM 3382 N N . VAL B 1 154 ? 115.554 97.141 108.032 1.00 32.95 180 VAL C N 1
ATOM 3383 C CA . VAL B 1 154 ? 115.092 95.986 108.790 1.00 32.95 180 VAL C CA 1
ATOM 3384 C C . VAL B 1 154 ? 115.845 95.869 110.103 1.00 32.95 180 VAL C C 1
ATOM 3385 O O . VAL B 1 154 ? 115.252 95.554 111.137 1.00 32.95 180 VAL C O 1
ATOM 3389 N N . CYS B 1 155 ? 117.157 96.089 110.087 1.00 35.53 181 CYS C N 1
ATOM 3390 C CA . CYS B 1 155 ? 117.919 96.041 111.333 1.00 35.53 181 CYS C CA 1
ATOM 3391 C C . CYS B 1 155 ? 117.437 97.111 112.309 1.00 35.53 181 CYS C C 1
ATOM 3392 O O . CYS B 1 155 ? 117.201 96.836 113.499 1.00 35.53 181 CYS C O 1
ATOM 3395 N N . TYR B 1 156 ? 117.281 98.341 111.814 1.00 32.96 182 TYR C N 1
ATOM 3396 C CA . TYR B 1 156 ? 116.708 99.403 112.633 1.00 32.96 182 TYR C CA 1
ATOM 3397 C C . TYR B 1 156 ? 115.356 98.986 113.199 1.00 32.96 182 TYR C C 1
ATOM 3398 O O . TYR B 1 156 ? 115.056 99.241 114.371 1.00 32.96 182 TYR C O 1
ATOM 3407 N N . GLY B 1 157 ? 114.525 98.352 112.373 1.00 34.17 183 GLY C N 1
ATOM 3408 C CA . GLY B 1 157 ? 113.200 97.955 112.815 1.00 34.17 183 GLY C CA 1
ATOM 3409 C C . GLY B 1 157 ? 113.225 96.868 113.868 1.00 34.17 183 GLY C C 1
ATOM 3410 O O . GLY B 1 157 ? 112.393 96.853 114.772 1.00 34.17 183 GLY C O 1
ATOM 3411 N N . ILE B 1 158 ? 114.158 95.924 113.749 1.00 34.92 184 ILE C N 1
ATOM 3412 C CA . ILE B 1 158 ? 114.308 94.906 114.786 1.00 34.92 184 ILE C CA 1
ATOM 3413 C C . ILE B 1 158 ? 114.674 95.559 116.109 1.00 34.92 184 ILE C C 1
ATOM 3414 O O . ILE B 1 158 ? 114.121 95.217 117.163 1.00 34.92 184 ILE C O 1
ATOM 3419 N N . CYS B 1 159 ? 115.604 96.514 116.078 1.00 36.70 185 CYS C N 1
ATOM 3420 C CA . CYS B 1 159 ? 115.943 97.223 117.310 1.00 36.70 185 CYS C CA 1
ATOM 3421 C C . CYS B 1 159 ? 114.730 97.964 117.868 1.00 36.70 185 CYS C C 1
ATOM 3422 O O . CYS B 1 159 ? 114.461 97.925 119.079 1.00 36.70 185 CYS C O 1
ATOM 3425 N N . THR B 1 160 ? 113.979 98.632 116.993 1.00 35.16 186 THR C N 1
ATOM 3426 C CA . THR B 1 160 ? 112.802 99.380 117.420 1.00 35.16 186 THR C CA 1
ATOM 3427 C C . THR B 1 160 ? 111.764 98.455 118.044 1.00 35.16 186 THR C C 1
ATOM 3428 O O . THR B 1 160 ? 111.160 98.780 119.072 1.00 35.16 186 THR C O 1
ATOM 3432 N N . PHE B 1 161 ? 111.537 97.299 117.421 1.00 37.24 187 PHE C N 1
ATOM 3433 C CA . PHE B 1 161 ? 110.572 96.337 117.935 1.00 37.24 187 PHE C CA 1
ATOM 3434 C C . PHE B 1 161 ? 111.002 95.782 119.283 1.00 37.24 187 PHE C C 1
ATOM 3435 O O . PHE B 1 161 ? 110.164 95.596 120.169 1.00 37.24 187 PHE C O 1
ATOM 3443 N N . TYR B 1 162 ? 112.294 95.498 119.455 1.00 39.21 188 TYR C N 1
ATOM 3444 C CA . TYR B 1 162 ? 112.778 95.050 120.756 1.00 39.21 188 TYR C CA 1
ATOM 3445 C C . TYR B 1 162 ? 112.524 96.106 121.826 1.00 39.21 188 TYR C C 1
ATOM 3446 O O . TYR B 1 162 ? 112.041 95.792 122.926 1.00 39.21 188 TYR C O 1
ATOM 3455 N N . PHE B 1 163 ? 112.815 97.369 121.511 1.00 37.93 189 PHE C N 1
ATOM 3456 C CA . PHE B 1 163 ? 112.580 98.438 122.478 1.00 37.93 189 PHE C CA 1
ATOM 3457 C C . PHE B 1 163 ? 111.098 98.551 122.819 1.00 37.93 189 PHE C C 1
ATOM 3458 O O . PHE B 1 163 ? 110.725 98.708 123.990 1.00 37.93 189 PHE C O 1
ATOM 3466 N N . CYS B 1 164 ? 110.239 98.471 121.803 1.00 39.52 190 CYS C N 1
ATOM 3467 C CA . CYS B 1 164 ? 108.803 98.580 122.027 1.00 39.52 190 CYS C CA 1
ATOM 3468 C C . CYS B 1 164 ? 108.284 97.413 122.856 1.00 39.52 190 CYS C C 1
ATOM 3469 O O . CYS B 1 164 ? 107.386 97.584 123.687 1.00 39.52 190 CYS C O 1
ATOM 3472 N N . LEU B 1 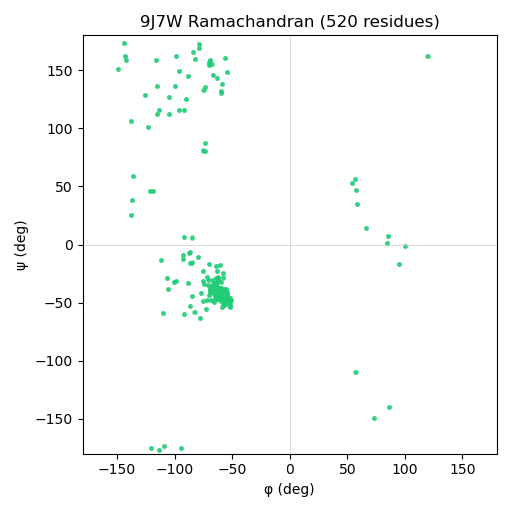165 ? 108.821 96.215 122.629 1.00 41.80 191 LEU C N 1
ATOM 3473 C CA . LEU B 1 165 ? 108.448 95.068 123.447 1.00 41.80 191 LEU C CA 1
ATOM 3474 C C . LEU B 1 165 ? 108.821 95.298 124.902 1.00 41.80 191 LEU C C 1
ATOM 3475 O O . LEU B 1 165 ? 108.050 94.967 125.813 1.00 41.80 191 LEU C O 1
ATOM 3480 N N . GLN B 1 166 ? 110.007 95.857 125.141 1.00 44.30 192 GLN C N 1
ATOM 3481 C CA . GLN B 1 166 ? 110.390 96.180 126.511 1.00 44.30 192 GLN C CA 1
ATOM 3482 C C . GLN B 1 166 ? 109.412 97.171 127.129 1.00 44.30 192 GLN C C 1
ATOM 3483 O O . GLN B 1 166 ? 108.995 97.009 128.285 1.00 44.30 192 GLN C O 1
ATOM 3489 N N . ILE B 1 167 ? 109.029 98.196 126.368 1.00 40.77 193 ILE C N 1
ATOM 3490 C CA . ILE B 1 167 ? 108.076 99.182 126.873 1.00 40.77 193 ILE C CA 1
ATOM 3491 C C . ILE B 1 167 ? 106.752 98.513 127.220 1.00 40.77 193 ILE C C 1
ATOM 3492 O O . ILE B 1 167 ? 106.145 98.799 128.257 1.00 40.77 193 ILE C O 1
ATOM 3497 N N . TYR B 1 168 ? 106.271 97.634 126.340 1.00 40.17 194 TYR C N 1
ATOM 3498 C CA . TYR B 1 168 ? 104.987 96.981 126.574 1.00 40.17 194 TYR C CA 1
ATOM 3499 C C . TYR B 1 168 ? 105.030 96.100 127.814 1.00 40.17 194 TYR C C 1
ATOM 3500 O O . TYR B 1 168 ? 104.080 96.084 128.604 1.00 40.17 194 TYR C O 1
ATOM 3509 N N . ILE B 1 169 ? 106.116 95.349 127.998 1.00 45.99 195 ILE C N 1
ATOM 3510 C CA . ILE B 1 169 ? 106.219 94.509 129.187 1.00 45.99 195 ILE C CA 1
ATOM 3511 C C . ILE B 1 169 ? 106.270 95.364 130.447 1.00 45.99 195 ILE C C 1
ATOM 3512 O O . ILE B 1 169 ? 105.641 95.029 131.463 1.00 45.99 195 ILE C O 1
ATOM 3517 N N . GLU B 1 170 ? 107.013 96.471 130.413 1.00 50.41 196 GLU C N 1
ATOM 3518 C CA . GLU B 1 170 ? 107.055 97.353 131.573 1.00 50.41 196 GLU C CA 1
ATOM 3519 C C . GLU B 1 170 ? 105.676 97.926 131.875 1.00 50.41 196 GLU C C 1
ATOM 3520 O O . GLU B 1 170 ? 105.268 97.997 133.039 1.00 50.41 196 GLU C O 1
ATOM 3526 N N . ALA B 1 171 ? 104.944 98.338 130.840 1.00 48.06 197 ALA C N 1
ATOM 3527 C CA . ALA B 1 171 ? 103.595 98.854 131.043 1.00 48.06 197 ALA C CA 1
ATOM 3528 C C . ALA B 1 171 ? 102.690 97.788 131.643 1.00 48.06 197 ALA C C 1
ATOM 3529 O O . ALA B 1 171 ? 101.889 98.066 132.542 1.00 48.06 197 ALA C O 1
ATOM 3531 N N . TYR B 1 172 ? 102.803 96.556 131.151 1.00 47.89 198 TYR C N 1
ATOM 3532 C CA . TYR B 1 172 ? 102.002 95.464 131.679 1.00 47.89 198 TYR C CA 1
ATOM 3533 C C . TYR B 1 172 ? 102.283 95.207 133.150 1.00 47.89 198 TYR C C 1
ATOM 3534 O O . TYR B 1 172 ? 101.341 94.984 133.917 1.00 47.89 198 TYR C O 1
ATOM 3543 N N . PHE B 1 173 ? 103.548 95.228 133.563 1.00 51.22 199 PHE C N 1
ATOM 3544 C CA . PHE B 1 173 ? 103.878 94.924 134.949 1.00 51.22 199 PHE C CA 1
ATOM 3545 C C . PHE B 1 173 ? 103.832 96.131 135.877 1.00 51.22 199 PHE C C 1
ATOM 3546 O O . PHE B 1 173 ? 103.959 95.956 137.093 1.00 51.22 199 PHE C O 1
ATOM 3554 N N . THR B 1 174 ? 103.648 97.341 135.349 1.00 53.71 200 THR C N 1
ATOM 3555 C CA . THR B 1 174 ? 103.500 98.527 136.185 1.00 53.71 200 THR C CA 1
ATOM 3556 C C . THR B 1 174 ? 102.075 99.053 136.248 1.00 53.71 200 THR C C 1
ATOM 3557 O O . THR B 1 174 ? 101.641 99.495 137.315 1.00 53.71 200 THR C O 1
ATOM 3561 N N . LEU B 1 175 ? 101.340 99.021 135.145 1.00 49.90 201 LEU C N 1
ATOM 3562 C CA . LEU B 1 175 ? 99.987 99.540 135.141 1.00 49.90 201 LEU C CA 1
ATOM 3563 C C . LEU B 1 175 ? 99.068 98.654 135.974 1.00 49.90 201 LEU C C 1
ATOM 3564 O O . LEU B 1 175 ? 99.371 97.486 136.226 1.00 49.90 201 LEU C O 1
ATOM 3569 N N . PRO B 1 176 ? 97.939 99.195 136.427 1.00 53.04 202 PRO C N 1
ATOM 3570 C CA . PRO B 1 176 ? 97.007 98.398 137.228 1.00 53.04 202 PRO C CA 1
ATOM 3571 C C . PRO B 1 176 ? 96.565 97.134 136.506 1.00 53.04 202 PRO C C 1
ATOM 3572 O O . PRO B 1 176 ? 96.667 97.009 135.284 1.00 53.04 202 PRO C O 1
ATOM 3576 N N . GLU B 1 177 ? 96.063 96.183 137.297 1.00 54.06 203 GLU C N 1
ATOM 3577 C CA . GLU B 1 177 ? 95.596 94.917 136.743 1.00 54.06 203 GLU C CA 1
ATOM 3578 C C . GLU B 1 177 ? 94.476 95.126 135.734 1.00 54.06 203 GLU C C 1
ATOM 3579 O O . GLU B 1 177 ? 94.416 94.427 134.716 1.00 54.06 203 GLU C O 1
ATOM 3585 N N . THR B 1 178 ? 93.593 96.088 135.991 1.00 52.84 204 THR C N 1
ATOM 3586 C CA . THR B 1 178 ? 92.413 96.307 135.165 1.00 52.84 204 THR C CA 1
ATOM 3587 C C . THR B 1 178 ? 92.786 96.581 133.714 1.00 52.84 204 THR C C 1
ATOM 3588 O O . THR B 1 178 ? 91.981 96.352 132.806 1.00 52.84 204 THR C O 1
ATOM 3592 N N . CYS B 1 179 ? 94.002 97.069 133.482 1.00 49.09 205 CYS C N 1
ATOM 3593 C CA . CYS B 1 179 ? 94.453 97.424 132.146 1.00 49.09 205 CYS C CA 1
ATOM 3594 C C . CYS B 1 179 ? 95.190 96.295 131.442 1.00 49.09 205 CYS C C 1
ATOM 3595 O O . CYS B 1 179 ? 95.386 96.373 130.223 1.00 49.09 205 CYS C O 1
ATOM 3598 N N . HIS B 1 180 ? 95.569 95.235 132.161 1.00 49.92 206 HIS C N 1
ATOM 3599 C CA . HIS B 1 180 ? 96.458 94.233 131.580 1.00 49.92 206 HIS C CA 1
ATOM 3600 C C . HIS B 1 180 ? 95.930 93.735 130.244 1.00 49.92 206 HIS C C 1
ATOM 3601 O O . HIS B 1 180 ? 96.628 93.815 129.225 1.00 49.92 206 HIS C O 1
ATOM 3608 N N . SER B 1 181 ? 94.680 93.275 130.215 1.00 47.56 207 SER C N 1
ATOM 3609 C CA . SER B 1 181 ? 94.120 92.776 128.968 1.00 47.56 207 SER C CA 1
ATOM 3610 C C . SER B 1 181 ? 94.283 93.802 127.859 1.00 47.56 207 SER C C 1
ATOM 3611 O O . SER B 1 181 ? 94.858 93.503 126.804 1.00 47.56 207 SER C O 1
ATOM 3614 N N . ALA B 1 182 ? 93.842 95.036 128.108 1.00 46.40 208 ALA C N 1
ATOM 3615 C CA . ALA B 1 182 ? 93.959 96.070 127.091 1.00 46.40 208 ALA C CA 1
ATOM 3616 C C . ALA B 1 182 ? 95.380 96.144 126.560 1.00 46.40 208 ALA C C 1
ATOM 3617 O O . ALA B 1 182 ? 95.596 96.115 125.341 1.00 46.40 208 ALA C O 1
ATOM 3619 N N . VAL B 1 183 ? 96.366 96.169 127.460 1.00 45.73 209 VAL C N 1
ATOM 3620 C CA . VAL B 1 183 ? 97.746 96.301 127.015 1.00 45.73 209 VAL C CA 1
ATOM 3621 C C . VAL B 1 183 ? 98.073 95.210 126.010 1.00 45.73 209 VAL C C 1
ATOM 3622 O O . VAL B 1 183 ? 98.545 95.493 124.900 1.00 45.73 209 VAL C O 1
ATOM 3626 N N . LYS B 1 184 ? 97.749 93.956 126.343 1.00 45.49 210 LYS C N 1
ATOM 3627 C CA . LYS B 1 184 ? 98.042 92.876 125.411 1.00 45.49 210 LYS C CA 1
ATOM 3628 C C . LYS B 1 184 ? 97.482 93.199 124.039 1.00 45.49 210 LYS C C 1
ATOM 3629 O O . LYS B 1 184 ? 98.219 93.215 123.045 1.00 45.49 210 LYS C O 1
ATOM 3635 N N . TRP B 1 185 ? 96.197 93.545 123.980 1.00 44.20 211 TRP C N 1
ATOM 3636 C CA . TRP B 1 185 ? 95.580 93.800 122.690 1.00 44.20 211 TRP C CA 1
ATOM 3637 C C . TRP B 1 185 ? 96.310 94.916 121.966 1.00 44.20 211 TRP C C 1
ATOM 3638 O O . TRP B 1 185 ? 96.649 94.780 120.784 1.00 44.20 211 TRP C O 1
ATOM 3649 N N . MET B 1 186 ? 96.622 96.000 122.677 1.00 40.88 212 MET C N 1
ATOM 3650 C CA . MET B 1 186 ? 97.320 97.098 122.026 1.00 40.88 212 MET C CA 1
ATOM 3651 C C . MET B 1 186 ? 98.622 96.603 121.423 1.00 40.88 212 MET C C 1
ATOM 3652 O O . MET B 1 186 ? 98.917 96.873 120.252 1.00 40.88 212 MET C O 1
ATOM 3657 N N . ALA B 1 187 ? 99.377 95.807 122.183 1.00 41.18 213 ALA C N 1
ATOM 3658 C CA . ALA B 1 187 ? 100.612 95.251 121.651 1.00 41.18 213 ALA C CA 1
ATOM 3659 C C . ALA B 1 187 ? 100.353 94.505 120.352 1.00 41.18 213 ALA C C 1
ATOM 3660 O O . ALA B 1 187 ? 101.037 94.738 119.349 1.00 41.18 213 ALA C O 1
ATOM 3662 N N . VAL B 1 188 ? 99.342 93.636 120.337 1.00 41.35 214 VAL C N 1
ATOM 3663 C CA . VAL B 1 188 ? 99.009 92.927 119.110 1.00 41.35 214 VAL C CA 1
ATOM 3664 C C . VAL B 1 188 ? 98.726 93.924 117.999 1.00 41.35 214 VAL C C 1
ATOM 3665 O O . VAL B 1 188 ? 99.300 93.845 116.906 1.00 41.35 214 VAL C O 1
ATOM 3669 N N . ILE B 1 189 ? 97.876 94.911 118.283 1.00 38.18 215 ILE C N 1
ATOM 3670 C CA . ILE B 1 189 ? 97.532 95.900 117.270 1.00 38.18 215 ILE C CA 1
ATOM 3671 C C . ILE B 1 189 ? 98.783 96.629 116.807 1.00 38.18 215 ILE C C 1
ATOM 3672 O O . ILE B 1 189 ? 98.895 97.026 115.641 1.00 38.18 215 ILE C O 1
ATOM 3677 N N . PHE B 1 190 ? 99.747 96.811 117.709 1.00 37.16 216 PHE C N 1
ATOM 3678 C CA . PHE B 1 190 ? 100.994 97.461 117.330 1.00 37.16 216 PHE C CA 1
ATOM 3679 C C . PHE B 1 190 ? 101.806 96.579 116.394 1.00 37.16 216 PHE C C 1
ATOM 3680 O O . PHE B 1 190 ? 102.380 97.063 115.413 1.00 37.16 216 PHE C O 1
ATOM 3688 N N . TYR B 1 191 ? 101.863 95.279 116.677 1.00 40.20 217 TYR C N 1
ATOM 3689 C CA . TYR B 1 191 ? 102.739 94.407 115.905 1.00 40.20 217 TYR C CA 1
ATOM 3690 C C . TYR B 1 191 ? 102.035 93.851 114.676 1.00 40.20 217 TYR C C 1
ATOM 3691 O O . TYR B 1 191 ? 102.670 93.647 113.636 1.00 40.20 217 TYR C O 1
ATOM 3700 N N . ALA B 1 192 ? 100.730 93.607 114.770 1.00 39.13 218 ALA C N 1
ATOM 3701 C CA . ALA B 1 192 ? 99.976 93.180 113.598 1.00 39.13 218 ALA C CA 1
ATOM 3702 C C . ALA B 1 192 ? 99.968 94.266 112.530 1.00 39.13 218 ALA C C 1
ATOM 3703 O O . ALA B 1 192 ? 100.128 93.981 111.338 1.00 39.13 218 ALA C O 1
ATOM 3705 N N . GLY B 1 193 ? 99.784 95.521 112.941 1.00 37.01 219 GLY C N 1
ATOM 3706 C CA . GLY B 1 193 ? 99.743 96.604 111.973 1.00 37.01 219 GLY C CA 1
ATOM 3707 C C . GLY B 1 193 ? 101.107 96.924 111.397 1.00 37.01 219 GLY C C 1
ATOM 3708 O O . GLY B 1 193 ? 101.304 96.901 110.179 1.00 37.01 219 GLY C O 1
ATOM 3709 N N . TRP B 1 194 ? 102.075 97.215 112.267 1.00 35.05 220 TRP C N 1
ATOM 3710 C CA . TRP B 1 194 ? 103.389 97.633 111.795 1.00 35.05 220 TRP C CA 1
ATOM 3711 C C . TRP B 1 194 ? 104.007 96.596 110.868 1.00 35.05 220 TRP C C 1
ATOM 3712 O O . TRP B 1 194 ? 104.489 96.943 109.783 1.00 35.05 220 TRP C O 1
ATOM 3723 N N . LEU B 1 195 ? 103.955 95.320 111.248 1.00 37.17 221 LEU C N 1
ATOM 3724 C CA . LEU B 1 195 ? 104.552 94.267 110.441 1.00 37.17 221 LEU C CA 1
ATOM 3725 C C . LEU B 1 195 ? 103.938 94.170 109.054 1.00 37.17 221 LEU C C 1
ATOM 3726 O O . LEU B 1 195 ? 104.540 93.550 108.172 1.00 37.17 221 LEU C O 1
ATOM 3731 N N . CYS B 1 196 ? 102.758 94.750 108.842 1.00 33.85 222 CYS C N 1
ATOM 3732 C CA . CYS B 1 196 ? 102.158 94.728 107.516 1.00 33.85 222 CYS C CA 1
ATOM 3733 C C . CYS B 1 196 ? 102.909 95.633 106.549 1.00 33.85 222 CYS C C 1
ATOM 3734 O O . CYS B 1 196 ? 103.021 95.315 105.360 1.00 33.85 222 CYS C O 1
ATOM 3737 N N . TYR B 1 197 ? 103.429 96.760 107.034 1.00 33.98 223 TYR C N 1
ATOM 3738 C CA . TYR B 1 197 ? 104.063 97.717 106.130 1.00 33.98 223 TYR C CA 1
ATOM 3739 C C . TYR B 1 197 ? 105.301 97.151 105.446 1.00 33.98 223 TYR C C 1
ATOM 3740 O O . TYR B 1 197 ? 105.436 97.327 104.223 1.00 33.98 223 TYR C O 1
ATOM 3749 N N . PRO B 1 198 ? 106.230 96.491 106.141 1.00 32.33 224 PRO C N 1
ATOM 3750 C CA . PRO B 1 198 ? 107.390 95.918 105.443 1.00 32.33 224 PRO C CA 1
ATOM 3751 C C . PRO B 1 198 ? 107.026 94.953 104.334 1.00 32.33 224 PRO C C 1
ATOM 3752 O O . PRO B 1 198 ? 107.694 94.949 103.294 1.00 32.33 224 PRO C O 1
ATOM 3756 N N . CYS B 1 199 ? 105.996 94.132 104.519 1.00 35.63 225 CYS C N 1
ATOM 3757 C CA . CYS B 1 199 ? 105.611 93.142 103.524 1.00 35.63 225 CYS C CA 1
ATOM 3758 C C . CYS B 1 199 ? 104.973 93.752 102.285 1.00 35.63 225 CYS C C 1
ATOM 3759 O O . CYS B 1 199 ? 105.371 93.405 101.168 1.00 35.63 225 CYS C O 1
ATOM 3762 N N . PHE B 1 200 ? 104.013 94.667 102.449 1.00 34.56 226 PHE C N 1
ATOM 3763 C CA . PHE B 1 200 ? 103.460 95.360 101.291 1.00 34.56 226 PHE C CA 1
ATOM 3764 C C . PHE B 1 200 ? 104.559 96.018 100.475 1.00 34.56 226 PHE C C 1
ATOM 3765 O O . PHE B 1 200 ? 104.526 95.982 99.240 1.00 34.56 226 PHE C O 1
ATOM 3773 N N . PHE B 1 201 ? 105.541 96.615 101.150 1.00 33.45 227 PHE C N 1
ATOM 3774 C CA . PHE B 1 201 ? 106.678 97.206 100.458 1.00 33.45 227 PHE C CA 1
ATOM 3775 C C . PHE B 1 201 ? 107.309 96.210 99.495 1.00 33.45 227 PHE C C 1
ATOM 3776 O O . PHE B 1 201 ? 107.602 96.543 98.342 1.00 33.45 227 PHE C O 1
ATOM 3784 N N . LEU B 1 202 ? 107.526 94.976 99.952 1.00 33.08 228 LEU C N 1
ATOM 3785 C CA . LEU B 1 202 ? 108.145 93.976 99.090 1.00 33.08 228 LEU C CA 1
ATOM 3786 C C . LEU B 1 202 ? 107.232 93.601 97.932 1.00 33.08 228 LEU C C 1
ATOM 3787 O O . LEU B 1 202 ? 107.707 93.252 96.846 1.00 33.08 228 LEU C O 1
ATOM 3792 N N . ALA B 1 203 ? 105.918 93.667 98.143 1.00 36.65 229 ALA C N 1
ATOM 3793 C CA . ALA B 1 203 ? 104.974 93.160 97.158 1.00 36.65 229 ALA C CA 1
ATOM 3794 C C . ALA B 1 203 ? 104.496 94.219 96.173 1.00 36.65 229 ALA C C 1
ATOM 3795 O O . ALA B 1 203 ? 103.824 93.871 95.197 1.00 36.65 229 ALA C O 1
ATOM 3797 N N . GLY B 1 204 ? 104.822 95.486 96.395 1.00 37.24 230 GLY C N 1
ATOM 3798 C CA . GLY B 1 204 ? 104.340 96.569 95.564 1.00 37.24 230 GLY C CA 1
ATOM 3799 C C . GLY B 1 204 ? 105.298 96.954 94.458 1.00 37.24 230 GLY C C 1
ATOM 3800 O O . GLY B 1 204 ? 106.334 96.321 94.242 1.00 37.24 230 GLY C O 1
ATOM 3801 N N . SER B 1 205 ? 104.933 98.021 93.742 1.00 40.95 231 SER C N 1
ATOM 3802 C CA . SER B 1 205 ? 105.817 98.568 92.721 1.00 40.95 231 SER C CA 1
ATOM 3803 C C . SER B 1 205 ? 107.135 99.023 93.325 1.00 40.95 231 SER C C 1
ATOM 3804 O O . SER B 1 205 ? 108.198 98.772 92.749 1.00 40.95 231 SER C O 1
ATOM 3807 N N . GLU B 1 206 ? 107.083 99.697 94.467 1.00 38.18 232 GLU C N 1
ATOM 3808 C CA . GLU B 1 206 ? 108.236 99.798 95.341 1.00 38.18 232 GLU C CA 1
ATOM 3809 C C . GLU B 1 206 ? 108.579 98.394 95.807 1.00 38.18 232 GLU C C 1
ATOM 3810 O O . GLU B 1 206 ? 107.688 97.573 96.041 1.00 38.18 232 GLU C O 1
ATOM 3816 N N . GLY B 1 207 ? 109.862 98.115 95.930 1.00 34.30 233 GLY C N 1
ATOM 3817 C CA . GLY B 1 207 ? 110.299 96.765 96.200 1.00 34.30 233 GLY C CA 1
ATOM 3818 C C . GLY B 1 207 ? 110.459 95.963 94.927 1.00 34.30 233 GLY C C 1
ATOM 3819 O O . GLY B 1 207 ? 110.939 96.443 93.897 1.00 34.30 233 GLY C O 1
ATOM 3820 N N . TRP B 1 208 ? 110.030 94.703 95.009 1.00 34.12 234 TRP C N 1
ATOM 3821 C CA . TRP B 1 208 ? 110.254 93.733 93.945 1.00 34.12 234 TRP C CA 1
ATOM 3822 C C . TRP B 1 208 ? 109.020 92.874 93.693 1.00 34.12 234 TRP C C 1
ATOM 3823 O O . TRP B 1 208 ? 109.127 91.753 93.193 1.00 34.12 234 TRP C O 1
ATOM 3834 N N . GLY B 1 209 ? 107.843 93.393 94.028 1.00 36.89 235 GLY C N 1
ATOM 3835 C CA . GLY B 1 209 ? 106.600 92.691 93.777 1.00 36.89 235 GLY C CA 1
ATOM 3836 C C . GLY B 1 209 ? 105.780 93.338 92.683 1.00 36.89 235 GLY C C 1
ATOM 3837 O O . GLY B 1 209 ? 106.244 94.275 92.028 1.00 36.89 235 GLY C O 1
ATOM 3838 N N . ASN B 1 210 ? 104.560 92.853 92.475 1.00 41.55 236 ASN C N 1
ATOM 3839 C CA . ASN B 1 210 ? 103.698 93.334 91.403 1.00 41.55 236 ASN C CA 1
ATOM 3840 C C . ASN B 1 210 ? 102.264 93.512 91.883 1.00 41.55 236 ASN C C 1
ATOM 3841 O O . ASN B 1 210 ? 101.310 93.218 91.159 1.00 41.55 236 ASN C O 1
ATOM 3846 N N . LEU B 1 211 ? 102.083 93.995 93.109 1.00 39.61 237 LEU C N 1
ATOM 3847 C CA . LEU B 1 211 ? 100.768 94.445 93.539 1.00 39.61 237 LEU C CA 1
ATOM 3848 C C . LEU B 1 211 ? 100.350 95.674 92.751 1.00 39.61 237 LEU C C 1
ATOM 3849 O O . LEU B 1 211 ? 101.180 96.512 92.386 1.00 39.61 237 LEU C O 1
ATOM 3854 N N . SER B 1 212 ? 99.053 95.776 92.488 1.00 42.46 238 SER C N 1
ATOM 3855 C CA . SER B 1 212 ? 98.505 97.002 91.944 1.00 42.46 238 SER C CA 1
ATOM 3856 C C . SER B 1 212 ? 98.543 98.101 93.003 1.00 42.46 238 SER C C 1
ATOM 3857 O O . SER B 1 212 ? 98.552 97.844 94.209 1.00 42.46 238 SER C O 1
ATOM 3860 N N . TYR B 1 213 ? 98.579 99.347 92.533 1.00 42.72 239 TYR C N 1
ATOM 3861 C CA . TYR B 1 213 ? 98.543 100.481 93.448 1.00 42.72 239 TYR C CA 1
ATOM 3862 C C . TYR B 1 213 ? 97.329 100.402 94.361 1.00 42.72 239 TYR C C 1
ATOM 3863 O O . TYR B 1 213 ? 97.409 100.721 95.554 1.00 42.72 239 TYR C O 1
ATOM 3872 N N . GLU B 1 214 ? 96.198 99.952 93.820 1.00 44.85 240 GLU C N 1
ATOM 3873 C CA . GLU B 1 214 ? 94.963 99.929 94.592 1.00 44.85 240 GLU C CA 1
ATOM 3874 C C . GLU B 1 214 ? 95.024 98.876 95.692 1.00 44.85 240 GLU C C 1
ATOM 3875 O O . GLU B 1 214 ? 94.622 99.132 96.831 1.00 44.85 240 GLU C O 1
ATOM 3881 N N . GLY B 1 215 ? 95.527 97.683 95.373 1.00 41.53 241 GLY C N 1
ATOM 3882 C CA . GLY B 1 215 ? 95.646 96.650 96.391 1.00 41.53 241 GLY C CA 1
ATOM 3883 C C . GLY B 1 215 ? 96.625 97.023 97.487 1.00 41.53 241 GLY C C 1
ATOM 3884 O O . GLY B 1 215 ? 96.365 96.812 98.677 1.00 41.53 241 GLY C O 1
ATOM 3885 N N . SER B 1 216 ? 97.772 97.581 97.098 1.00 39.43 242 SER C N 1
ATOM 3886 C CA . SER B 1 216 ? 98.748 98.026 98.083 1.00 39.43 242 SER C CA 1
ATOM 3887 C C . SER B 1 216 ? 98.164 99.112 98.976 1.00 39.43 242 SER C C 1
ATOM 3888 O O . SER B 1 216 ? 98.371 99.104 100.196 1.00 39.43 242 SER C O 1
ATOM 3891 N N . ALA B 1 217 ? 97.416 100.049 98.390 1.00 40.16 243 ALA C N 1
ATOM 3892 C CA . ALA B 1 217 ? 96.827 101.116 99.189 1.00 40.16 243 ALA C CA 1
ATOM 3893 C C . ALA B 1 217 ? 95.706 100.593 100.078 1.00 40.16 243 ALA C C 1
ATOM 3894 O O . ALA B 1 217 ? 95.485 101.119 101.169 1.00 40.16 243 ALA C O 1
ATOM 3896 N N . ILE B 1 218 ? 94.994 99.555 99.638 1.00 40.44 244 ILE C N 1
ATOM 3897 C CA . ILE B 1 218 ? 93.987 98.928 100.492 1.00 40.44 244 ILE C CA 1
ATOM 3898 C C . ILE B 1 218 ? 94.651 98.289 101.704 1.00 40.44 244 ILE C C 1
ATOM 3899 O O . ILE B 1 218 ? 94.197 98.444 102.849 1.00 40.44 244 ILE C O 1
ATOM 3904 N N . GLY B 1 219 ? 95.727 97.541 101.464 1.00 36.66 245 GLY C N 1
ATOM 3905 C CA . GLY B 1 219 ? 96.464 96.960 102.570 1.00 36.66 245 GLY C CA 1
ATOM 3906 C C . GLY B 1 219 ? 96.983 98.015 103.524 1.00 36.66 245 GLY C C 1
ATOM 3907 O O . GLY B 1 219 ? 96.912 97.855 104.745 1.00 36.66 245 GLY C O 1
ATOM 3908 N N . HIS B 1 220 ? 97.502 99.115 102.979 1.00 36.03 246 HIS C N 1
ATOM 3909 C CA . HIS B 1 220 ? 97.973 100.208 103.819 1.00 36.03 246 HIS C CA 1
ATOM 3910 C C . HIS B 1 220 ? 96.833 100.866 104.583 1.00 36.03 246 HIS C C 1
ATOM 3911 O O . HIS B 1 220 ? 97.024 101.289 105.723 1.00 36.03 246 HIS C O 1
ATOM 3918 N N . CYS B 1 221 ? 95.649 100.965 103.981 1.00 38.31 247 CYS C N 1
ATOM 3919 C CA . CYS B 1 221 ? 94.496 101.519 104.679 1.00 38.31 247 CYS C CA 1
ATOM 3920 C C . CYS B 1 221 ? 94.120 100.660 105.878 1.00 38.31 247 CYS C C 1
ATOM 3921 O O . CYS B 1 221 ? 93.836 101.173 106.965 1.00 38.31 247 CYS C O 1
ATOM 3924 N N . ILE B 1 222 ? 94.104 99.339 105.693 1.00 36.08 248 ILE C N 1
ATOM 3925 C CA . ILE B 1 222 ? 93.808 98.448 106.815 1.00 36.08 248 ILE C CA 1
ATOM 3926 C C . ILE B 1 222 ? 94.888 98.571 107.886 1.00 36.08 248 ILE C C 1
ATOM 3927 O O . ILE B 1 222 ? 94.599 98.663 109.088 1.00 36.08 248 ILE C O 1
ATOM 3932 N N . ALA B 1 223 ? 96.152 98.578 107.463 1.00 35.09 249 ALA C N 1
ATOM 3933 C CA . ALA B 1 223 ? 97.247 98.672 108.419 1.00 35.09 249 ALA C CA 1
ATOM 3934 C C . ALA B 1 223 ? 97.226 100.003 109.159 1.00 35.09 249 ALA C C 1
ATOM 3935 O O . ALA B 1 223 ? 97.688 100.090 110.300 1.00 35.09 249 ALA C O 1
ATOM 3937 N N . ASP B 1 224 ? 96.705 101.054 108.525 1.00 35.76 250 ASP C N 1
ATOM 3938 C CA . ASP B 1 224 ? 96.578 102.340 109.200 1.00 35.76 250 ASP C CA 1
ATOM 3939 C C . ASP B 1 224 ? 95.402 102.354 110.165 1.00 35.76 250 ASP C C 1
ATOM 3940 O O . ASP B 1 224 ? 95.519 102.888 111.273 1.00 35.76 250 ASP C O 1
ATOM 3945 N N . LEU B 1 225 ? 94.268 101.781 109.770 1.00 35.68 251 LEU C N 1
ATOM 3946 C CA . LEU B 1 225 ? 93.143 101.612 110.677 1.00 35.68 251 LEU C CA 1
ATOM 3947 C C . LEU B 1 225 ? 93.519 100.811 111.906 1.00 35.68 251 LEU C C 1
ATOM 3948 O O . LEU B 1 225 ? 92.914 100.995 112.967 1.00 35.68 251 LEU C O 1
ATOM 3953 N N . LEU B 1 226 ? 94.499 99.925 111.777 1.00 36.52 252 LEU C N 1
ATOM 3954 C CA . LEU B 1 226 ? 94.941 99.113 112.901 1.00 36.52 252 LEU C CA 1
ATOM 3955 C C . LEU B 1 226 ? 96.002 99.835 113.726 1.00 36.52 252 LEU C C 1
ATOM 3956 O O . LEU B 1 226 ? 95.858 99.984 114.943 1.00 36.52 252 LEU C O 1
ATOM 3961 N N . SER B 1 227 ? 97.062 100.304 113.067 1.00 35.44 253 SER C N 1
ATOM 3962 C CA . SER B 1 227 ? 98.215 100.851 113.773 1.00 35.44 253 SER C CA 1
ATOM 3963 C C . SER B 1 227 ? 97.922 102.203 114.409 1.00 35.44 253 SER C C 1
ATOM 3964 O O . SER B 1 227 ? 98.552 102.563 115.410 1.00 35.44 253 SER C O 1
ATOM 3967 N N . LYS B 1 228 ? 96.995 102.972 113.843 1.00 34.38 254 LYS C N 1
ATOM 3968 C CA . LYS B 1 228 ? 96.774 104.350 114.265 1.00 34.38 254 LYS C CA 1
ATOM 3969 C C . LYS B 1 228 ? 95.452 104.532 114.994 1.00 34.38 254 LYS C C 1
ATOM 3970 O O . LYS B 1 228 ? 95.442 104.974 116.147 1.00 34.38 254 LYS C O 1
ATOM 3976 N N . ASN B 1 229 ? 94.334 104.205 114.352 1.00 34.89 255 ASN C N 1
ATOM 3977 C CA . ASN B 1 229 ? 93.032 104.501 114.932 1.00 34.89 255 ASN C CA 1
ATOM 3978 C C . ASN B 1 229 ? 92.696 103.532 116.056 1.00 34.89 255 ASN C C 1
ATOM 3979 O O . ASN B 1 229 ? 92.295 103.949 117.149 1.00 34.89 255 ASN C O 1
ATOM 3984 N N . ALA B 1 230 ? 92.861 102.233 115.812 1.00 34.94 256 ALA C N 1
ATOM 3985 C CA . ALA B 1 230 ? 92.630 101.254 116.867 1.00 34.94 256 ALA C CA 1
ATOM 3986 C C . ALA B 1 230 ? 93.632 101.423 118.000 1.00 34.94 256 ALA C C 1
ATOM 3987 O O . ALA B 1 230 ? 93.270 101.328 119.180 1.00 34.94 256 ALA C O 1
ATOM 3989 N N . TRP B 1 231 ? 94.897 101.671 117.663 1.00 35.70 257 TRP C N 1
ATOM 3990 C CA . TRP B 1 231 ? 95.912 101.869 118.688 1.00 35.70 257 TRP C CA 1
ATOM 3991 C C . TRP B 1 231 ? 95.604 103.103 119.525 1.00 35.70 257 TRP C C 1
ATOM 3992 O O . TRP B 1 231 ? 95.746 103.089 120.752 1.00 35.70 257 TRP C O 1
ATOM 4003 N N . GLY B 1 232 ? 95.178 104.184 118.875 1.00 33.67 258 GLY C N 1
ATOM 4004 C CA . GLY B 1 232 ? 94.798 105.375 119.613 1.00 33.67 258 GLY C CA 1
ATOM 4005 C C . GLY B 1 232 ? 93.584 105.158 120.491 1.00 33.67 258 GLY C C 1
ATOM 4006 O O . GLY B 1 232 ? 93.506 105.685 121.603 1.00 33.67 258 GLY C O 1
ATOM 4007 N N . VAL B 1 233 ? 92.613 104.387 120.001 1.00 35.00 259 VAL C N 1
ATOM 4008 C CA . VAL B 1 233 ? 91.435 104.084 120.804 1.00 35.00 259 VAL C CA 1
ATOM 4009 C C . VAL B 1 233 ? 91.830 103.291 122.041 1.00 35.00 259 VAL C C 1
ATOM 4010 O O . VAL B 1 233 ? 91.350 103.560 123.148 1.00 35.00 259 VAL C O 1
ATOM 4014 N N . MET B 1 234 ? 92.713 102.305 121.875 1.00 37.64 260 MET C N 1
ATOM 4015 C CA . MET B 1 234 ? 93.201 101.552 123.027 1.00 37.64 260 MET C CA 1
ATOM 4016 C C . MET B 1 234 ? 93.971 102.446 123.991 1.00 37.64 260 MET C C 1
ATOM 4017 O O . MET B 1 234 ? 93.849 102.300 125.212 1.00 37.64 260 MET C O 1
ATOM 4022 N N . HIS B 1 235 ? 94.779 103.367 123.465 1.00 37.59 261 HIS C N 1
ATOM 4023 C CA . HIS B 1 235 ? 95.530 104.279 124.321 1.00 37.59 261 HIS C CA 1
ATOM 4024 C C . HIS B 1 235 ? 94.585 105.139 125.154 1.00 37.59 261 HIS C C 1
ATOM 4025 O O . HIS B 1 235 ? 94.767 105.296 126.369 1.00 37.59 261 HIS C O 1
ATOM 4032 N N . TRP B 1 236 ? 93.558 105.696 124.509 1.00 37.77 262 TRP C N 1
ATOM 4033 C CA . TRP B 1 236 ? 92.569 106.500 125.219 1.00 37.77 262 TRP C CA 1
ATOM 4034 C C . TRP B 1 236 ? 91.817 105.668 126.250 1.00 37.77 262 TRP C C 1
ATOM 4035 O O . TRP B 1 236 ? 91.548 106.138 127.361 1.00 37.77 262 TRP C O 1
ATOM 4046 N N . TRP B 1 237 ? 91.463 104.431 125.898 1.00 40.78 263 TRP C N 1
ATOM 4047 C CA . TRP B 1 237 ? 90.793 103.548 126.847 1.00 40.78 263 TRP C CA 1
ATOM 4048 C C . TRP B 1 237 ? 91.661 103.296 128.073 1.00 40.78 263 TRP C C 1
ATOM 4049 O O . TRP B 1 237 ? 91.178 103.347 129.211 1.00 40.78 263 TRP C O 1
ATOM 4060 N N . ILE B 1 238 ? 92.948 103.023 127.860 1.00 42.93 264 ILE C N 1
ATOM 4061 C CA . ILE B 1 238 ? 93.844 102.753 128.977 1.00 42.93 264 ILE C CA 1
ATOM 4062 C C . ILE B 1 238 ? 93.977 103.985 129.857 1.00 42.93 264 ILE C C 1
ATOM 4063 O O . ILE B 1 238 ? 93.982 103.887 131.089 1.00 42.93 264 ILE C O 1
ATOM 4068 N N . ARG B 1 239 ? 94.097 105.163 129.245 1.00 42.51 265 ARG C N 1
ATOM 4069 C CA . ARG B 1 239 ? 94.179 106.382 130.039 1.00 42.51 265 ARG C CA 1
ATOM 4070 C C . ARG B 1 239 ? 92.896 106.628 130.823 1.00 42.51 265 ARG C C 1
ATOM 4071 O O . ARG B 1 239 ? 92.949 107.121 131.953 1.00 42.51 265 ARG C O 1
ATOM 4079 N N . CYS B 1 240 ? 91.739 106.299 130.248 1.00 43.65 266 CYS C N 1
ATOM 4080 C CA . CYS B 1 240 ? 90.487 106.425 130.987 1.00 43.65 266 CYS C CA 1
ATOM 4081 C C . CYS B 1 240 ? 90.459 105.491 132.191 1.00 43.65 266 CYS C C 1
ATOM 4082 O O . CYS B 1 240 ? 90.035 105.883 133.287 1.00 43.65 266 CYS C O 1
ATOM 4085 N N . GLN B 1 241 ? 90.900 104.247 132.005 1.00 46.58 267 GLN C N 1
ATOM 4086 C CA . GLN B 1 241 ? 90.976 103.325 133.134 1.00 46.58 267 GLN C CA 1
ATOM 4087 C C . GLN B 1 241 ? 91.932 103.843 134.201 1.00 46.58 267 GLN C C 1
ATOM 4088 O O . GLN B 1 241 ? 91.662 103.721 135.402 1.00 46.58 267 GLN C O 1
ATOM 4094 N N . LEU B 1 242 ? 93.059 104.417 133.781 1.00 49.76 268 LEU C N 1
ATOM 4095 C CA . LEU B 1 242 ? 94.008 104.967 134.742 1.00 49.76 268 LEU C CA 1
ATOM 4096 C C . LEU B 1 242 ? 93.404 106.140 135.501 1.00 49.76 268 LEU C C 1
ATOM 4097 O O . LEU B 1 242 ? 93.636 106.292 136.704 1.00 49.76 268 LEU C O 1
ATOM 4102 N N . GLU B 1 243 ? 92.638 106.989 134.814 1.00 51.41 269 GLU C N 1
ATOM 4103 C CA . GLU B 1 243 ? 91.959 108.086 135.494 1.00 51.41 269 GLU C CA 1
ATOM 4104 C C . GLU B 1 243 ? 90.961 107.564 136.518 1.00 51.41 269 GLU C C 1
ATOM 4105 O O . GLU B 1 243 ? 90.859 108.101 137.627 1.00 51.41 269 GLU C O 1
ATOM 4111 N N . GLU B 1 244 ? 90.208 106.523 136.161 1.00 54.92 270 GLU C N 1
ATOM 4112 C CA . GLU B 1 244 ? 89.284 105.932 137.123 1.00 54.92 270 GLU C CA 1
ATOM 4113 C C . GLU B 1 244 ? 90.030 105.392 138.338 1.00 54.92 270 GLU C C 1
ATOM 4114 O O . GLU B 1 244 ? 89.609 105.606 139.483 1.00 54.92 270 GLU C O 1
ATOM 4120 N N . TYR B 1 245 ? 91.146 104.698 138.108 1.00 58.03 271 TYR C N 1
ATOM 4121 C CA . TYR B 1 245 ? 91.935 104.181 139.222 1.00 58.03 271 TYR C CA 1
ATOM 4122 C C . TYR B 1 245 ? 92.453 105.316 140.096 1.00 58.03 271 TYR C C 1
ATOM 4123 O O . TYR B 1 245 ? 92.441 105.216 141.328 1.00 58.03 271 TYR C O 1
ATOM 4132 N N . LYS B 1 246 ? 92.914 106.402 139.475 1.00 58.85 272 LYS C N 1
ATOM 4133 C CA . LYS B 1 246 ? 93.374 107.558 140.235 1.00 58.85 272 LYS C CA 1
ATOM 4134 C C . LYS B 1 246 ? 92.254 108.122 141.094 1.00 58.85 272 LYS C C 1
ATOM 4135 O O . LYS B 1 246 ? 92.467 108.458 142.265 1.00 58.85 272 LYS C O 1
ATOM 4141 N N . HIS B 1 247 ? 91.052 108.229 140.529 1.00 61.44 273 HIS C N 1
ATOM 4142 C CA . HIS B 1 247 ? 89.918 108.716 141.302 1.00 61.44 273 HIS C CA 1
ATOM 4143 C C . HIS B 1 247 ? 89.637 107.807 142.490 1.00 61.44 273 HIS C C 1
ATOM 4144 O O . HIS B 1 247 ? 89.352 108.288 143.593 1.00 61.44 273 HIS C O 1
ATOM 4151 N N . THR B 1 248 ? 89.712 106.491 142.287 1.00 61.26 274 THR C N 1
ATOM 4152 C CA . THR B 1 248 ? 89.416 105.562 143.371 1.00 61.26 274 THR C CA 1
ATOM 4153 C C . THR B 1 248 ? 90.543 105.475 144.394 1.00 61.26 274 THR C C 1
ATOM 4154 O O . THR B 1 248 ? 90.295 105.092 145.543 1.00 61.26 274 THR C O 1
ATOM 4158 N N . HIS B 1 249 ? 91.774 105.821 144.013 1.00 61.69 275 HIS C N 1
ATOM 4159 C CA . HIS B 1 249 ? 92.917 105.650 144.905 1.00 61.69 275 HIS C CA 1
ATOM 4160 C C . HIS B 1 249 ? 93.630 106.968 145.184 1.00 61.69 275 HIS C C 1
ATOM 4161 O O . HIS B 1 249 ? 94.861 107.040 145.113 1.00 61.69 275 HIS C O 1
ATOM 4168 N N . ASN B 1 250 ? 92.868 108.016 145.492 1.00 64.53 276 ASN C N 1
ATOM 4169 C CA . ASN B 1 250 ? 93.409 109.297 145.944 1.00 64.53 276 ASN C CA 1
ATOM 4170 C C . ASN B 1 250 ? 94.220 110.010 144.866 1.00 64.53 276 ASN C C 1
ATOM 4171 O O . ASN B 1 250 ? 94.957 110.955 145.166 1.00 64.53 276 ASN C O 1
ATOM 4176 N N . GLY B 1 251 ? 94.109 109.580 143.613 1.00 63.25 277 GLY C N 1
ATOM 4177 C CA . GLY B 1 251 ? 94.740 110.294 142.522 1.00 63.25 277 GLY C CA 1
ATOM 4178 C C . GLY B 1 251 ? 96.101 109.759 142.127 1.00 63.25 277 GLY C C 1
ATOM 4179 O O . GLY B 1 251 ? 96.602 110.071 141.042 1.00 63.25 277 GLY C O 1
ATOM 4180 N N . GLN B 1 252 ? 96.712 108.958 142.993 1.00 63.25 278 GLN C N 1
ATOM 4181 C CA . GLN B 1 252 ? 98.043 108.435 142.725 1.00 63.25 278 GLN C CA 1
ATOM 4182 C C . GLN B 1 252 ? 97.976 107.006 142.201 1.00 63.25 278 GLN C C 1
ATOM 4183 O O . GLN B 1 252 ? 97.221 106.167 142.700 1.00 63.25 278 GLN C O 1
ATOM 4189 N N . LEU B 1 253 ? 98.775 106.743 141.178 1.00 59.10 279 LEU C N 1
ATOM 4190 C CA . LEU B 1 253 ? 98.957 105.404 140.639 1.00 59.10 279 LEU C CA 1
ATOM 4191 C C . LEU B 1 253 ? 99.981 104.653 141.473 1.00 59.10 279 LEU C C 1
ATOM 4192 O O . LEU B 1 253 ? 100.786 105.254 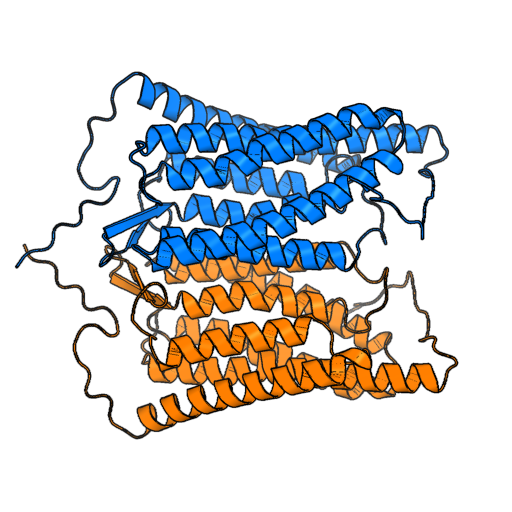142.188 1.00 59.10 279 LEU C O 1
ATOM 4197 N N . PRO B 1 254 ? 99.982 103.323 141.415 1.00 63.13 280 PRO C N 1
ATOM 4198 C CA . PRO B 1 254 ? 101.013 102.570 142.137 1.00 63.13 280 PRO C CA 1
ATOM 4199 C C . PRO B 1 254 ? 102.401 102.967 141.660 1.00 63.13 280 PRO C C 1
ATOM 4200 O O . PRO B 1 254 ? 102.640 103.145 140.463 1.00 63.13 280 PRO C O 1
ATOM 4204 N N . HIS B 1 255 ? 103.322 103.105 142.611 1.00 72.67 281 HIS C N 1
ATOM 4205 C CA . HIS B 1 255 ? 104.644 103.662 142.348 1.00 72.67 281 HIS C CA 1
ATOM 4206 C C . HIS B 1 255 ? 105.673 102.539 142.332 1.00 72.67 281 HIS C C 1
ATOM 4207 O O . HIS B 1 255 ? 105.952 101.926 143.368 1.00 72.67 281 HIS C O 1
ATOM 4214 N N . TYR B 1 256 ? 106.239 102.278 141.157 1.00 71.21 282 TYR C N 1
ATOM 4215 C CA . TYR B 1 256 ? 107.355 101.358 140.991 1.00 71.21 282 TYR C CA 1
ATOM 4216 C C . TYR B 1 256 ? 108.477 102.101 140.283 1.00 71.21 282 TYR C C 1
ATOM 4217 O O . TYR B 1 256 ? 108.251 102.718 139.237 1.00 71.21 282 TYR C O 1
ATOM 4226 N N . SER B 1 257 ? 109.679 102.047 140.852 1.00 74.64 283 SER C N 1
ATOM 4227 C CA . SER B 1 257 ? 110.808 102.771 140.289 1.00 74.64 283 SER C CA 1
ATOM 4228 C C . SER B 1 257 ? 112.095 102.015 140.576 1.00 74.64 283 SER C C 1
ATOM 4229 O O . SER B 1 257 ? 112.206 101.300 141.576 1.00 74.64 283 SER C O 1
ATOM 4232 N N . LEU B 1 258 ? 113.069 102.189 139.683 1.00 74.03 284 LEU C N 1
ATOM 4233 C CA . LEU B 1 258 ? 114.409 101.631 139.854 1.00 74.03 284 LEU C CA 1
ATOM 4234 C C . LEU B 1 258 ? 114.353 100.126 140.111 1.00 74.03 284 LEU C C 1
ATOM 4235 O O . LEU B 1 258 ? 114.910 99.614 141.084 1.00 74.03 284 LEU C O 1
ATOM 4240 N N . GLU B 1 259 ? 113.667 99.417 139.222 1.00 69.72 285 GLU C N 1
ATOM 4241 C CA . GLU B 1 259 ? 113.596 97.963 139.243 1.00 69.72 285 GLU C CA 1
ATOM 4242 C C . GLU B 1 259 ? 114.158 97.423 137.928 1.00 69.72 285 GLU C C 1
ATOM 4243 O O . GLU B 1 259 ? 114.657 98.175 137.085 1.00 69.72 285 GLU C O 1
ATOM 4249 N N . THR B 1 260 ? 114.075 96.104 137.757 1.00 64.13 286 THR C N 1
ATOM 4250 C CA . THR B 1 260 ? 114.583 95.460 136.552 1.00 64.13 286 THR C CA 1
ATOM 4251 C C . THR B 1 260 ? 113.587 94.436 136.024 1.00 64.13 286 THR C C 1
ATOM 4252 O O . THR B 1 260 ? 112.744 93.935 136.774 1.00 64.13 286 THR C O 1
ATOM 4256 N N A ARG B 1 261 ? 113.672 94.128 134.731 0.50 58.19 287 ARG C N 1
ATOM 4257 N N B ARG B 1 261 ? 113.687 94.117 134.735 0.50 58.19 287 ARG C N 1
ATOM 4258 C CA A ARG B 1 261 ? 112.778 93.155 134.114 0.50 58.19 287 ARG C CA 1
ATOM 4259 C CA B ARG B 1 261 ? 112.756 93.202 134.087 0.50 58.19 287 ARG C CA 1
ATOM 4260 C C A ARG B 1 261 ? 113.368 92.658 132.800 0.50 58.19 287 ARG C C 1
ATOM 4261 C C B ARG B 1 261 ? 113.364 92.663 132.798 0.50 58.19 287 ARG C C 1
ATOM 4262 O O A ARG B 1 261 ? 114.538 92.919 132.503 0.50 58.19 287 ARG C O 1
ATOM 4263 O O B ARG B 1 261 ? 114.544 92.898 132.519 0.50 58.19 287 ARG C O 1
ATOM 4278 N N . ALA B 1 262 ? 112.569 91.939 132.012 1.00 58.84 288 ALA C N 1
ATOM 4279 C CA . ALA B 1 262 ? 112.940 91.389 130.712 1.00 58.84 288 ALA C CA 1
ATOM 4280 C C . ALA B 1 262 ? 113.760 90.112 130.815 1.00 58.84 288 ALA C C 1
ATOM 4281 O O . ALA B 1 262 ? 114.303 89.663 129.799 1.00 58.84 288 ALA C O 1
ATOM 4283 N N . LYS B 1 263 ? 113.879 89.515 131.999 1.00 67.40 289 LYS C N 1
ATOM 4284 C CA . LYS B 1 263 ? 114.566 88.238 132.117 1.00 67.40 289 LYS C CA 1
ATOM 4285 C C . LYS B 1 263 ? 113.950 87.227 131.158 1.00 67.40 289 LYS C C 1
ATOM 4286 O O . LYS B 1 263 ? 112.752 87.268 130.864 1.00 67.40 289 LYS C O 1
ATOM 4292 N N . MET B 1 264 ? 114.785 86.314 130.661 1.00 67.30 290 MET C N 1
ATOM 4293 C CA . MET B 1 264 ? 114.352 85.345 129.660 1.00 67.30 290 MET C CA 1
ATOM 4294 C C . MET B 1 264 ? 113.794 86.065 128.435 1.00 67.30 290 MET C C 1
ATOM 4295 O O . MET B 1 264 ? 114.551 86.683 127.680 1.00 67.30 290 MET C O 1
ATOM 4300 N N . ARG B 1 265 ? 112.482 85.995 128.227 1.00 58.16 291 ARG C N 1
ATOM 4301 C CA . ARG B 1 265 ? 111.858 86.614 127.063 1.00 58.16 291 ARG C CA 1
ATOM 4302 C C . ARG B 1 265 ? 111.700 88.117 127.266 1.00 58.16 291 ARG C C 1
ATOM 4303 O O . ARG B 1 265 ? 111.693 88.886 126.305 1.00 58.16 291 ARG C O 1
#

Sequence (530 aa):
SCYVADFLGMHHESHEGALYSVYKSLEWGCFLISIGLFVFYLQQYRKKTAGWEVIYIAFIESFKYIFEIFWPHNNPAQLNIYGVNKSVPWVRYMEWMITCPVILMALSNISGEEGEYTHRSMQLLATDQGAILCAITAAASEGAISAVFYAIGVCYGICTFYFCLQIYIEAYFTLPETCHSAVKWMAVIFYAGWLCYPCFFLAGSEGWGNLSYEGSAIGHCIADLLSKNAWGVMHWWIRCQLEEYKHTHNGQLPHYSLETRRAKMRSCYVADFLGMHHESHEGALYSVYKSLEWGCFLISIGLFVFYLQQYRKKTAGWEVIYIAFIESFKYIFEIFWPHNNPAQLNIYGVNKSVPWVRYMEWMITCPVILMALSNISGEEGEYTHRSMQLLATDQGAILCAITAAASEGAISAVFYAIGVCYGICTFYFCLQIYIEAYFTLPETCHSAVKWMAVIFYAGWLCYPCFFLAGSEGWGNLSYEGSAIGHCIADLLSKNAWGVMHWWIRCQLEEYKHTHNGQLPHYSLETRRAKMR

Organism: Klebsormidium nitens (NCBI:txid105231)

Solvent-accessible surface area: 24980 Å² total; per-residue (Å²): 148,79,48,129,9,113,6,58,34,96,108,174,50,100,82,159,40,83,91,52,67,74,5,46,73,54,3,99,26,1,36,104,82,0,64,37,26,35,75,69,5,86,136,25,121,218,124,149,8,2,12,57,5,4,20,42,6,3,80,24,0,5,89,12,0,41,86,7,15,104,125,30,43,92,62,18,11,8,10,22,4,38,56,12,78,28,15,2,18,5,22,8,1,24,4,15,1,19,0,12,12,1,1,0,2,0,1,14,10,10,7,25,53,104,43,89,4,49,44,110,9,2,53,1,14,12,18,2,11,4,14,20,1,7,22,6,2,0,2,2,2,97,45,77,81,2,49,82,43,43,54,73,10,66,81,48,15,110,59,2,38,120,32,0,48,11,31,6,33,73,7,66,142,41,15,12,136,101,1,26,67,15,3,114,162,0,20,83,18,0,46,44,0,21,94,43,24,54,79,48,9,78,36,0,63,16,14,129,30,147,70,54,40,29,21,5,6,27,8,4,3,95,1,2,48,56,2,9,9,26,1,3,48,47,2,43,120,0,29,28,34,1,56,115,59,42,164,95,83,150,36,140,33,57,146,148,63,185,88,129,113,33,175,172,198,148,80,48,128,10,116,5,59,35,96,110,173,50,102,83,160,40,83,92,51,69,74,5,47,74,54,2,101,26,2,36,104,83,0,64,37,24,34,77,70,4,85,137,25,120,220,124,149,8,2,12,58,6,4,20,41,7,3,79,24,1,5,90,13,1,40,85,8,14,103,125,29,43,90,66,18,11,8,8,21,4,37,55,13,80,26,15,3,17,5,21,8,1,23,4,16,1,18,0,12,12,1,1,0,2,0,1,15,8,11,8,24,52,104,42,89,5,48,44,111,8,2,55,0,14,12,19,2,10,3,14,20,1,6,23,5,1,1,1,1,1,98,44,78,80,3,49,82,44,43,53,74,10,68,82,49,14,111,58,2,39,117,32,0,46,12,31,6,34,72,7,66,142,41,14,13,135,101,2,26,67,15,3,114,162,0,19,84,19,0,47,45,0,21,94,44,24,54,79,47,10,76,37,0,63,16,13,132,30,149,70,55,40,30,23,6,7,28,8,5,3,96,1,2,50,57,1,9,10,28,1,3,49,47,1,44,122,0,28,27,33,2,57,113,60,40,165,95,82,150,36,140,34,56,147,147,64,185,88,130,112,33,174,171,198